Protein AF-A0A1Q8RQT4-F1 (afdb_monomer)

pLDDT: mean 72.98, std 24.88, range [27.67, 98.75]

Foldseek 3Di:
DDDDDDDPQDPVNVVVQVVCQQCLVDPDPDDDAHDHHPQLQPSLPDPVLVVLLPDDDDSSLLSLLRSQLSCLLVLHHDDDDPSNHALANQPPHAHDLVSLLVNCVVPVVCLVNSLLNCLQQLVVVSNVVNPDALALQSLQQNLVNVVRRVVVNCVSQPDPKYFHQAQQLVSHGHPDPTDMPAAAQQRYCHNLQLQAADEPPPDLPDDQDSGDSVVNSRYDNDGDDGQLPDDWDPVCPCCLPDDQDRHHHPTNLLVQLLSCLQCLVQVSNVRSPDLDDRPNNVVSNLNSLLVPVVSVVVCVVCVCVVLVSPVVVVPDDDPDDDDDDDPPSVVVVCVSVVSVVVSVVVVVVPPDDDDDDDDPVVVVVVVVVVVVVDDDDPPPDDDDDDDD

Mean predicted aligned error: 14.73 Å

InterPro domains:
  IPR059552 YKP1, C-terminal domain [PF28449] (90-185)

Radius of gyration: 26.23 Å; Cα contacts (8 Å, |Δi|>4): 427; chains: 1; bounding box: 76×61×88 Å

Structure (mmCIF, N/CA/C/O backbone):
data_AF-A0A1Q8RQT4-F1
#
_entry.id   AF-A0A1Q8RQT4-F1
#
loop_
_atom_site.group_PDB
_atom_site.id
_atom_site.type_symbol
_atom_site.label_atom_id
_atom_site.label_alt_id
_atom_site.label_comp_id
_atom_site.label_asym_id
_atom_site.label_entity_id
_atom_site.label_seq_id
_atom_site.pdbx_PDB_ins_code
_atom_site.Cartn_x
_atom_site.Cartn_y
_atom_site.Cartn_z
_atom_site.occupancy
_atom_site.B_iso_or_equiv
_atom_site.auth_seq_id
_atom_site.auth_comp_id
_atom_site.auth_asym_id
_atom_site.auth_atom_id
_atom_site.pdbx_PDB_model_num
ATOM 1 N N . MET A 1 1 ? 13.345 34.397 51.415 1.00 38.78 1 MET A N 1
ATOM 2 C CA . MET A 1 1 ? 12.713 34.151 50.104 1.00 38.78 1 MET A CA 1
ATOM 3 C C . MET A 1 1 ? 13.776 34.253 49.013 1.00 38.78 1 MET A C 1
ATOM 5 O O . MET A 1 1 ? 13.941 35.333 48.458 1.00 38.78 1 MET A O 1
ATOM 9 N N . PRO A 1 2 ? 14.566 33.202 48.745 1.00 33.44 2 PRO A N 1
ATOM 10 C CA . PRO A 1 2 ? 15.349 33.133 47.522 1.00 33.44 2 PRO A CA 1
ATOM 11 C C . PRO A 1 2 ? 14.506 32.491 46.415 1.00 33.44 2 PRO A C 1
ATOM 13 O O . PRO A 1 2 ? 13.809 31.507 46.644 1.00 33.44 2 PRO A O 1
ATOM 16 N N . SER A 1 3 ? 14.560 33.104 45.238 1.00 34.31 3 SER A N 1
ATOM 17 C CA . SER A 1 3 ? 13.849 32.713 44.030 1.00 34.31 3 SER A CA 1
ATOM 18 C C . SER A 1 3 ? 14.195 31.292 43.589 1.00 34.31 3 SER A C 1
ATOM 20 O O . SER A 1 3 ? 15.364 30.914 43.486 1.00 34.31 3 SER A O 1
ATOM 22 N N . GLU A 1 4 ? 13.147 30.525 43.299 1.00 34.41 4 GLU A N 1
ATOM 23 C CA . GLU A 1 4 ? 13.196 29.224 42.643 1.00 34.41 4 GLU A CA 1
ATOM 24 C C . GLU A 1 4 ? 13.792 29.418 41.243 1.00 34.41 4 GLU A C 1
ATOM 26 O O . GLU A 1 4 ? 13.126 29.826 40.291 1.00 34.41 4 GLU A O 1
ATOM 31 N N . LYS A 1 5 ? 15.107 29.219 41.134 1.00 34.84 5 LYS A N 1
ATOM 32 C CA . LYS A 1 5 ? 15.777 29.099 39.844 1.00 34.84 5 LYS A CA 1
ATOM 33 C C . LYS A 1 5 ? 15.254 27.828 39.191 1.00 34.84 5 LYS A C 1
ATOM 35 O O . LYS A 1 5 ? 15.441 26.738 39.727 1.00 34.84 5 LYS A O 1
ATOM 40 N N . THR A 1 6 ? 14.613 28.002 38.042 1.00 38.16 6 THR A N 1
ATOM 41 C CA . THR A 1 6 ? 14.316 26.972 37.051 1.00 38.16 6 THR A CA 1
ATOM 42 C C . THR A 1 6 ? 15.488 25.999 36.969 1.00 38.16 6 THR A C 1
ATOM 44 O O . THR A 1 6 ? 16.590 26.354 36.546 1.00 38.16 6 THR A O 1
ATOM 47 N N . ARG A 1 7 ? 15.253 24.780 37.460 1.00 37.31 7 ARG A N 1
ATOM 48 C CA . ARG A 1 7 ? 16.164 23.647 37.336 1.00 37.31 7 ARG A CA 1
ATOM 49 C C . ARG A 1 7 ? 16.428 23.467 35.841 1.00 37.31 7 ARG A C 1
ATOM 51 O O . ARG A 1 7 ? 15.494 23.195 35.095 1.00 37.31 7 ARG A O 1
ATOM 58 N N . TYR A 1 8 ? 17.670 23.685 35.416 1.00 32.53 8 TYR A N 1
ATOM 59 C CA . TYR A 1 8 ? 18.138 23.282 34.093 1.00 32.53 8 TYR A CA 1
ATOM 60 C C . TYR A 1 8 ? 17.810 21.790 33.940 1.00 32.53 8 TYR A C 1
ATOM 62 O O . TYR A 1 8 ? 18.372 20.976 34.672 1.00 32.53 8 TYR A O 1
ATOM 70 N N . GLN A 1 9 ? 16.842 21.452 33.085 1.00 43.31 9 GLN A N 1
ATOM 71 C CA . GLN A 1 9 ? 16.594 20.070 32.673 1.00 43.31 9 GLN A CA 1
ATOM 72 C C . GLN A 1 9 ? 17.806 19.640 31.850 1.00 43.31 9 GLN A C 1
ATOM 74 O O . GLN A 1 9 ? 18.212 20.360 30.933 1.00 43.31 9 GLN A O 1
ATOM 79 N N . SER A 1 10 ? 18.453 18.544 32.242 1.00 43.91 10 SER A N 1
ATOM 80 C CA . SER A 1 10 ? 19.559 18.006 31.456 1.00 43.91 10 SER A CA 1
ATOM 81 C C . SER A 1 10 ? 19.016 17.441 30.130 1.00 43.91 10 SER A C 1
ATOM 83 O O . SER A 1 10 ? 17.850 17.045 30.080 1.00 43.91 10 SER A O 1
ATOM 85 N N . PRO A 1 11 ? 19.821 17.382 29.053 1.00 49.06 11 PRO A N 1
ATOM 86 C CA . PRO A 1 11 ? 19.411 16.740 27.798 1.00 49.06 11 PRO A CA 1
ATOM 87 C C . PRO A 1 11 ? 18.988 15.273 27.986 1.00 49.06 11 PRO A C 1
ATOM 89 O O . PRO A 1 11 ? 18.116 14.790 27.272 1.00 49.06 11 PRO A O 1
ATOM 92 N N . GLU A 1 12 ? 19.576 14.595 28.975 1.00 50.62 12 GLU A N 1
ATOM 93 C CA . GLU A 1 12 ? 19.274 13.209 29.351 1.00 50.62 12 GLU A CA 1
ATOM 94 C C . GLU A 1 12 ? 17.870 13.090 29.983 1.00 50.62 12 GLU A C 1
ATOM 96 O O . GLU A 1 12 ? 17.126 12.168 29.659 1.00 50.62 12 GLU A O 1
ATOM 101 N N . ASP A 1 13 ? 17.441 14.076 30.786 1.00 59.56 13 ASP A N 1
ATOM 102 C CA . ASP A 1 13 ? 16.085 14.108 31.363 1.00 59.56 13 ASP A CA 1
ATOM 103 C C . ASP A 1 13 ? 14.996 14.347 30.299 1.00 59.56 13 ASP A C 1
ATOM 105 O O . ASP A 1 13 ? 13.879 13.842 30.418 1.00 59.56 13 ASP A O 1
ATOM 109 N N . GLU A 1 14 ? 15.286 15.154 29.272 1.00 57.41 14 GLU A N 1
ATOM 110 C CA . GLU A 1 14 ? 14.345 15.418 28.176 1.00 57.41 14 GLU A CA 1
ATOM 111 C C . GLU A 1 14 ? 14.186 14.185 27.279 1.00 57.41 14 GLU A C 1
ATOM 113 O O . GLU A 1 14 ? 13.067 13.861 26.882 1.00 57.41 14 GLU A O 1
ATOM 118 N N . GLU A 1 15 ? 15.271 13.451 27.032 1.00 59.44 15 GLU A N 1
ATOM 119 C CA . GLU A 1 15 ? 15.255 12.196 26.281 1.00 59.44 15 GLU A CA 1
ATOM 120 C C . GLU A 1 15 ? 14.412 11.118 26.977 1.00 59.44 15 GLU A C 1
ATOM 122 O O . GLU A 1 15 ? 13.546 10.524 26.340 1.00 59.44 15 GLU A O 1
ATOM 127 N N . ASP A 1 16 ? 14.571 10.934 28.289 1.00 63.06 16 ASP A N 1
ATOM 128 C CA . ASP A 1 16 ? 13.764 9.988 29.071 1.00 63.06 16 ASP A CA 1
ATOM 129 C C . ASP A 1 16 ? 12.278 10.374 29.105 1.00 63.06 16 ASP A C 1
ATOM 131 O O . ASP A 1 16 ? 11.391 9.515 29.070 1.00 63.06 16 ASP A O 1
ATOM 135 N N . ILE A 1 17 ? 11.973 11.676 29.147 1.00 60.78 17 ILE A N 1
ATOM 136 C CA . ILE A 1 17 ? 10.596 12.176 29.058 1.00 60.78 17 ILE A CA 1
ATOM 137 C C . ILE A 1 17 ? 10.020 11.912 27.667 1.00 60.78 17 ILE A C 1
ATOM 139 O O . ILE A 1 17 ? 8.865 11.499 27.573 1.00 60.78 17 ILE A O 1
ATOM 143 N N . LEU A 1 18 ? 10.796 12.135 26.605 1.00 56.84 18 LEU A N 1
ATOM 144 C CA . LEU A 1 18 ? 10.400 11.869 25.222 1.00 56.84 18 LEU A CA 1
ATOM 145 C C . LEU A 1 18 ? 10.261 10.370 24.939 1.00 56.84 18 LEU A C 1
ATOM 147 O O . LEU A 1 18 ? 9.372 9.984 24.189 1.00 56.84 18 LEU A O 1
ATOM 151 N N . LEU A 1 19 ? 11.073 9.527 25.572 1.00 59.72 19 LEU A N 1
ATOM 152 C CA . LEU A 1 19 ? 11.005 8.076 25.464 1.00 59.72 19 LEU A CA 1
ATOM 153 C C . LEU A 1 19 ? 9.801 7.516 26.226 1.00 59.72 19 LEU A C 1
ATOM 155 O O . LEU A 1 19 ? 9.034 6.734 25.674 1.00 59.72 19 LEU A O 1
ATOM 159 N N . ALA A 1 20 ? 9.568 7.965 27.462 1.00 59.34 20 ALA A N 1
ATOM 160 C CA . ALA A 1 20 ? 8.364 7.622 28.225 1.00 59.34 20 ALA A CA 1
ATOM 161 C C . ALA A 1 20 ? 7.094 8.125 27.523 1.00 59.34 20 ALA A C 1
ATOM 163 O O . ALA A 1 20 ? 6.040 7.493 27.576 1.00 59.34 20 ALA A O 1
ATOM 164 N N . ALA A 1 21 ? 7.200 9.262 26.842 1.00 59.38 21 ALA A N 1
ATOM 165 C CA . ALA A 1 21 ? 6.171 9.788 25.974 1.00 59.38 21 ALA A CA 1
ATOM 166 C C . ALA A 1 21 ? 5.943 8.884 24.757 1.00 59.38 21 ALA A C 1
ATOM 168 O O . ALA A 1 21 ? 4.833 8.409 24.530 1.00 59.38 21 ALA A O 1
ATOM 169 N N . PHE A 1 22 ? 6.991 8.577 24.002 1.00 54.84 22 PHE A N 1
ATOM 170 C CA . PHE A 1 22 ? 6.923 7.653 22.879 1.00 54.84 22 PHE A CA 1
ATOM 171 C C . PHE A 1 22 ? 6.295 6.309 23.288 1.00 54.84 22 PHE A C 1
ATOM 173 O O . PHE A 1 22 ? 5.388 5.835 22.612 1.00 54.84 22 PHE A O 1
ATOM 180 N N . ASN A 1 23 ? 6.680 5.779 24.452 1.00 54.41 23 ASN A N 1
ATOM 181 C CA . ASN A 1 23 ? 6.169 4.540 25.047 1.00 54.41 23 ASN A CA 1
ATOM 182 C C . ASN A 1 23 ? 4.788 4.675 25.721 1.00 54.41 23 ASN A C 1
ATOM 184 O O . ASN A 1 23 ? 4.305 3.725 26.343 1.00 54.41 23 ASN A O 1
ATOM 188 N N . GLY A 1 24 ? 4.129 5.834 25.618 1.00 54.03 24 GLY A N 1
ATOM 189 C CA . GLY A 1 24 ? 2.797 6.076 26.176 1.00 54.03 24 GLY A CA 1
ATOM 190 C C . GLY A 1 24 ? 2.704 5.886 27.697 1.00 54.03 24 GLY A C 1
ATOM 191 O O . GLY A 1 24 ? 1.613 5.705 28.234 1.00 54.03 24 GLY A O 1
ATOM 192 N N . GLU A 1 25 ? 3.841 5.935 28.389 1.00 57.38 25 GLU A N 1
ATOM 193 C CA . GLU A 1 25 ? 3.974 5.856 29.844 1.00 57.38 25 GLU A CA 1
ATOM 194 C C . GLU A 1 25 ? 3.766 7.232 30.495 1.00 57.38 25 GLU A C 1
ATOM 196 O O . GLU A 1 25 ? 3.380 7.325 31.662 1.00 57.38 25 GLU A O 1
ATOM 201 N N . LYS A 1 26 ? 4.021 8.317 29.748 1.00 57.25 26 LYS A N 1
ATOM 202 C CA . LYS A 1 26 ? 3.853 9.715 30.178 1.00 57.25 26 LYS A CA 1
ATOM 203 C C . LYS A 1 26 ? 3.396 10.602 29.019 1.00 57.25 26 LYS A C 1
ATOM 205 O O . LYS A 1 26 ? 3.476 10.226 27.861 1.00 57.25 26 LYS A O 1
ATOM 210 N N . LEU A 1 27 ? 2.949 11.819 29.322 1.00 54.59 27 LEU A N 1
ATOM 211 C CA . LEU A 1 27 ? 2.749 12.875 28.324 1.00 54.59 27 LEU A CA 1
ATOM 212 C C . LEU A 1 27 ? 3.822 13.949 28.510 1.00 54.59 27 LEU A C 1
ATOM 214 O O . LEU A 1 27 ? 3.976 14.441 29.630 1.00 54.59 27 LEU A O 1
ATOM 218 N N . PRO A 1 28 ? 4.557 14.348 27.461 1.00 51.56 28 PRO A N 1
ATOM 219 C CA . PRO A 1 28 ? 5.562 15.382 27.565 1.00 51.56 28 PRO A CA 1
ATOM 220 C C . PRO A 1 28 ? 4.890 16.748 27.675 1.00 51.56 28 PRO A C 1
ATOM 222 O O . PRO A 1 28 ? 3.804 16.994 27.143 1.00 51.56 28 PRO A O 1
ATOM 225 N N . GLN A 1 29 ? 5.572 17.664 28.361 1.00 47.59 29 GLN A N 1
ATOM 226 C CA . GLN A 1 29 ? 5.120 19.046 28.539 1.00 47.59 29 GLN A CA 1
ATOM 227 C C . GLN A 1 29 ? 5.072 19.815 27.201 1.00 47.59 29 GLN A C 1
ATOM 229 O O . GLN A 1 29 ? 4.268 20.734 27.045 1.00 47.59 29 GLN A O 1
ATOM 234 N N . SER A 1 30 ? 5.873 19.400 26.212 1.00 43.69 30 SER A N 1
ATOM 235 C CA . SER A 1 30 ? 5.893 19.884 24.829 1.00 43.69 30 SER A CA 1
ATOM 236 C C . SER A 1 30 ? 5.363 18.794 23.886 1.00 43.69 30 SER A C 1
ATOM 238 O O . SER A 1 30 ? 6.068 17.907 23.415 1.00 43.69 30 SER A O 1
ATOM 240 N N . ILE A 1 31 ? 4.063 18.839 23.615 1.00 46.56 31 ILE A N 1
ATOM 241 C CA . ILE A 1 31 ? 3.380 17.823 22.810 1.00 46.56 31 ILE A CA 1
ATOM 242 C C . ILE A 1 31 ? 3.703 18.060 21.338 1.00 46.56 31 ILE A C 1
ATOM 244 O O . ILE A 1 31 ? 3.082 18.906 20.690 1.00 46.56 31 ILE A O 1
ATOM 248 N N . ARG A 1 32 ? 4.683 17.325 20.810 1.00 43.53 32 ARG A N 1
ATOM 249 C CA . ARG A 1 32 ? 4.868 17.232 19.361 1.00 43.53 32 ARG A CA 1
ATOM 250 C C . ARG A 1 32 ? 4.800 15.814 18.800 1.00 43.53 32 ARG A C 1
ATOM 252 O O . ARG A 1 32 ? 4.284 15.705 17.699 1.00 43.53 32 ARG A O 1
ATOM 259 N N . TRP A 1 33 ? 5.195 14.753 19.509 1.00 49.06 33 TRP A N 1
ATOM 260 C CA . TRP A 1 33 ? 5.244 13.408 18.903 1.00 49.06 33 TRP A CA 1
ATOM 261 C C . TRP A 1 33 ? 5.122 12.304 19.963 1.00 49.06 33 TRP A C 1
ATOM 263 O O . TRP A 1 33 ? 5.999 12.203 20.814 1.00 49.06 33 TRP A O 1
ATOM 273 N N . LEU A 1 34 ? 4.047 11.507 19.940 1.00 45.88 34 LEU A N 1
ATOM 274 C CA . LEU A 1 34 ? 3.896 10.314 20.784 1.00 45.88 34 LEU A CA 1
ATOM 275 C C . LEU A 1 34 ? 3.006 9.283 20.111 1.00 45.88 34 LEU A C 1
ATOM 277 O O . LEU A 1 34 ? 1.819 9.549 19.932 1.00 45.88 34 LEU A O 1
ATOM 281 N N . ASP A 1 35 ? 3.539 8.086 19.885 1.00 44.31 35 ASP A N 1
ATOM 282 C CA . ASP A 1 35 ? 2.745 6.920 19.531 1.00 44.31 35 ASP A CA 1
ATOM 283 C C . ASP A 1 35 ? 3.386 5.620 20.058 1.00 44.31 35 ASP A C 1
ATOM 285 O O . ASP A 1 35 ? 4.280 5.095 19.406 1.00 44.31 35 ASP A O 1
ATOM 289 N N . LYS A 1 36 ? 2.875 5.084 21.190 1.00 40.62 36 LYS A N 1
ATOM 290 C CA . LYS A 1 36 ? 2.653 3.649 21.546 1.00 40.62 36 LYS A CA 1
ATOM 291 C C . LYS A 1 36 ? 2.716 3.391 23.062 1.00 40.62 36 LYS A C 1
ATOM 293 O O . LYS A 1 36 ? 3.805 3.309 23.589 1.00 40.62 36 LYS A O 1
ATOM 298 N N . ALA A 1 37 ? 1.596 3.072 23.724 1.00 37.28 37 ALA A N 1
ATOM 299 C CA . ALA A 1 37 ? 1.619 2.302 24.982 1.00 37.28 37 ALA A CA 1
ATOM 300 C C . ALA A 1 37 ? 1.306 0.823 24.726 1.00 37.28 37 ALA A C 1
ATOM 302 O O . ALA A 1 37 ? 0.502 0.507 23.848 1.00 37.28 37 ALA A O 1
ATOM 303 N N . LYS A 1 38 ? 1.898 -0.061 25.538 1.00 40.50 38 LYS A N 1
ATOM 304 C CA . LYS A 1 38 ? 1.779 -1.531 25.459 1.00 40.50 38 LYS A CA 1
ATOM 305 C C . LYS A 1 38 ? 0.389 -2.109 25.775 1.00 40.50 38 LYS A C 1
ATOM 307 O O . LYS A 1 38 ? 0.185 -3.285 25.518 1.00 40.50 38 LYS A O 1
ATOM 312 N N . ASP A 1 39 ? -0.566 -1.291 26.216 1.00 56.09 39 ASP A N 1
ATOM 313 C CA . ASP A 1 39 ? -1.995 -1.625 26.203 1.00 56.09 39 ASP A CA 1
ATOM 314 C C . ASP A 1 39 ? -2.743 -0.575 25.375 1.00 56.09 39 ASP A C 1
ATOM 316 O O . ASP A 1 39 ? -3.111 0.494 25.879 1.00 56.09 39 ASP A O 1
ATOM 320 N N . TYR A 1 40 ? -2.957 -0.872 24.085 1.00 64.88 40 TYR A N 1
ATOM 321 C CA . TYR A 1 40 ? -3.560 0.048 23.108 1.00 64.88 40 TYR A CA 1
ATOM 322 C C . TYR A 1 40 ? -4.845 0.702 23.630 1.00 64.88 40 TYR A C 1
ATOM 324 O O . TYR A 1 40 ? -5.053 1.900 23.431 1.00 64.88 40 TYR A O 1
ATOM 332 N N . CYS A 1 41 ? -5.675 -0.064 24.344 1.00 68.69 41 CYS A N 1
ATOM 333 C CA . CYS A 1 41 ? -6.940 0.405 24.894 1.00 68.69 41 CYS A CA 1
ATOM 334 C C . CYS A 1 41 ? -6.769 1.343 26.098 1.00 68.69 41 CYS A C 1
ATOM 336 O O . CYS A 1 41 ? -7.441 2.371 26.155 1.00 68.69 41 CYS A O 1
ATOM 338 N N . ILE A 1 42 ? -5.889 1.033 27.058 1.00 70.44 42 ILE A N 1
ATOM 339 C CA . ILE A 1 42 ? -5.735 1.834 28.290 1.00 70.44 42 ILE A CA 1
ATOM 340 C C . ILE A 1 42 ? -5.220 3.231 27.944 1.00 70.44 42 ILE A C 1
ATOM 342 O O . ILE A 1 42 ? -5.765 4.237 28.395 1.00 70.44 42 ILE A O 1
ATOM 346 N N . PHE A 1 43 ? -4.218 3.308 2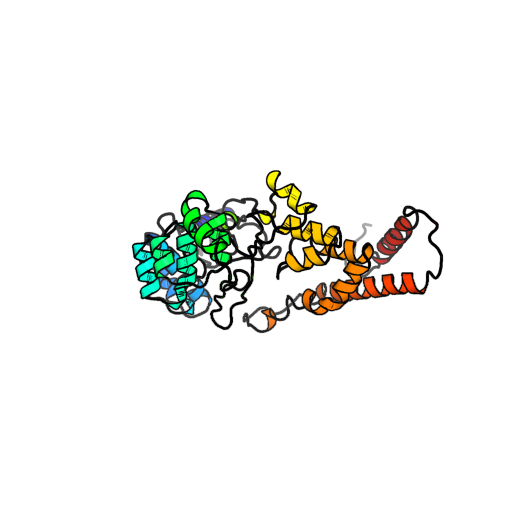7.071 1.00 73.06 43 PHE A N 1
ATOM 347 C CA . PHE A 1 43 ? -3.684 4.592 26.634 1.00 73.06 43 PHE A CA 1
ATOM 348 C C . PHE A 1 43 ? -4.688 5.380 25.793 1.00 73.06 43 PHE A C 1
ATOM 350 O O . PHE A 1 43 ? -4.918 6.561 26.059 1.00 73.06 43 PHE A O 1
ATOM 357 N N . ALA A 1 44 ? -5.346 4.728 24.828 1.00 79.75 44 ALA A N 1
ATOM 358 C CA . ALA A 1 44 ? -6.334 5.387 23.974 1.00 79.75 44 ALA A CA 1
ATOM 359 C C . ALA A 1 44 ? -7.553 5.915 24.752 1.00 79.75 44 ALA A C 1
ATOM 361 O O . ALA A 1 44 ? -8.176 6.886 24.323 1.00 79.75 44 ALA A O 1
ATOM 362 N N . THR A 1 45 ? -7.884 5.299 25.891 1.00 82.19 45 THR A N 1
ATOM 363 C CA . THR A 1 45 ? -9.002 5.702 26.760 1.00 82.19 45 THR A CA 1
ATOM 364 C C . THR A 1 45 ? -8.596 6.654 27.887 1.00 82.19 45 THR A C 1
ATOM 366 O O . THR A 1 45 ? -9.469 7.130 28.616 1.00 82.19 45 THR A O 1
ATOM 369 N N . SER A 1 46 ? -7.307 6.988 28.016 1.00 82.06 46 SER A N 1
ATOM 370 C CA . SER A 1 46 ? -6.817 7.861 29.086 1.00 82.06 46 SER A CA 1
ATOM 371 C C . SER A 1 46 ? -7.466 9.260 29.045 1.00 82.06 46 SER A C 1
ATOM 373 O O . SER A 1 46 ? -7.729 9.806 27.961 1.00 82.06 46 SER A O 1
ATOM 375 N N . PRO A 1 47 ? -7.745 9.878 30.212 1.00 78.69 47 PRO A N 1
ATOM 376 C CA . PRO A 1 47 ? -8.315 11.226 30.289 1.00 78.69 47 PRO A CA 1
ATOM 377 C C . PRO A 1 47 ? -7.517 12.260 29.496 1.00 78.69 47 PRO A C 1
ATOM 379 O O . PRO A 1 47 ? -8.067 13.194 28.908 1.00 78.69 47 PRO A O 1
ATOM 382 N N . GLU A 1 48 ? -6.206 12.093 29.459 1.00 81.25 48 GLU A N 1
ATOM 383 C CA . GLU A 1 48 ? -5.304 13.028 28.835 1.00 81.25 48 GLU A CA 1
ATOM 384 C C . GLU A 1 48 ? -5.286 12.910 27.306 1.00 81.25 48 GLU A C 1
ATOM 386 O O . GLU A 1 48 ? -5.318 13.939 26.624 1.00 81.25 48 GLU A O 1
ATOM 391 N N . VAL A 1 49 ? -5.318 11.690 26.752 1.00 81.12 49 VAL A N 1
ATOM 392 C CA . VAL A 1 49 ? -5.488 11.482 25.302 1.00 81.12 49 VAL A CA 1
ATOM 393 C C . VAL A 1 49 ? -6.849 12.011 24.854 1.00 81.12 49 VAL A C 1
ATOM 395 O O . VAL A 1 49 ? -6.937 12.719 23.848 1.00 81.12 49 VAL A O 1
ATOM 398 N N . ASN A 1 50 ? -7.903 11.777 25.639 1.00 83.56 50 ASN A N 1
ATOM 399 C CA . ASN A 1 50 ? -9.223 12.347 25.369 1.00 83.56 50 ASN A CA 1
ATOM 400 C C . ASN A 1 50 ? -9.205 13.880 25.357 1.00 83.56 50 ASN A C 1
ATOM 402 O O . ASN A 1 50 ? -9.769 14.501 24.452 1.00 83.56 50 ASN A O 1
ATOM 406 N N . LYS A 1 51 ? -8.495 14.503 26.304 1.00 82.75 51 LYS A N 1
ATOM 407 C CA . LYS A 1 51 ? -8.307 15.958 26.335 1.00 82.75 51 LYS A CA 1
ATOM 408 C C . LYS A 1 51 ? -7.555 16.472 25.108 1.00 82.75 51 LYS A C 1
ATOM 410 O O . LYS A 1 51 ? -7.854 17.573 24.654 1.00 82.75 51 LYS A O 1
ATOM 415 N N . LEU A 1 52 ? -6.592 15.721 24.572 1.00 83.75 52 LEU A N 1
ATOM 416 C CA . LEU A 1 52 ? -5.867 16.114 23.361 1.00 83.75 52 LEU A CA 1
ATOM 417 C C . LEU A 1 52 ? -6.734 16.051 22.111 1.00 83.75 52 LEU A C 1
ATOM 419 O O . LEU A 1 52 ? -6.705 17.000 21.334 1.00 83.75 52 LEU A O 1
ATOM 423 N N . CYS A 1 53 ? -7.529 14.992 21.972 1.00 84.56 53 CYS A N 1
ATOM 424 C CA . CYS A 1 53 ? -8.428 14.789 20.834 1.00 84.56 53 CYS A CA 1
ATOM 425 C C . CYS A 1 53 ? -9.642 15.735 20.844 1.00 84.56 53 CYS A C 1
ATOM 427 O O . CYS A 1 53 ? -10.278 15.938 19.817 1.00 84.56 53 CYS A O 1
ATOM 429 N N . SER A 1 54 ? -9.985 16.303 22.005 1.00 82.19 54 SER A N 1
ATOM 430 C CA . SER A 1 54 ? -11.118 17.231 22.155 1.00 82.19 54 SER A CA 1
ATOM 431 C C . SER A 1 54 ? -10.759 18.687 21.834 1.00 82.19 54 SER A C 1
ATOM 433 O O . SER A 1 54 ? -11.614 19.565 21.927 1.00 82.19 54 SER A O 1
ATOM 435 N N . LYS A 1 55 ? -9.494 18.982 21.500 1.00 83.25 55 LYS A N 1
ATOM 436 C CA . LYS A 1 55 ? -9.070 20.337 21.117 1.00 83.25 55 LYS A CA 1
ATOM 437 C C . LYS A 1 55 ? -9.496 20.654 19.686 1.00 83.25 55 LYS A C 1
ATOM 439 O O . LYS A 1 55 ? -9.669 19.760 18.861 1.00 83.25 55 LYS A O 1
ATOM 444 N N . GLU A 1 56 ? -9.595 21.937 19.366 1.00 80.31 56 GLU A N 1
ATOM 445 C CA . GLU A 1 56 ? -9.777 22.379 17.986 1.00 80.31 56 GLU A CA 1
ATOM 446 C C . GLU A 1 56 ? -8.444 22.395 17.223 1.00 80.31 56 GLU A C 1
ATOM 448 O O . GLU A 1 56 ? -7.378 22.654 17.789 1.00 80.31 56 GLU A O 1
ATOM 453 N N . GLY A 1 57 ? -8.514 22.142 15.915 1.00 81.62 57 GLY A N 1
ATOM 454 C CA . GLY A 1 57 ? -7.386 22.262 14.992 1.00 81.62 57 GLY A CA 1
ATOM 455 C C . GLY A 1 57 ? -6.864 20.936 14.437 1.00 81.62 57 GLY A C 1
ATOM 456 O O . GLY A 1 57 ? -7.134 19.852 14.952 1.00 81.62 57 GLY A O 1
ATOM 457 N N . ALA A 1 58 ? -6.077 21.039 13.363 1.00 76.12 58 ALA A N 1
ATOM 458 C CA . ALA A 1 58 ? -5.599 19.892 12.588 1.00 76.12 58 ALA A CA 1
ATOM 459 C C . ALA A 1 58 ? -4.780 18.889 13.420 1.00 76.12 58 ALA A C 1
ATOM 461 O O . ALA A 1 58 ? -4.923 17.683 13.254 1.00 76.12 58 ALA A O 1
ATOM 462 N N . THR A 1 59 ? -3.964 19.366 14.363 1.00 75.00 59 THR A N 1
ATOM 463 C CA . THR A 1 59 ? -3.167 18.492 15.238 1.00 75.00 59 THR A CA 1
ATOM 464 C C . THR A 1 59 ? -4.045 17.613 16.131 1.00 75.00 59 THR A C 1
ATOM 466 O O . THR A 1 59 ? -3.722 16.454 16.360 1.00 75.00 59 THR A O 1
ATOM 469 N N . SER A 1 60 ? -5.184 18.134 16.598 1.00 79.12 60 SER A N 1
ATOM 470 C CA . SER A 1 60 ? -6.144 17.362 17.397 1.00 79.12 60 SER A CA 1
ATOM 471 C C . SER A 1 60 ? -6.737 16.200 16.599 1.00 79.12 60 SER A C 1
ATOM 473 O O . SER A 1 60 ? -6.843 15.083 17.101 1.00 79.12 60 SER A O 1
ATOM 475 N N . LYS A 1 61 ? -7.028 16.436 15.314 1.00 85.06 61 LYS A N 1
ATOM 476 C CA . LYS A 1 61 ? -7.527 15.411 14.391 1.00 85.06 61 LYS A CA 1
ATOM 477 C C . LYS A 1 61 ? -6.515 14.296 14.155 1.00 85.06 61 LYS A C 1
ATOM 479 O O . LYS A 1 61 ? -6.905 13.136 14.140 1.00 85.06 61 LYS A O 1
ATOM 484 N N . LEU A 1 62 ? -5.223 14.618 14.070 1.00 80.88 62 LEU A N 1
ATOM 485 C CA . LEU A 1 62 ? -4.163 13.603 14.011 1.00 80.88 62 LEU A CA 1
ATOM 486 C C . LEU A 1 62 ? -4.152 12.719 15.270 1.00 80.88 62 LEU A C 1
ATOM 488 O O . LEU A 1 62 ? -4.102 11.497 15.159 1.00 80.88 62 LEU A O 1
ATOM 492 N N . PHE A 1 63 ? -4.292 13.309 16.463 1.00 82.25 63 PHE A N 1
ATOM 493 C CA . PHE A 1 63 ? -4.397 12.525 17.700 1.00 82.25 63 PHE A CA 1
ATOM 494 C C . PHE A 1 63 ? -5.668 11.669 17.746 1.00 82.25 63 PHE A C 1
ATOM 496 O O . PHE A 1 63 ? -5.608 10.513 18.162 1.00 82.25 63 PHE A O 1
ATOM 503 N N . ALA A 1 64 ? -6.802 12.199 17.279 1.00 88.31 64 ALA A N 1
ATOM 504 C CA . ALA A 1 64 ? -8.054 11.451 17.201 1.00 88.31 64 ALA A CA 1
ATOM 505 C C . ALA A 1 64 ? -7.931 10.240 16.262 1.00 88.31 64 ALA A C 1
ATOM 507 O O . ALA A 1 64 ? -8.314 9.141 16.653 1.00 88.31 64 ALA A O 1
ATOM 508 N N . ARG A 1 65 ? -7.319 10.408 15.082 1.00 89.31 65 ARG A N 1
ATOM 509 C CA . ARG A 1 65 ? -6.995 9.324 14.135 1.00 89.31 65 ARG A CA 1
ATOM 510 C C . ARG A 1 65 ? -6.164 8.223 14.798 1.00 89.31 65 ARG A C 1
ATOM 512 O O . ARG A 1 65 ? -6.574 7.061 14.827 1.00 89.31 65 ARG A O 1
ATOM 519 N N . ALA A 1 66 ? -5.035 8.594 15.404 1.00 85.94 66 ALA A N 1
ATOM 520 C CA . ALA A 1 66 ? -4.136 7.651 16.071 1.00 85.94 66 ALA A CA 1
ATOM 521 C C . ALA A 1 66 ? -4.814 6.927 17.250 1.00 85.94 66 ALA A C 1
ATOM 523 O O . ALA A 1 66 ? -4.633 5.724 17.448 1.00 85.94 66 ALA A O 1
ATOM 524 N N . ARG A 1 67 ? -5.639 7.633 18.033 1.00 88.19 67 ARG A N 1
ATOM 525 C CA . ARG A 1 67 ? -6.456 7.039 19.102 1.00 88.19 67 ARG A CA 1
ATOM 526 C C . ARG A 1 67 ? -7.479 6.052 18.538 1.00 88.19 67 ARG A C 1
ATOM 528 O O . ARG A 1 67 ? -7.607 4.945 19.053 1.00 88.19 67 ARG A O 1
ATOM 535 N N . ASN A 1 68 ? -8.213 6.445 17.501 1.00 92.56 68 ASN A N 1
ATOM 536 C CA . ASN A 1 68 ? -9.308 5.653 16.950 1.00 92.56 68 ASN A CA 1
ATOM 537 C C . ASN A 1 68 ? -8.816 4.323 16.368 1.00 92.56 68 ASN A C 1
ATOM 539 O O . ASN A 1 68 ? -9.447 3.294 16.589 1.00 92.56 68 ASN A O 1
ATOM 543 N N . VAL A 1 69 ? -7.658 4.323 15.705 1.00 90.88 69 VAL A N 1
ATOM 544 C CA . VAL A 1 69 ? -7.006 3.098 15.215 1.00 90.88 69 VAL A CA 1
ATOM 545 C C . VAL A 1 69 ? -6.697 2.127 16.344 1.00 90.88 69 VAL A C 1
ATOM 547 O O . VAL A 1 69 ? -7.029 0.949 16.246 1.00 90.88 69 VAL A O 1
ATOM 550 N N . ARG A 1 70 ? -6.128 2.617 17.449 1.00 88.00 70 ARG A N 1
ATOM 551 C CA . ARG A 1 70 ? -5.826 1.786 18.625 1.00 88.00 70 ARG A CA 1
ATOM 552 C C . ARG A 1 70 ? -7.074 1.166 19.234 1.00 88.00 70 ARG A C 1
ATOM 554 O O . ARG A 1 70 ? -7.042 0.008 19.644 1.00 88.00 70 ARG A O 1
ATOM 561 N N . LEU A 1 71 ? -8.170 1.925 19.282 1.00 91.56 71 LEU A N 1
ATOM 562 C CA . LEU A 1 71 ? -9.460 1.406 19.729 1.00 91.56 71 LEU A CA 1
ATOM 563 C C . LEU A 1 71 ? -9.949 0.299 18.791 1.00 91.56 71 LEU A C 1
ATOM 565 O O . LEU A 1 71 ? -10.290 -0.774 19.281 1.00 91.56 71 LEU A O 1
ATOM 569 N N . ILE A 1 72 ? -9.892 0.510 17.469 1.00 95.00 72 ILE A N 1
ATOM 570 C CA . ILE A 1 72 ? -10.290 -0.498 16.472 1.00 95.00 72 ILE A CA 1
ATOM 571 C C . ILE A 1 72 ? -9.483 -1.786 16.656 1.00 95.00 72 ILE A C 1
ATOM 573 O O . ILE A 1 72 ? -10.081 -2.852 16.773 1.00 95.00 72 ILE A O 1
ATOM 577 N N . MET A 1 73 ? -8.154 -1.693 16.763 1.00 92.12 73 MET A N 1
ATOM 578 C CA . MET A 1 73 ? -7.268 -2.843 17.013 1.00 92.12 73 MET A CA 1
ATOM 579 C C . MET A 1 73 ? -7.541 -3.521 18.360 1.00 92.12 73 MET A C 1
ATOM 581 O O . MET A 1 73 ? -7.338 -4.719 18.508 1.00 92.12 73 MET A O 1
ATOM 585 N N . SER A 1 74 ? -8.078 -2.774 19.327 1.00 90.56 74 SER A N 1
ATOM 586 C CA . SER A 1 74 ? -8.559 -3.293 20.614 1.00 90.56 74 SER A CA 1
ATOM 587 C C . SER A 1 74 ? -10.007 -3.800 20.564 1.00 90.56 74 SER A C 1
ATOM 589 O O . SER A 1 74 ? -10.629 -3.981 21.607 1.00 90.56 74 SER A O 1
ATOM 591 N N . ASN A 1 75 ? -10.563 -4.027 19.371 1.00 95.19 75 ASN A N 1
ATOM 592 C CA . ASN A 1 75 ? -11.938 -4.477 19.132 1.00 95.19 75 ASN A CA 1
ATOM 593 C C . ASN A 1 75 ? -13.045 -3.483 19.526 1.00 95.19 75 ASN A C 1
ATOM 595 O O . ASN A 1 75 ? -14.207 -3.867 19.663 1.00 95.19 75 ASN A O 1
ATOM 599 N N . ILE A 1 76 ? -12.717 -2.197 19.659 1.00 94.69 76 ILE A N 1
ATOM 600 C CA . ILE A 1 76 ? -13.647 -1.123 20.023 1.00 94.69 76 ILE A CA 1
ATOM 601 C C . ILE A 1 76 ? -13.839 -0.196 18.822 1.00 94.69 76 ILE A C 1
ATOM 603 O O . ILE A 1 76 ? -12.884 0.376 18.310 1.00 94.69 76 ILE A O 1
ATOM 607 N N . ILE A 1 77 ? -15.084 0.010 18.389 1.00 96.12 77 ILE A N 1
ATOM 608 C CA . ILE A 1 77 ? -15.398 0.925 17.282 1.00 96.12 77 ILE A CA 1
ATOM 609 C C . ILE A 1 77 ? -15.826 2.286 17.853 1.00 96.12 77 ILE A C 1
ATOM 611 O O . ILE A 1 77 ? -16.966 2.407 18.321 1.00 96.12 77 ILE A O 1
ATOM 615 N N . PRO A 1 78 ? -14.958 3.316 17.820 1.00 94.50 78 PRO A N 1
ATOM 616 C CA . PRO A 1 78 ? -15.320 4.649 18.284 1.00 94.50 78 PRO A CA 1
ATOM 617 C C . PRO A 1 78 ? -16.308 5.334 17.333 1.00 94.50 78 PRO A C 1
ATOM 619 O O . PRO A 1 78 ? -16.527 4.906 16.193 1.00 94.50 78 PRO A O 1
ATOM 622 N N . ASP A 1 79 ? -16.901 6.427 17.811 1.00 94.25 79 ASP A N 1
ATOM 623 C CA . ASP A 1 79 ? -17.572 7.380 16.933 1.00 94.25 79 ASP A CA 1
ATOM 624 C C . ASP A 1 79 ? -16.524 8.257 16.240 1.00 94.25 79 ASP A C 1
ATOM 626 O O . ASP A 1 79 ? -15.658 8.815 16.913 1.00 94.25 79 ASP A O 1
ATOM 630 N N . MET A 1 80 ? -16.547 8.305 14.907 1.00 94.19 80 MET A N 1
ATOM 631 C CA . MET A 1 80 ? -15.492 8.924 14.101 1.00 94.19 80 MET A CA 1
ATOM 632 C C . MET A 1 80 ? -16.082 9.855 13.050 1.00 94.19 80 MET A C 1
ATOM 634 O O . MET A 1 80 ? -16.851 9.423 12.184 1.00 94.19 80 MET A O 1
ATOM 638 N N . ALA A 1 81 ? -15.636 11.109 13.064 1.00 92.06 81 ALA A N 1
ATOM 639 C CA . ALA A 1 81 ? -15.809 11.999 11.923 1.00 92.06 81 ALA A CA 1
ATOM 640 C C . ALA A 1 81 ? -14.974 11.517 10.720 1.00 92.06 81 ALA A C 1
ATOM 642 O O . ALA A 1 81 ? -14.042 10.725 10.868 1.00 92.06 81 ALA A O 1
ATOM 643 N N . ASP A 1 82 ? -15.288 11.990 9.511 1.00 88.56 82 ASP A N 1
ATOM 644 C CA . ASP A 1 82 ? -14.569 11.584 8.293 1.00 88.56 82 ASP A CA 1
ATOM 645 C C . ASP A 1 82 ? -13.065 11.889 8.355 1.00 88.56 82 ASP A C 1
ATOM 647 O O . ASP A 1 82 ? -12.249 11.071 7.931 1.00 88.56 82 ASP A O 1
ATOM 651 N N . ASP A 1 83 ? -12.686 13.024 8.945 1.00 88.56 83 ASP A N 1
ATOM 652 C CA . ASP A 1 83 ? -11.292 13.440 9.112 1.00 88.56 83 ASP A CA 1
ATOM 653 C C . ASP A 1 83 ? -10.556 12.692 10.240 1.00 88.56 83 ASP A C 1
ATOM 655 O O . ASP A 1 83 ? -9.332 12.778 10.348 1.00 88.56 83 ASP A O 1
ATOM 659 N N . GLU A 1 84 ? -11.272 11.889 11.029 1.00 90.94 84 GLU A N 1
ATOM 660 C CA . GLU A 1 84 ? -10.748 11.102 12.151 1.00 90.94 84 GLU A CA 1
ATOM 661 C C . GLU A 1 84 ? -10.576 9.608 11.827 1.00 90.94 84 GLU A C 1
ATOM 663 O O . GLU A 1 84 ? -10.212 8.817 12.701 1.00 90.94 84 GLU A O 1
ATOM 668 N N . LYS A 1 85 ? -10.829 9.218 10.571 1.00 92.44 85 LYS A N 1
ATOM 669 C CA . LYS A 1 85 ? -10.653 7.852 10.058 1.00 92.44 85 LYS A CA 1
ATOM 670 C C . LYS A 1 85 ? -9.259 7.688 9.468 1.00 92.44 85 LYS A C 1
ATOM 672 O O . LYS A 1 85 ? -8.965 8.253 8.412 1.00 92.44 85 LYS A O 1
ATOM 677 N N . SER A 1 86 ? -8.413 6.920 10.138 1.00 91.19 86 SER A N 1
ATOM 678 C CA . SER A 1 86 ? -7.061 6.638 9.652 1.00 91.19 86 SER A CA 1
ATOM 679 C C . SER A 1 86 ? -7.057 5.709 8.452 1.00 91.19 86 SER A C 1
ATOM 681 O O . SER A 1 86 ? -7.966 4.895 8.274 1.00 91.19 86 SER A O 1
ATOM 683 N N . TYR A 1 87 ? -5.998 5.822 7.657 1.00 93.00 87 TYR A N 1
ATOM 684 C CA . TYR A 1 87 ? -5.819 4.999 6.471 1.00 93.00 87 TYR A CA 1
ATOM 685 C C . TYR A 1 87 ? -5.374 3.568 6.824 1.00 93.00 87 TYR A C 1
ATOM 687 O O . TYR A 1 87 ? -5.961 2.600 6.348 1.00 93.00 87 TYR A O 1
ATOM 695 N N . CYS A 1 88 ? -4.393 3.402 7.715 1.00 94.44 88 CYS A N 1
ATOM 696 C CA . CYS A 1 88 ? -3.981 2.084 8.204 1.00 94.44 88 CYS A CA 1
ATOM 697 C C . CYS A 1 88 ? -4.709 1.719 9.509 1.00 94.44 88 CYS A C 1
ATOM 699 O O . CYS A 1 88 ? -4.596 2.431 10.506 1.00 94.44 88 CYS A O 1
ATOM 701 N N . ILE A 1 89 ? -5.453 0.604 9.512 1.00 95.31 89 ILE A N 1
ATOM 702 C CA . ILE A 1 89 ? -6.264 0.145 10.665 1.00 95.31 89 ILE A CA 1
ATOM 703 C C . ILE A 1 89 ? -5.915 -1.277 11.146 1.00 95.31 89 ILE A C 1
ATOM 705 O O . ILE A 1 89 ? -6.668 -1.870 11.920 1.00 95.31 89 ILE A O 1
ATOM 709 N N . TRP A 1 90 ? -4.810 -1.845 10.657 1.00 94.06 90 TRP A N 1
ATOM 710 C CA . TRP A 1 90 ? -4.430 -3.257 10.857 1.00 94.06 90 TRP A CA 1
ATOM 711 C C . TRP A 1 90 ? -2.953 -3.471 11.227 1.00 94.06 90 TRP A C 1
ATOM 713 O O . TRP A 1 90 ? -2.496 -4.611 11.342 1.00 94.06 90 TRP A O 1
ATOM 723 N N . TYR A 1 91 ? -2.184 -2.391 11.375 1.00 90.50 91 TYR A N 1
ATOM 724 C CA . TYR A 1 91 ? -0.802 -2.431 11.838 1.00 90.50 91 TYR A CA 1
ATOM 725 C C . TYR A 1 91 ? -0.610 -1.572 13.098 1.00 90.50 91 TYR A C 1
ATOM 727 O O . TYR A 1 91 ? -1.042 -0.421 13.103 1.00 90.50 91 TYR A O 1
ATOM 735 N N . PRO A 1 92 ? 0.081 -2.059 14.141 1.00 86.31 92 PRO A N 1
ATOM 736 C CA . PRO A 1 92 ? 0.842 -3.314 14.198 1.00 86.31 92 PRO A CA 1
ATOM 737 C C . PRO A 1 92 ? -0.013 -4.572 14.363 1.00 86.31 92 PRO A C 1
ATOM 739 O O . PRO A 1 92 ? 0.420 -5.639 13.945 1.00 86.31 92 PRO A O 1
ATOM 742 N N . ASP A 1 93 ? -1.232 -4.454 14.879 1.00 88.31 93 ASP A N 1
ATOM 743 C CA . ASP A 1 93 ? -2.094 -5.597 15.179 1.00 88.31 93 ASP A CA 1
ATOM 744 C C . ASP A 1 93 ? -3.438 -5.479 14.455 1.00 88.31 93 ASP A C 1
ATOM 746 O O . ASP A 1 93 ? -3.906 -4.382 14.140 1.00 88.31 93 ASP A O 1
ATOM 750 N N . THR A 1 94 ? -4.052 -6.621 14.158 1.00 94.62 94 THR A N 1
ATOM 751 C CA . THR A 1 94 ? -5.367 -6.703 13.520 1.00 94.62 94 THR A CA 1
ATOM 752 C C . THR A 1 94 ? -6.471 -6.760 14.573 1.00 94.62 94 THR A C 1
ATOM 754 O O . THR A 1 94 ? -6.314 -7.354 15.639 1.00 94.62 94 THR A O 1
ATOM 757 N N . ALA A 1 95 ? -7.615 -6.145 14.272 1.00 96.56 95 ALA A N 1
ATOM 758 C CA . ALA A 1 95 ? -8.840 -6.379 15.029 1.00 96.56 95 ALA A CA 1
ATOM 759 C C . ALA A 1 95 ? -9.437 -7.748 14.666 1.00 96.56 95 ALA A C 1
ATOM 761 O O . ALA A 1 95 ? -9.089 -8.343 13.648 1.00 96.56 95 ALA A O 1
ATOM 762 N N . THR A 1 96 ? -10.387 -8.228 15.462 1.00 98.00 96 THR A N 1
ATOM 763 C CA . THR A 1 96 ? -11.153 -9.438 15.149 1.00 98.00 96 THR A CA 1
ATOM 764 C C . THR A 1 96 ? -12.031 -9.239 13.918 1.00 98.00 96 THR A C 1
ATOM 766 O O . THR A 1 96 ? -12.503 -8.138 13.619 1.00 98.00 96 THR A O 1
ATOM 769 N N . GLU A 1 97 ? -12.338 -10.342 13.242 1.00 98.50 97 GLU A N 1
ATOM 770 C CA . GLU A 1 97 ? -13.238 -10.355 12.091 1.00 98.50 97 GLU A CA 1
ATOM 771 C C . GLU A 1 97 ? -14.621 -9.757 12.416 1.00 98.50 97 GLU A C 1
ATOM 773 O O . GLU A 1 97 ? -15.187 -9.005 11.625 1.00 98.50 97 GLU A O 1
ATOM 778 N N . VAL A 1 98 ? -15.158 -10.025 13.613 1.00 98.56 98 VAL A N 1
ATOM 779 C CA . VAL A 1 98 ? -16.441 -9.461 14.069 1.00 98.56 98 VAL A CA 1
ATOM 780 C C . VAL A 1 98 ? -16.367 -7.937 14.170 1.00 98.56 98 VAL A C 1
ATOM 782 O O . VAL A 1 98 ? -17.276 -7.248 13.702 1.00 98.56 98 VAL A O 1
ATOM 785 N N . THR A 1 99 ? -15.277 -7.397 14.724 1.00 98.56 99 THR A N 1
ATOM 786 C CA . THR A 1 99 ? -15.060 -5.948 14.785 1.00 98.56 99 THR A CA 1
ATOM 787 C C . THR A 1 99 ? -14.957 -5.350 13.391 1.00 98.56 99 THR A C 1
ATOM 789 O O . THR A 1 99 ? -15.597 -4.339 13.117 1.00 98.56 99 THR A O 1
ATOM 792 N N . TYR A 1 100 ? -14.207 -5.967 12.483 1.00 98.69 100 TYR A N 1
ATOM 793 C CA . TYR A 1 100 ? -14.078 -5.464 11.119 1.00 98.69 100 TYR A CA 1
ATOM 794 C C . TYR A 1 100 ? -15.394 -5.509 10.332 1.00 98.69 100 TYR A C 1
ATOM 796 O O . TYR A 1 100 ? -15.716 -4.550 9.626 1.00 98.69 100 TYR A O 1
ATOM 804 N N . ARG A 1 101 ? -16.209 -6.552 10.525 1.00 98.69 101 ARG A N 1
ATOM 805 C CA . ARG A 1 101 ? -17.568 -6.641 9.974 1.00 98.69 101 ARG A CA 1
ATOM 806 C C . ARG A 1 101 ? -18.452 -5.502 10.480 1.00 98.69 101 ARG A C 1
ATOM 808 O O . ARG A 1 101 ? -19.060 -4.789 9.683 1.00 98.69 101 ARG A O 1
ATOM 815 N N . ALA A 1 102 ? -18.468 -5.269 11.792 1.00 98.56 102 ALA A N 1
ATOM 816 C CA . ALA A 1 102 ? -19.213 -4.162 12.389 1.00 98.56 102 ALA A CA 1
ATOM 817 C C . ALA A 1 102 ? -18.675 -2.785 11.946 1.00 98.56 102 ALA A C 1
ATOM 819 O O . ALA A 1 102 ? -19.453 -1.850 11.742 1.00 98.56 102 ALA A O 1
ATOM 820 N N . LEU A 1 103 ? -17.361 -2.654 11.738 1.00 98.50 103 LEU A N 1
ATOM 821 C CA . LEU A 1 103 ? -16.729 -1.424 11.260 1.00 98.50 103 LEU A CA 1
ATOM 822 C C . LEU A 1 103 ? -17.161 -1.100 9.828 1.00 98.50 103 LEU A C 1
ATOM 824 O O . LEU A 1 103 ? -17.542 0.037 9.558 1.00 98.50 103 LEU A O 1
ATOM 828 N N . ALA A 1 104 ? -17.151 -2.088 8.929 1.00 98.25 104 ALA A N 1
ATOM 829 C CA . ALA A 1 104 ? -17.605 -1.922 7.550 1.00 98.25 104 ALA A CA 1
ATOM 830 C C . ALA A 1 104 ? -19.104 -1.582 7.468 1.00 98.25 104 ALA A C 1
ATOM 832 O O . ALA A 1 104 ? -19.503 -0.779 6.627 1.00 98.25 104 ALA A O 1
ATOM 833 N N . GLN A 1 105 ? -19.923 -2.142 8.365 1.00 97.94 105 GLN A N 1
ATOM 834 C CA . GLN A 1 105 ? -21.348 -1.814 8.467 1.00 97.94 105 GLN A CA 1
ATOM 835 C C . GLN A 1 105 ? -21.578 -0.378 8.958 1.00 97.94 105 GLN A C 1
ATOM 837 O O . GLN A 1 105 ? -22.381 0.349 8.376 1.00 97.94 105 GLN A O 1
ATOM 842 N N . ARG A 1 106 ? -20.866 0.051 10.012 1.00 98.00 106 ARG A N 1
ATOM 843 C CA . ARG A 1 106 ? -21.009 1.401 10.583 1.00 98.00 106 ARG A CA 1
ATOM 844 C C . ARG A 1 106 ? -20.409 2.484 9.687 1.00 98.00 106 ARG A C 1
ATOM 846 O O . ARG A 1 106 ? -20.966 3.574 9.591 1.00 98.00 106 ARG A O 1
ATOM 853 N N . TYR A 1 107 ? -19.293 2.189 9.022 1.00 97.19 107 TYR A N 1
ATOM 854 C CA . TYR A 1 107 ? -18.588 3.112 8.135 1.00 97.19 107 TYR A CA 1
ATOM 855 C C . TYR A 1 107 ? -18.338 2.470 6.760 1.00 97.19 107 TYR A C 1
ATOM 857 O O . TYR A 1 107 ? -17.212 2.059 6.468 1.00 97.19 107 TYR A O 1
ATOM 865 N N . PRO A 1 108 ? -19.340 2.452 5.857 1.00 95.56 108 PRO A N 1
ATOM 866 C CA . PRO A 1 108 ? -19.215 1.819 4.538 1.00 95.56 108 PRO A CA 1
ATOM 867 C C . PRO A 1 108 ? -18.050 2.346 3.687 1.00 95.56 108 PRO A C 1
ATOM 869 O O . PRO A 1 108 ? -17.462 1.603 2.902 1.00 95.56 108 PRO A O 1
ATOM 872 N N . GLY A 1 109 ? -17.661 3.614 3.871 1.00 94.19 109 GLY A N 1
ATOM 873 C CA . GLY A 1 109 ? -16.492 4.207 3.211 1.00 94.19 109 GLY A CA 1
ATOM 874 C C . GLY A 1 109 ? -15.151 3.572 3.607 1.00 94.19 109 GLY A C 1
ATOM 875 O O . GLY A 1 109 ? -14.173 3.708 2.879 1.00 94.19 109 GLY A O 1
ATOM 876 N N . MET A 1 110 ? -15.091 2.835 4.721 1.00 96.38 110 MET A N 1
ATOM 877 C CA . MET A 1 110 ? -13.875 2.164 5.185 1.00 96.38 110 MET A CA 1
ATOM 878 C C . MET A 1 110 ? -13.725 0.728 4.664 1.00 96.38 110 MET A C 1
ATOM 880 O O . MET A 1 110 ? -12.714 0.096 4.953 1.00 96.38 110 MET A O 1
ATOM 884 N N . ARG A 1 111 ? -14.667 0.208 3.865 1.00 97.62 111 ARG A N 1
ATOM 885 C CA . ARG A 1 111 ? -14.668 -1.202 3.428 1.00 97.62 111 ARG A CA 1
ATOM 886 C C . ARG A 1 111 ? -13.387 -1.667 2.722 1.00 97.62 111 ARG A C 1
ATOM 888 O O . ARG A 1 111 ? -13.008 -2.815 2.884 1.00 97.62 111 ARG A O 1
ATOM 895 N N . TYR A 1 112 ? -12.687 -0.792 1.996 1.00 98.19 112 TYR A N 1
ATOM 896 C CA . TYR A 1 112 ? -11.404 -1.137 1.359 1.00 98.19 112 TYR A CA 1
ATOM 897 C C . TYR A 1 112 ? -10.252 -1.245 2.369 1.00 98.19 112 TYR A C 1
ATOM 899 O O . TYR A 1 112 ? -9.419 -2.138 2.251 1.00 98.19 112 TYR A O 1
ATOM 907 N N . HIS A 1 113 ? -10.251 -0.407 3.408 1.00 97.81 113 HIS A N 1
ATOM 908 C CA . HIS A 1 113 ? -9.322 -0.523 4.537 1.00 97.81 113 HIS A CA 1
ATOM 909 C C . HIS A 1 113 ? -9.577 -1.821 5.314 1.00 97.81 113 HIS A C 1
ATOM 911 O O . HIS A 1 113 ? -8.642 -2.525 5.683 1.00 97.81 113 HIS A O 1
ATOM 917 N N . VAL A 1 114 ? -10.852 -2.185 5.496 1.00 98.62 114 VAL A N 1
ATOM 918 C CA . VAL A 1 114 ? -11.227 -3.486 6.064 1.00 98.62 114 VAL A CA 1
ATOM 919 C C . VAL A 1 114 ? -10.783 -4.634 5.154 1.00 98.62 114 VAL A C 1
ATOM 921 O O . VAL A 1 114 ? -10.247 -5.618 5.648 1.00 98.62 114 VAL A O 1
ATOM 924 N N . GLY A 1 115 ? -10.924 -4.498 3.834 1.00 98.50 115 GLY A N 1
ATOM 925 C CA . GLY A 1 115 ? -10.436 -5.479 2.863 1.00 98.50 115 GLY A CA 1
ATOM 926 C C . GLY A 1 115 ? -8.928 -5.723 2.961 1.00 98.50 115 GLY A C 1
ATOM 927 O O . GLY A 1 115 ? -8.506 -6.876 2.997 1.00 98.50 115 GLY A O 1
ATOM 928 N N . ARG A 1 116 ? -8.118 -4.662 3.098 1.00 98.06 116 ARG A N 1
ATOM 929 C CA . ARG A 1 116 ? -6.675 -4.792 3.380 1.00 98.06 116 ARG A CA 1
ATOM 930 C C . ARG A 1 116 ? -6.405 -5.470 4.721 1.00 98.06 116 ARG A C 1
ATOM 932 O O . ARG A 1 116 ? -5.559 -6.352 4.791 1.00 98.06 116 ARG A O 1
ATOM 939 N N . ALA A 1 117 ? -7.160 -5.136 5.767 1.00 98.38 117 ALA A N 1
ATOM 940 C CA . ALA A 1 117 ? -7.043 -5.829 7.048 1.00 98.38 117 ALA A CA 1
ATOM 941 C C . ALA A 1 117 ? -7.372 -7.330 6.940 1.00 98.38 117 ALA A C 1
ATOM 943 O O . ALA A 1 117 ? -6.709 -8.149 7.573 1.00 98.38 117 ALA A O 1
ATOM 944 N N . CYS A 1 118 ? -8.351 -7.704 6.109 1.00 98.75 118 CYS A N 1
ATOM 945 C CA . CYS A 1 118 ? -8.682 -9.104 5.836 1.00 98.75 118 CYS A CA 1
ATOM 946 C C . CYS A 1 118 ? -7.537 -9.828 5.122 1.00 98.75 118 CYS A C 1
ATOM 948 O O . CYS A 1 118 ? -7.249 -10.965 5.479 1.00 98.75 118 CYS A O 1
ATOM 950 N N . ALA A 1 119 ? -6.866 -9.173 4.167 1.00 98.50 119 ALA A N 1
ATOM 951 C CA . ALA A 1 119 ? -5.686 -9.722 3.493 1.00 98.50 119 ALA A CA 1
ATOM 952 C C . ALA A 1 119 ? -4.540 -10.030 4.468 1.00 98.50 119 ALA A C 1
ATOM 954 O O . ALA A 1 119 ? -3.875 -11.049 4.322 1.00 98.50 119 ALA A O 1
ATOM 955 N N . VAL A 1 120 ? -4.362 -9.196 5.497 1.00 97.94 120 VAL A N 1
ATOM 956 C CA . VAL A 1 120 ? -3.388 -9.438 6.569 1.00 97.94 120 VAL A CA 1
ATOM 957 C C . VAL A 1 120 ? -3.834 -10.559 7.512 1.00 97.94 120 VAL A C 1
ATOM 959 O O . VAL A 1 120 ? -3.048 -11.434 7.865 1.00 97.94 120 VAL A O 1
ATOM 962 N N . ALA A 1 121 ? -5.089 -10.531 7.960 1.00 97.69 121 ALA A N 1
ATOM 963 C CA . ALA A 1 121 ? -5.586 -11.428 9.004 1.00 97.69 121 ALA A CA 1
ATOM 964 C C . ALA A 1 121 ? -6.076 -12.796 8.493 1.00 97.69 121 ALA A C 1
ATOM 966 O O . ALA A 1 121 ? -6.350 -13.682 9.298 1.00 97.69 121 ALA A O 1
ATOM 967 N N . GLY A 1 122 ? -6.220 -12.967 7.177 1.00 97.94 122 GLY A N 1
ATOM 968 C CA . GLY A 1 122 ? -6.772 -14.176 6.558 1.00 97.94 122 GLY A CA 1
ATOM 969 C C . GLY A 1 122 ? -8.292 -14.314 6.663 1.00 97.94 122 GLY A C 1
ATOM 970 O O . GLY A 1 122 ? -8.830 -15.413 6.538 1.00 97.94 122 GLY A O 1
ATOM 971 N N . TYR A 1 123 ? -9.014 -13.209 6.873 1.00 98.56 123 TYR A N 1
ATOM 972 C CA . TYR A 1 123 ? -10.478 -13.198 6.992 1.00 98.56 123 TYR A CA 1
ATOM 973 C C . TYR A 1 123 ? -11.164 -13.263 5.620 1.00 98.56 123 TYR A C 1
ATOM 975 O O . TYR A 1 123 ? -11.784 -12.301 5.167 1.00 98.56 123 TYR A O 1
ATOM 983 N N . SER A 1 124 ? -11.013 -14.396 4.933 1.00 98.12 124 SER A N 1
ATOM 984 C CA . SER A 1 124 ? -11.531 -14.607 3.573 1.00 98.12 124 SER A CA 1
ATOM 985 C C . SER A 1 124 ? -13.062 -14.546 3.483 1.00 98.12 124 SER A C 1
ATOM 987 O O . SER A 1 124 ? -13.583 -13.962 2.533 1.00 98.12 124 SER A O 1
ATOM 989 N N . ASP A 1 125 ? -13.782 -15.055 4.486 1.00 98.38 125 ASP A N 1
ATOM 990 C CA . ASP A 1 125 ? -15.248 -14.980 4.547 1.00 98.38 125 ASP A CA 1
ATOM 991 C C . ASP A 1 125 ? -15.726 -13.523 4.591 1.00 98.38 125 ASP A C 1
ATOM 993 O O . ASP A 1 125 ? -16.467 -13.083 3.709 1.00 98.38 125 ASP A O 1
ATOM 997 N N . LEU A 1 126 ? -15.212 -12.733 5.542 1.00 98.62 126 LEU A N 1
ATOM 998 C CA . LEU A 1 126 ? -15.489 -11.299 5.597 1.00 98.62 126 LEU A CA 1
ATOM 999 C C . LEU A 1 126 ? -15.063 -10.579 4.312 1.00 98.62 126 LEU A C 1
ATOM 1001 O O . LEU A 1 126 ? -15.806 -9.737 3.817 1.00 98.62 126 LEU A O 1
ATOM 1005 N N . TYR A 1 127 ? -13.898 -10.900 3.746 1.00 98.69 127 TYR A N 1
ATOM 1006 C CA . TYR A 1 127 ? -13.454 -10.291 2.492 1.00 98.69 127 TYR A CA 1
ATOM 1007 C C . TYR A 1 127 ? -14.490 -10.465 1.369 1.00 98.69 127 TYR A C 1
ATOM 1009 O O . TYR A 1 127 ? -14.830 -9.497 0.682 1.00 98.69 127 TYR A O 1
ATOM 1017 N N . ASN A 1 128 ? -15.050 -11.670 1.234 1.00 98.19 128 ASN A N 1
ATOM 1018 C CA . ASN A 1 128 ? -16.097 -11.969 0.259 1.00 98.19 128 ASN A CA 1
ATOM 1019 C C . ASN A 1 128 ? -17.401 -11.201 0.550 1.00 98.19 128 ASN A C 1
ATOM 1021 O O . ASN A 1 128 ? -18.044 -10.707 -0.379 1.00 98.19 128 ASN A O 1
ATOM 1025 N N . GLU A 1 129 ? -17.775 -11.037 1.825 1.00 98.38 129 GLU A N 1
ATOM 1026 C CA . GLU A 1 129 ? -18.946 -10.244 2.237 1.00 98.38 129 GLU A CA 1
ATOM 1027 C C . GLU A 1 129 ? -18.840 -8.761 1.832 1.00 98.38 129 GLU A C 1
ATOM 1029 O O . GLU A 1 129 ? -19.856 -8.129 1.535 1.00 98.38 129 GLU A O 1
ATOM 1034 N N . LEU A 1 130 ? -17.628 -8.190 1.794 1.00 98.19 130 LEU A N 1
ATOM 1035 C CA . LEU A 1 130 ? -17.412 -6.767 1.486 1.00 98.19 130 LEU A CA 1
ATOM 1036 C C . LEU A 1 130 ? -17.710 -6.398 0.023 1.00 98.19 130 LEU A C 1
ATOM 1038 O O . LEU A 1 130 ? -17.903 -5.210 -0.267 1.00 98.19 130 LEU A O 1
ATOM 1042 N N . GLN A 1 131 ? -17.731 -7.388 -0.883 1.00 96.56 131 GLN A N 1
ATOM 1043 C CA . GLN A 1 131 ? -18.011 -7.222 -2.317 1.00 96.56 131 GLN A CA 1
ATOM 1044 C C . GLN A 1 131 ? -17.203 -6.071 -2.941 1.00 96.56 131 GLN A C 1
ATOM 1046 O O . GLN A 1 131 ? -17.741 -5.135 -3.547 1.00 96.56 131 GLN A O 1
ATOM 1051 N N . LEU A 1 132 ? -15.889 -6.097 -2.715 1.00 98.06 132 LEU A N 1
ATOM 1052 C CA . LEU A 1 132 ? -14.962 -5.104 -3.249 1.00 98.06 132 LEU A CA 1
ATOM 1053 C C . LEU A 1 132 ? -14.681 -5.371 -4.730 1.00 98.06 132 LEU A C 1
ATOM 1055 O O . LEU A 1 132 ? -14.814 -6.495 -5.213 1.00 98.06 132 LEU A O 1
ATOM 1059 N N . LEU A 1 133 ? -14.250 -4.336 -5.454 1.00 97.62 133 LEU A N 1
ATOM 1060 C CA . LEU A 1 133 ? -13.594 -4.571 -6.737 1.00 97.62 133 LEU A CA 1
ATOM 1061 C C . LEU A 1 133 ? -12.270 -5.313 -6.482 1.00 97.62 133 LEU A C 1
ATOM 1063 O O . LEU A 1 133 ? -11.652 -5.054 -5.445 1.00 97.62 133 LEU A O 1
ATOM 1067 N N . PRO A 1 134 ? -11.812 -6.175 -7.411 1.00 97.62 134 PRO A N 1
ATOM 1068 C CA . PRO A 1 134 ? -10.533 -6.872 -7.295 1.00 97.62 134 PRO A CA 1
ATOM 1069 C C . PRO A 1 134 ? -9.335 -5.909 -7.276 1.00 97.62 134 PRO A C 1
ATOM 1071 O O . PRO A 1 134 ? -8.745 -5.605 -8.314 1.00 97.62 134 PRO A O 1
ATOM 1074 N N . ASP A 1 135 ? -9.018 -5.369 -6.104 1.00 98.38 135 ASP A N 1
ATOM 1075 C CA . ASP A 1 135 ? -8.015 -4.325 -5.920 1.00 98.38 135 ASP A CA 1
ATOM 1076 C C . ASP A 1 135 ? -6.600 -4.905 -5.793 1.00 98.38 135 ASP A C 1
ATOM 1078 O O . ASP A 1 135 ? -6.360 -5.837 -5.020 1.00 98.38 135 ASP A O 1
ATOM 1082 N N . ILE A 1 136 ? -5.656 -4.342 -6.551 1.00 97.56 136 ILE A N 1
ATOM 1083 C CA . ILE A 1 136 ? -4.272 -4.829 -6.581 1.00 97.56 136 ILE A CA 1
ATOM 1084 C C . ILE A 1 136 ? -3.528 -4.593 -5.269 1.00 97.56 136 ILE A C 1
ATOM 1086 O O . ILE A 1 136 ? -2.677 -5.407 -4.935 1.00 97.56 136 ILE A O 1
ATOM 1090 N N . SER A 1 137 ? -3.847 -3.553 -4.496 1.00 97.56 137 SER A N 1
ATOM 1091 C CA . SER A 1 137 ? -3.160 -3.303 -3.227 1.00 97.56 137 SER A CA 1
ATOM 1092 C C . SER A 1 137 ? -3.573 -4.299 -2.152 1.00 97.56 137 SER A C 1
ATOM 1094 O O . SER A 1 137 ? -2.744 -4.716 -1.349 1.00 97.56 137 SER A O 1
ATOM 1096 N N . ILE A 1 138 ? -4.827 -4.756 -2.168 1.00 98.50 138 ILE A N 1
ATOM 1097 C CA . ILE A 1 138 ? -5.256 -5.884 -1.329 1.00 98.50 138 ILE A CA 1
ATOM 1098 C C . ILE A 1 138 ? -4.542 -7.175 -1.752 1.00 98.50 138 ILE A C 1
ATOM 1100 O O . ILE A 1 138 ? -4.132 -7.950 -0.891 1.00 98.50 138 ILE A O 1
ATOM 1104 N N . ALA A 1 139 ? -4.358 -7.402 -3.055 1.00 98.38 139 ALA A N 1
ATOM 1105 C CA . ALA A 1 139 ? -3.625 -8.567 -3.545 1.00 98.38 139 ALA A CA 1
ATOM 1106 C C . ALA A 1 139 ? -2.136 -8.525 -3.154 1.00 98.38 139 ALA A C 1
ATOM 1108 O O . ALA A 1 139 ? -1.615 -9.528 -2.684 1.00 98.38 139 ALA A O 1
ATOM 1109 N N . GLU A 1 140 ? -1.462 -7.378 -3.286 1.00 98.19 140 GLU A N 1
ATOM 1110 C CA . GLU A 1 140 ? -0.067 -7.208 -2.843 1.00 98.19 140 GLU A CA 1
ATOM 1111 C C . GLU A 1 140 ? 0.073 -7.426 -1.327 1.00 98.19 140 GLU A C 1
ATOM 1113 O O . GLU A 1 140 ? 0.994 -8.106 -0.882 1.00 98.19 140 GLU A O 1
ATOM 1118 N N . GLU A 1 141 ? -0.875 -6.927 -0.527 1.00 98.06 141 GLU A N 1
ATOM 1119 C CA . GLU A 1 141 ? -0.914 -7.184 0.918 1.00 98.06 141 GLU A CA 1
ATOM 1120 C C . GLU A 1 141 ? -1.112 -8.677 1.230 1.00 98.06 141 GLU A C 1
ATOM 1122 O O . GLU A 1 141 ? -0.424 -9.235 2.082 1.00 98.06 141 GLU A O 1
ATOM 1127 N N . ALA A 1 142 ? -2.022 -9.355 0.527 1.00 98.25 142 ALA A N 1
ATOM 1128 C CA . ALA A 1 142 ? -2.270 -10.784 0.715 1.00 98.25 142 ALA A CA 1
ATOM 1129 C C . ALA A 1 142 ? -1.057 -11.640 0.306 1.00 98.25 142 ALA A C 1
ATOM 1131 O O . ALA A 1 142 ? -0.784 -12.657 0.941 1.00 98.25 142 ALA A O 1
ATOM 1132 N N . GLN A 1 143 ? -0.314 -11.211 -0.721 1.00 97.00 143 GLN A N 1
ATOM 1133 C CA . GLN A 1 143 ? 0.931 -11.846 -1.154 1.00 97.00 143 GLN A CA 1
ATOM 1134 C C . GLN A 1 143 ? 2.021 -11.756 -0.082 1.00 97.00 143 GLN A C 1
ATOM 1136 O O . GLN A 1 143 ? 2.719 -12.735 0.167 1.00 97.00 143 GLN A O 1
ATOM 1141 N N . ASP A 1 144 ? 2.155 -10.592 0.559 1.00 95.56 144 ASP A N 1
ATOM 1142 C CA . ASP A 1 144 ? 3.090 -10.374 1.670 1.00 95.56 144 ASP A CA 1
ATOM 1143 C C . ASP A 1 144 ? 2.751 -11.237 2.896 1.00 95.56 144 ASP A C 1
ATOM 1145 O O . ASP A 1 144 ? 3.636 -11.713 3.602 1.00 95.56 144 ASP A O 1
ATOM 1149 N N . ASN A 1 145 ? 1.461 -11.495 3.117 1.00 95.75 145 ASN A N 1
ATOM 1150 C CA . ASN A 1 145 ? 0.950 -12.272 4.244 1.00 95.75 145 ASN A CA 1
ATOM 1151 C C . ASN A 1 145 ? 0.545 -13.695 3.822 1.00 95.75 145 ASN A C 1
ATOM 1153 O O . ASN A 1 145 ? -0.487 -14.188 4.259 1.00 95.75 145 ASN A O 1
ATOM 1157 N N . ALA A 1 146 ? 1.329 -14.366 2.971 1.00 93.62 146 ALA A N 1
ATOM 1158 C CA . ALA A 1 146 ? 0.929 -15.614 2.304 1.00 93.62 146 ALA A CA 1
ATOM 1159 C C . ALA A 1 146 ? 0.366 -16.718 3.230 1.00 93.62 146 ALA A C 1
ATOM 1161 O O . ALA A 1 146 ? -0.527 -17.449 2.813 1.00 93.62 146 ALA A O 1
ATOM 1162 N N . GLU A 1 147 ? 0.834 -16.833 4.479 1.00 94.88 147 GLU A N 1
ATOM 1163 C CA . GLU A 1 147 ? 0.321 -17.826 5.440 1.00 94.88 147 GLU A CA 1
ATOM 1164 C C . GLU A 1 147 ? -1.173 -17.632 5.759 1.00 94.88 147 GLU A C 1
ATOM 1166 O O . GLU A 1 147 ? -1.920 -18.606 5.838 1.00 94.88 147 GLU A O 1
ATOM 1171 N N . SER A 1 148 ? -1.626 -16.385 5.905 1.00 95.06 148 SER A N 1
ATOM 1172 C CA . SER A 1 148 ? -3.022 -16.042 6.203 1.00 95.06 148 SER A CA 1
ATOM 1173 C C . SER A 1 148 ? -3.797 -15.594 4.957 1.00 95.06 148 SER A C 1
ATOM 1175 O O . SER A 1 148 ? -4.980 -15.895 4.808 1.00 95.06 148 SER A O 1
ATOM 1177 N N . GLY A 1 149 ? -3.139 -14.886 4.042 1.00 96.62 149 GLY A N 1
ATOM 1178 C CA . GLY A 1 149 ? -3.730 -14.193 2.901 1.00 96.62 149 GLY A CA 1
ATOM 1179 C C . GLY A 1 149 ? -3.870 -15.014 1.618 1.00 96.62 149 GLY A C 1
ATOM 1180 O O . GLY A 1 149 ? -4.516 -14.529 0.688 1.00 96.62 149 GLY A O 1
ATOM 1181 N N . ALA A 1 150 ? -3.328 -16.238 1.535 1.00 97.62 150 ALA A N 1
ATOM 1182 C CA . ALA A 1 150 ? -3.282 -17.021 0.289 1.00 97.62 150 ALA A CA 1
ATOM 1183 C C . ALA A 1 150 ? -4.638 -17.137 -0.431 1.00 97.62 150 ALA A C 1
ATOM 1185 O O . ALA A 1 150 ? -4.720 -16.895 -1.632 1.00 97.62 150 ALA A O 1
ATOM 1186 N N . VAL A 1 151 ? -5.720 -17.421 0.302 1.00 98.19 151 VAL A N 1
ATOM 1187 C CA . VAL A 1 151 ? -7.070 -17.568 -0.280 1.00 98.19 151 VAL A CA 1
ATOM 1188 C C . VAL A 1 151 ? -7.544 -16.270 -0.946 1.00 98.19 151 VAL A C 1
ATOM 1190 O O . VAL A 1 151 ? -8.121 -16.292 -2.035 1.00 98.19 151 VAL A O 1
ATOM 1193 N N . ILE A 1 152 ? -7.286 -15.123 -0.311 1.00 98.56 152 ILE A N 1
ATOM 1194 C CA . ILE A 1 152 ? -7.644 -13.803 -0.850 1.00 98.56 152 ILE A CA 1
ATOM 1195 C C . ILE A 1 152 ? -6.762 -13.480 -2.060 1.00 98.56 152 ILE A C 1
ATOM 1197 O O . ILE A 1 152 ? -7.268 -13.011 -3.079 1.00 98.56 152 ILE A O 1
ATOM 1201 N N . PHE A 1 153 ? -5.462 -13.771 -1.973 1.00 98.38 153 PHE A N 1
ATOM 1202 C CA . PHE A 1 153 ? -4.514 -13.567 -3.065 1.00 98.38 153 PHE A CA 1
ATOM 1203 C C . PHE A 1 153 ? -4.911 -14.346 -4.326 1.00 98.38 153 PHE A C 1
ATOM 1205 O O . PHE A 1 153 ? -5.043 -13.752 -5.397 1.00 98.38 153 PHE A O 1
ATOM 1212 N N . GLU A 1 154 ? -5.156 -15.652 -4.201 1.00 97.88 154 GLU A N 1
ATOM 1213 C CA . GLU A 1 154 ? -5.546 -16.521 -5.317 1.00 97.88 154 GLU A CA 1
ATOM 1214 C C . GLU A 1 154 ? -6.870 -16.072 -5.946 1.00 97.88 154 GLU A C 1
ATOM 1216 O O . GLU A 1 154 ? -6.973 -15.969 -7.172 1.00 97.88 154 GLU A O 1
ATOM 1221 N N . SER A 1 155 ? -7.857 -15.728 -5.110 1.00 97.50 155 SER A N 1
ATOM 1222 C CA . SER A 1 155 ? -9.153 -15.210 -5.560 1.00 97.50 155 SER A CA 1
ATOM 1223 C C . SER A 1 155 ? -9.013 -13.924 -6.380 1.00 97.50 155 SER A C 1
ATOM 1225 O O . SER A 1 155 ? -9.687 -13.767 -7.400 1.00 97.50 155 SER A O 1
ATOM 1227 N N . LEU A 1 156 ? -8.112 -13.021 -5.973 1.00 97.94 156 LEU A N 1
ATOM 1228 C CA . LEU A 1 156 ? -7.863 -11.739 -6.631 1.00 97.94 156 LEU A CA 1
ATOM 1229 C C . LEU A 1 156 ? -7.054 -11.874 -7.923 1.00 97.94 156 LEU A C 1
ATOM 1231 O O . LEU A 1 156 ? -7.432 -11.303 -8.947 1.00 97.94 156 LEU A O 1
ATOM 1235 N N . VAL A 1 157 ? -5.939 -12.606 -7.893 1.00 96.25 157 VAL A N 1
ATOM 1236 C CA . VAL A 1 157 ? -5.048 -12.768 -9.055 1.00 96.25 157 VAL A CA 1
ATOM 1237 C C . VAL A 1 157 ? -5.705 -13.607 -10.152 1.00 96.25 157 VAL A C 1
ATOM 1239 O O . VAL A 1 157 ? -5.426 -13.383 -11.330 1.00 96.25 157 VAL A O 1
ATOM 1242 N N . GLY A 1 158 ? -6.632 -14.500 -9.788 1.00 95.69 158 GLY A N 1
ATOM 1243 C CA . GLY A 1 158 ? -7.454 -15.260 -10.728 1.00 95.69 158 GLY A CA 1
ATOM 1244 C C . GLY A 1 158 ? -8.512 -14.443 -11.483 1.00 95.69 158 GLY A C 1
ATOM 1245 O O . GLY A 1 158 ? -9.126 -14.976 -12.403 1.00 95.69 158 GLY A O 1
ATOM 1246 N N . GLN A 1 159 ? -8.744 -13.171 -11.132 1.00 96.88 159 GLN A N 1
ATOM 1247 C CA . GLN A 1 159 ? -9.724 -12.326 -11.823 1.00 96.88 159 GLN A CA 1
ATOM 1248 C C . GLN A 1 159 ? -9.195 -11.809 -13.166 1.00 96.88 159 GLN A C 1
ATOM 1250 O O . GLN A 1 159 ? -8.081 -11.285 -13.256 1.00 96.88 159 GLN A O 1
ATOM 1255 N N . ASP A 1 160 ? -10.054 -11.834 -14.189 1.00 94.50 160 ASP A N 1
ATOM 1256 C CA . ASP A 1 160 ? -9.737 -11.316 -15.528 1.00 94.50 160 ASP A CA 1
ATOM 1257 C C . ASP A 1 160 ? -9.433 -9.811 -15.524 1.00 94.50 160 ASP A C 1
ATOM 1259 O O . ASP A 1 160 ? -8.596 -9.323 -16.285 1.00 94.50 160 ASP A O 1
ATOM 1263 N N . THR A 1 161 ? -10.134 -9.052 -14.674 1.00 96.56 161 THR A N 1
ATOM 1264 C CA . THR A 1 161 ? -9.967 -7.601 -14.542 1.00 96.56 161 THR A CA 1
ATOM 1265 C C . THR A 1 161 ? -9.724 -7.219 -13.091 1.00 96.56 161 THR A C 1
ATOM 1267 O O . THR A 1 161 ? -10.574 -7.425 -12.227 1.00 96.56 161 THR A O 1
ATOM 1270 N N . ARG A 1 162 ? -8.570 -6.595 -12.852 1.00 97.38 162 ARG A N 1
ATOM 1271 C CA . ARG A 1 162 ? -8.166 -6.027 -11.564 1.00 97.38 162 ARG A CA 1
ATOM 1272 C C . ARG A 1 162 ? -8.082 -4.509 -11.627 1.00 97.38 162 ARG A C 1
ATOM 1274 O O . ARG A 1 162 ? -7.939 -3.929 -12.711 1.00 97.38 162 ARG A O 1
ATOM 1281 N N . TYR A 1 163 ? -8.189 -3.878 -10.465 1.00 98.00 163 TYR A N 1
ATOM 1282 C CA . TYR A 1 163 ? -8.361 -2.440 -10.308 1.00 98.00 163 TYR A CA 1
ATOM 1283 C C . TYR A 1 163 ? -7.309 -1.842 -9.375 1.00 98.00 163 TYR A C 1
ATOM 1285 O O . TYR A 1 163 ? -6.858 -2.498 -8.445 1.00 98.00 163 TYR A O 1
ATOM 1293 N N . ALA A 1 164 ? -6.945 -0.583 -9.612 1.00 96.31 164 ALA A N 1
ATOM 1294 C CA . ALA A 1 164 ? -6.236 0.253 -8.646 1.00 96.31 164 ALA A CA 1
ATOM 1295 C C . ALA A 1 164 ? -7.247 1.226 -8.027 1.00 96.31 164 ALA A C 1
ATOM 1297 O O . ALA A 1 164 ? -7.555 2.271 -8.610 1.00 96.31 164 ALA A O 1
ATOM 1298 N N . VAL A 1 165 ? -7.831 0.818 -6.903 1.00 97.31 165 VAL A N 1
ATOM 1299 C CA . VAL A 1 165 ? -8.806 1.582 -6.115 1.00 97.31 165 VAL A CA 1
ATOM 1300 C C . VAL A 1 165 ? -8.109 2.293 -4.960 1.00 97.31 165 VAL A C 1
ATOM 1302 O O . VAL A 1 165 ? -8.435 3.444 -4.666 1.00 97.31 165 VAL A O 1
ATOM 1305 N N . ILE A 1 166 ? -7.174 1.605 -4.312 1.00 95.88 166 ILE A N 1
ATOM 1306 C CA . ILE A 1 166 ? -6.379 2.100 -3.190 1.00 95.88 166 ILE A CA 1
ATOM 1307 C C . ILE A 1 166 ? -5.076 2.716 -3.728 1.00 95.88 166 ILE A C 1
ATOM 1309 O O . ILE A 1 166 ? -4.424 2.136 -4.594 1.00 95.88 166 ILE A O 1
ATOM 1313 N N . ASP A 1 167 ? -4.703 3.900 -3.235 1.00 94.06 167 ASP A N 1
ATOM 1314 C CA . ASP A 1 167 ? -3.436 4.562 -3.567 1.00 94.06 167 ASP A CA 1
ATOM 1315 C C . ASP A 1 167 ? -2.689 4.979 -2.294 1.00 94.06 167 ASP A C 1
ATOM 1317 O O . ASP A 1 167 ? -2.994 6.000 -1.673 1.00 94.06 167 ASP A O 1
ATOM 1321 N N . ASP A 1 168 ? -1.669 4.201 -1.933 1.00 94.50 168 ASP A N 1
ATOM 1322 C CA . ASP A 1 168 ? -0.859 4.401 -0.728 1.00 94.50 168 ASP A CA 1
ATOM 1323 C C . ASP A 1 168 ? 0.065 5.623 -0.809 1.00 94.50 168 ASP A C 1
ATOM 1325 O O . ASP A 1 168 ? 0.489 6.136 0.230 1.00 94.50 168 ASP A O 1
ATOM 1329 N N . TYR A 1 169 ? 0.347 6.141 -2.010 1.00 89.94 169 TYR A N 1
ATOM 1330 C CA . TYR A 1 169 ? 1.116 7.380 -2.160 1.00 89.94 169 TYR A CA 1
ATOM 1331 C C . TYR A 1 169 ? 0.321 8.599 -1.712 1.00 89.94 169 TYR A C 1
ATOM 1333 O O . TYR A 1 169 ? 0.887 9.566 -1.200 1.00 89.94 169 TYR A O 1
ATOM 1341 N N . THR A 1 170 ? -0.991 8.575 -1.941 1.00 89.81 170 THR A N 1
ATOM 1342 C CA . THR A 1 170 ? -1.887 9.697 -1.642 1.00 89.81 170 THR A CA 1
ATOM 1343 C C . THR A 1 170 ? -2.800 9.432 -0.450 1.00 89.81 170 THR A C 1
ATOM 1345 O O . THR A 1 170 ? -3.370 10.381 0.089 1.00 89.81 170 THR A O 1
ATOM 1348 N N . ARG A 1 171 ? -2.880 8.177 0.011 1.00 92.06 171 ARG A N 1
ATOM 1349 C CA . ARG A 1 171 ? -3.786 7.681 1.056 1.00 92.06 171 ARG A CA 1
ATOM 1350 C C . ARG A 1 171 ? -5.256 7.904 0.699 1.00 92.06 171 ARG A C 1
ATOM 1352 O O . ARG A 1 171 ? -6.053 8.359 1.520 1.00 92.06 171 ARG A O 1
ATOM 1359 N N . ILE A 1 172 ? -5.607 7.614 -0.554 1.00 91.25 172 ILE A N 1
ATOM 1360 C CA . ILE A 1 172 ? -6.955 7.819 -1.098 1.00 91.25 172 ILE A CA 1
ATOM 1361 C C . ILE A 1 172 ? -7.532 6.490 -1.589 1.00 91.25 172 ILE A C 1
ATOM 1363 O O . ILE A 1 172 ? -6.853 5.694 -2.228 1.00 91.25 172 ILE A O 1
ATOM 1367 N N . VAL A 1 173 ? -8.827 6.292 -1.330 1.00 94.19 173 VAL A N 1
ATOM 1368 C CA . VAL A 1 173 ? -9.642 5.227 -1.928 1.00 94.19 173 VAL A CA 1
ATOM 1369 C C . VAL A 1 173 ? -10.542 5.855 -2.993 1.00 94.19 173 VAL A C 1
ATOM 1371 O O . VAL A 1 173 ? -11.466 6.603 -2.668 1.00 94.19 173 VAL A O 1
ATOM 1374 N N . SER A 1 174 ? -10.283 5.570 -4.270 1.00 90.62 174 SER A N 1
ATOM 1375 C CA . SER A 1 174 ? -11.011 6.157 -5.401 1.00 90.62 174 SER A CA 1
ATOM 1376 C C . SER A 1 174 ? -11.981 5.163 -6.035 1.00 90.62 174 SER A C 1
ATOM 1378 O O . SER A 1 174 ? -11.598 4.317 -6.839 1.00 90.62 174 SER A O 1
ATOM 1380 N N . LEU A 1 175 ? -13.272 5.304 -5.725 1.00 89.88 175 LEU A N 1
ATOM 1381 C CA . LEU A 1 175 ? -14.341 4.501 -6.341 1.00 89.88 175 LEU A CA 1
ATOM 1382 C C . LEU A 1 175 ? -14.855 5.093 -7.658 1.00 89.88 175 LEU A C 1
ATOM 1384 O O . LEU A 1 175 ? -15.559 4.426 -8.414 1.00 89.88 175 LEU A O 1
ATOM 1388 N N . THR A 1 176 ? -14.523 6.350 -7.941 1.00 91.12 176 THR A N 1
ATOM 1389 C CA . THR A 1 176 ? -14.920 7.030 -9.172 1.00 91.12 176 THR A CA 1
ATOM 1390 C C . THR A 1 176 ? -13.931 6.699 -10.280 1.00 91.12 176 THR A C 1
ATOM 1392 O O . THR A 1 176 ? -12.813 7.210 -10.278 1.00 91.12 176 THR A O 1
ATOM 1395 N N . ASN A 1 177 ? -14.357 5.864 -11.232 1.00 90.81 177 ASN A N 1
ATOM 1396 C CA . ASN A 1 177 ? -13.561 5.441 -12.390 1.00 90.81 177 ASN A CA 1
ATOM 1397 C C . ASN A 1 177 ? -12.172 4.873 -12.007 1.00 90.81 177 ASN A C 1
ATOM 1399 O O . ASN A 1 177 ? -11.148 5.422 -12.429 1.00 90.81 177 ASN A O 1
ATOM 1403 N N . PRO A 1 178 ? -12.116 3.806 -11.181 1.00 94.44 178 PRO A N 1
ATOM 1404 C CA . PRO A 1 178 ? -10.851 3.188 -10.806 1.00 94.44 178 PRO A CA 1
ATOM 1405 C C . PRO A 1 178 ? -10.143 2.639 -12.045 1.00 94.44 178 PRO A C 1
ATOM 1407 O O . PRO A 1 178 ? -10.775 2.112 -12.965 1.00 94.44 178 PRO A O 1
ATOM 1410 N N . LYS A 1 179 ? -8.813 2.745 -12.068 1.00 94.75 179 LYS A N 1
ATOM 1411 C CA . LYS A 1 179 ? -8.011 2.256 -13.192 1.00 94.75 179 LYS A CA 1
ATOM 1412 C C . LYS A 1 179 ? -8.132 0.733 -13.268 1.00 94.75 179 LYS A C 1
ATOM 1414 O O . LYS A 1 179 ? -7.728 0.051 -12.333 1.00 94.75 179 LYS A O 1
ATOM 1419 N N . SER A 1 180 ? -8.661 0.217 -14.374 1.00 96.19 180 SER A N 1
ATOM 1420 C CA . SER A 1 180 ? -8.839 -1.218 -14.626 1.00 96.19 180 SER A CA 1
ATOM 1421 C C . SER A 1 180 ? -7.705 -1.812 -15.466 1.00 96.19 180 SER A C 1
ATOM 1423 O O . SER A 1 180 ? -6.969 -1.084 -16.137 1.00 96.19 180 SER A O 1
ATOM 1425 N N . GLY A 1 181 ? -7.597 -3.144 -15.480 1.00 95.50 181 GLY A N 1
ATOM 1426 C CA . GLY A 1 181 ? -6.603 -3.867 -16.286 1.00 95.50 181 GLY A CA 1
ATOM 1427 C C . GLY A 1 181 ? -5.176 -3.689 -15.766 1.00 95.50 181 GLY A C 1
ATOM 1428 O O . GLY A 1 181 ? -4.223 -3.659 -16.546 1.00 95.50 181 GLY A O 1
ATOM 1429 N N . VAL A 1 182 ? -5.043 -3.494 -14.455 1.00 95.81 182 VAL A N 1
ATOM 1430 C CA . VAL A 1 182 ? -3.761 -3.351 -13.760 1.00 95.81 182 VAL A CA 1
ATOM 1431 C C . VAL A 1 182 ? -3.287 -4.690 -13.195 1.00 95.81 182 VAL A C 1
ATOM 1433 O O . VAL A 1 182 ? -4.070 -5.625 -13.046 1.00 95.81 182 VAL A O 1
ATOM 1436 N N . TYR A 1 183 ? -1.997 -4.764 -12.887 1.00 96.69 183 TYR A N 1
ATOM 1437 C CA . TYR A 1 183 ? -1.308 -5.949 -12.377 1.00 96.69 183 TYR A CA 1
ATOM 1438 C C . TYR A 1 183 ? -0.499 -5.577 -11.134 1.00 96.69 183 TYR A C 1
ATOM 1440 O O . TYR A 1 183 ? -0.280 -4.385 -10.895 1.00 96.69 183 TYR A O 1
ATOM 1448 N N . LEU A 1 184 ? -0.036 -6.578 -10.380 1.00 97.06 184 LEU A N 1
ATOM 1449 C CA . LEU A 1 184 ? 0.846 -6.342 -9.234 1.00 97.06 184 LEU A CA 1
ATOM 1450 C C . LEU A 1 184 ? 2.125 -5.654 -9.717 1.00 97.06 184 LEU A C 1
ATOM 1452 O O . LEU A 1 184 ? 2.757 -6.077 -10.692 1.00 97.06 184 LEU A O 1
ATOM 1456 N N . ASN A 1 185 ? 2.490 -4.565 -9.059 1.00 95.56 185 ASN A N 1
ATOM 1457 C CA . ASN A 1 185 ? 3.605 -3.724 -9.468 1.00 95.56 185 ASN A CA 1
ATOM 1458 C C . ASN A 1 185 ? 4.464 -3.269 -8.289 1.00 95.56 185 ASN A C 1
ATOM 1460 O O . ASN A 1 185 ? 5.415 -2.538 -8.534 1.00 95.56 185 ASN A O 1
ATOM 1464 N N . GLY A 1 186 ? 4.166 -3.666 -7.051 1.00 93.44 186 GLY A N 1
ATOM 1465 C CA . GLY A 1 186 ? 4.880 -3.259 -5.840 1.00 93.44 186 GLY A CA 1
ATOM 1466 C C . GLY A 1 186 ? 4.646 -1.791 -5.477 1.00 93.44 186 GLY A C 1
ATOM 1467 O O . GLY A 1 186 ? 5.584 -1.102 -5.068 1.00 93.44 186 GLY A O 1
ATOM 1468 N N . ASP A 1 187 ? 3.433 -1.284 -5.708 1.00 93.25 187 ASP A N 1
ATOM 1469 C CA . ASP A 1 187 ? 3.022 0.106 -5.435 1.00 93.25 187 ASP A CA 1
ATOM 1470 C C . ASP A 1 187 ? 2.214 0.253 -4.133 1.00 93.25 187 ASP A C 1
ATOM 1472 O O . ASP A 1 187 ? 1.649 1.313 -3.872 1.00 93.25 187 ASP A O 1
ATOM 1476 N N . THR A 1 188 ? 2.222 -0.781 -3.292 1.00 94.38 188 THR A N 1
ATOM 1477 C CA . THR A 1 188 ? 1.535 -0.822 -1.996 1.00 94.38 188 THR A CA 1
ATOM 1478 C C . THR A 1 188 ? 2.529 -0.836 -0.838 1.00 94.38 188 THR A C 1
ATOM 1480 O O . THR A 1 188 ? 3.562 -1.506 -0.891 1.00 94.38 188 THR A O 1
ATOM 1483 N N . ALA A 1 189 ? 2.203 -0.122 0.239 1.00 92.69 189 ALA A N 1
ATOM 1484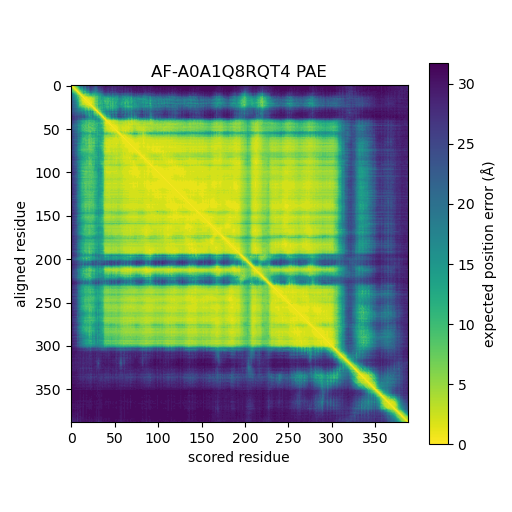 C CA . ALA A 1 189 ? 2.899 -0.222 1.514 1.00 92.69 189 ALA A CA 1
ATOM 1485 C C . ALA A 1 189 ? 2.377 -1.447 2.278 1.00 92.69 189 ALA A C 1
ATOM 1487 O O . ALA A 1 189 ? 1.431 -1.344 3.057 1.00 92.69 189 ALA A O 1
ATOM 1488 N N . ILE A 1 190 ? 2.964 -2.608 2.002 1.00 93.31 190 ILE A N 1
ATOM 1489 C CA . ILE A 1 190 ? 2.624 -3.907 2.607 1.00 93.31 190 ILE A CA 1
ATOM 1490 C C . ILE A 1 190 ? 3.123 -4.020 4.052 1.00 93.31 190 ILE A C 1
ATOM 1492 O O . ILE A 1 190 ? 4.075 -3.330 4.428 1.00 93.31 190 ILE A O 1
ATOM 1496 N N . ARG A 1 191 ? 2.527 -4.903 4.858 1.00 91.75 191 ARG A N 1
ATOM 1497 C CA . ARG A 1 191 ? 2.821 -5.081 6.290 1.00 91.75 191 ARG A CA 1
ATOM 1498 C C . ARG A 1 191 ? 4.309 -5.244 6.599 1.00 91.75 191 ARG A C 1
ATOM 1500 O O . ARG A 1 191 ? 4.796 -4.570 7.508 1.00 91.75 191 ARG A O 1
ATOM 1507 N N . SER A 1 192 ? 5.042 -6.073 5.856 1.00 88.12 192 SER A N 1
ATOM 1508 C CA . SER A 1 192 ? 6.488 -6.267 6.051 1.00 88.12 192 SER A CA 1
ATOM 1509 C C . SER A 1 192 ? 7.294 -4.973 5.857 1.00 88.12 192 SER A C 1
ATOM 1511 O O . SER A 1 192 ? 8.326 -4.771 6.495 1.00 88.12 192 SER A O 1
ATOM 1513 N N . SER A 1 193 ? 6.788 -4.037 5.045 1.00 84.56 193 SER A N 1
ATOM 1514 C CA . SER A 1 193 ? 7.387 -2.714 4.823 1.00 84.56 193 SER A CA 1
ATOM 1515 C C . SER A 1 193 ? 7.037 -1.675 5.899 1.00 84.56 193 SER A C 1
ATOM 1517 O O . SER A 1 193 ? 7.586 -0.577 5.877 1.00 84.56 193 SER A O 1
ATOM 1519 N N . LEU A 1 194 ? 6.162 -1.999 6.859 1.00 84.38 194 LEU A N 1
ATOM 1520 C CA . LEU A 1 194 ? 5.752 -1.095 7.949 1.00 84.38 194 LEU A CA 1
ATOM 1521 C C . LEU A 1 194 ? 6.593 -1.261 9.223 1.00 84.38 194 LEU A C 1
ATOM 1523 O O . LEU A 1 194 ? 6.540 -0.435 10.133 1.00 84.38 194 LEU A O 1
ATOM 1527 N N . SER A 1 195 ? 7.407 -2.317 9.313 1.00 74.19 195 SER A N 1
ATOM 1528 C CA . SER A 1 195 ? 8.342 -2.505 10.433 1.00 74.19 195 SER A CA 1
ATOM 1529 C C . SER A 1 195 ? 9.586 -1.619 10.343 1.00 74.19 195 SER A C 1
ATOM 1531 O O . SER A 1 195 ? 10.463 -1.706 11.205 1.00 74.19 195 SER A O 1
ATOM 1533 N N . VAL A 1 196 ? 9.678 -0.790 9.299 1.00 67.38 196 VAL A N 1
ATOM 1534 C CA . VAL A 1 196 ? 10.752 0.185 9.119 1.00 67.38 196 VAL A CA 1
ATOM 1535 C C . VAL A 1 196 ? 10.639 1.243 10.196 1.00 67.38 196 VAL A C 1
ATOM 1537 O O . VAL A 1 196 ? 9.595 1.857 10.390 1.00 67.38 196 VAL A O 1
ATOM 1540 N N . ALA A 1 197 ? 11.737 1.447 10.898 1.00 62.41 197 ALA A N 1
ATOM 1541 C CA . ALA A 1 197 ? 11.765 2.239 12.103 1.00 62.41 197 ALA A CA 1
ATOM 1542 C C . ALA A 1 197 ? 13.005 3.129 12.055 1.00 62.41 197 ALA A C 1
ATOM 1544 O O . ALA A 1 197 ? 14.110 2.657 11.786 1.00 62.41 197 ALA A O 1
ATOM 1545 N N . ARG A 1 198 ? 12.807 4.432 12.238 1.00 63.16 198 ARG A N 1
ATOM 1546 C CA . ARG A 1 198 ? 13.881 5.423 12.320 1.00 63.16 198 ARG A CA 1
ATOM 1547 C C . ARG A 1 198 ? 14.101 5.791 13.760 1.00 63.16 198 ARG A C 1
ATOM 1549 O O . ARG A 1 198 ? 13.124 5.954 14.482 1.00 63.16 198 ARG A O 1
ATOM 1556 N N . ASP A 1 199 ? 15.352 6.005 14.131 1.00 60.19 199 ASP A N 1
ATOM 1557 C CA . ASP A 1 199 ? 15.644 6.626 15.411 1.00 60.19 199 ASP A CA 1
ATOM 1558 C C . ASP A 1 199 ? 15.002 8.025 15.442 1.00 60.19 199 ASP A C 1
ATOM 1560 O O . ASP A 1 199 ? 15.178 8.833 14.525 1.00 60.19 199 ASP A O 1
ATOM 1564 N N . PHE A 1 200 ? 14.234 8.317 16.490 1.00 60.00 200 PHE A N 1
ATOM 1565 C CA . PHE A 1 200 ? 13.653 9.638 16.724 1.00 60.00 200 PHE A CA 1
ATOM 1566 C C . PHE A 1 200 ? 14.714 10.756 16.806 1.00 60.00 200 PHE A C 1
ATOM 1568 O O . PHE A 1 200 ? 14.368 11.932 16.671 1.00 60.00 200 PHE A O 1
ATOM 1575 N N . LYS A 1 201 ? 15.992 10.401 17.012 1.00 56.97 201 LYS A N 1
ATOM 1576 C CA . LYS A 1 201 ? 17.152 11.307 17.021 1.00 56.97 201 LYS A CA 1
ATOM 1577 C C . LYS A 1 201 ? 17.610 11.743 15.629 1.00 56.97 201 LYS A C 1
ATOM 1579 O O . LYS A 1 201 ? 18.310 12.754 15.516 1.00 56.97 201 LYS A O 1
ATOM 1584 N N . ASP A 1 202 ? 17.239 11.021 14.572 1.00 56.53 202 ASP A N 1
ATOM 1585 C CA . ASP A 1 202 ? 17.647 11.375 13.216 1.00 56.53 202 ASP A CA 1
ATOM 1586 C C . ASP A 1 202 ? 16.967 12.669 12.751 1.00 56.53 202 ASP A C 1
ATOM 1588 O O . ASP A 1 202 ? 15.759 12.874 12.894 1.00 56.53 202 ASP A O 1
ATOM 1592 N N . ASN A 1 203 ? 17.758 13.565 12.152 1.00 49.25 203 ASN A N 1
ATOM 1593 C CA . ASN A 1 203 ? 17.273 14.848 11.647 1.00 49.25 203 ASN A CA 1
ATOM 1594 C C . ASN A 1 203 ? 16.104 14.638 10.662 1.00 49.25 203 ASN A C 1
ATOM 1596 O O . ASN A 1 203 ? 16.287 14.174 9.534 1.00 49.25 203 ASN A O 1
ATOM 1600 N N . ILE A 1 204 ? 14.912 15.068 11.095 1.00 49.91 204 ILE A N 1
ATOM 1601 C CA . ILE A 1 204 ? 13.591 14.969 10.438 1.00 49.91 204 ILE A CA 1
ATOM 1602 C C . ILE A 1 204 ? 13.599 15.451 8.972 1.00 49.91 204 ILE A C 1
ATOM 1604 O O . ILE A 1 204 ? 12.718 15.110 8.186 1.00 49.91 204 ILE A O 1
ATOM 1608 N N . SER A 1 205 ? 14.584 16.260 8.579 1.00 47.25 205 SER A N 1
ATOM 1609 C CA . SER A 1 205 ? 14.588 17.015 7.329 1.00 47.25 205 SER A CA 1
ATOM 1610 C C . SER A 1 205 ? 14.943 16.231 6.066 1.00 47.25 205 SER A C 1
ATOM 1612 O O . SER A 1 205 ? 14.632 16.730 4.985 1.00 47.25 205 SER A O 1
ATOM 1614 N N . ASN A 1 206 ? 15.592 15.062 6.146 1.00 43.59 206 ASN A N 1
ATOM 1615 C CA . ASN A 1 206 ? 16.370 14.605 4.987 1.00 43.59 206 ASN A CA 1
ATOM 1616 C C . ASN A 1 206 ? 15.847 13.429 4.167 1.00 43.59 206 ASN A C 1
ATOM 1618 O O . ASN A 1 206 ? 16.401 13.225 3.090 1.00 43.59 206 ASN A O 1
ATOM 1622 N N . ARG A 1 207 ? 14.823 12.670 4.579 1.00 51.88 207 ARG A N 1
ATOM 1623 C CA . ARG A 1 207 ? 14.322 11.545 3.756 1.00 51.88 207 ARG A CA 1
ATOM 1624 C C . ARG A 1 207 ? 12.850 11.263 4.020 1.00 51.88 207 ARG A C 1
ATOM 1626 O O . ARG A 1 207 ? 12.550 10.433 4.858 1.00 51.88 207 ARG A O 1
ATOM 1633 N N . GLU A 1 208 ? 11.896 11.909 3.365 1.00 57.56 208 GLU A N 1
ATOM 1634 C CA . GLU A 1 208 ? 10.514 11.405 3.425 1.00 57.56 208 GLU A CA 1
ATOM 1635 C C . GLU A 1 208 ? 10.448 10.064 2.682 1.00 57.56 208 GLU A C 1
ATOM 1637 O O . GLU A 1 208 ? 10.836 9.986 1.518 1.00 57.56 208 GLU A O 1
ATOM 1642 N N . HIS A 1 209 ? 10.008 8.998 3.356 1.00 69.56 209 HIS A N 1
ATOM 1643 C CA . HIS A 1 209 ? 9.681 7.758 2.657 1.00 69.56 209 HIS A CA 1
ATOM 1644 C C . HIS A 1 209 ? 8.452 8.013 1.771 1.00 69.56 209 HIS A C 1
ATOM 1646 O O . HIS A 1 209 ? 7.614 8.863 2.082 1.00 69.56 209 HIS A O 1
ATOM 1652 N N . TYR A 1 210 ? 8.363 7.341 0.626 1.00 78.25 210 TYR A N 1
ATOM 1653 C CA . TYR A 1 210 ? 7.304 7.622 -0.348 1.00 78.25 210 TYR A CA 1
ATOM 1654 C C . TYR A 1 210 ? 5.924 7.107 0.080 1.00 78.25 210 TYR A C 1
ATOM 1656 O O . TYR A 1 210 ? 4.921 7.606 -0.422 1.00 78.25 210 TYR A O 1
ATOM 1664 N N . PHE A 1 211 ? 5.882 6.173 1.029 1.00 83.00 211 PHE A N 1
ATOM 1665 C CA . PHE A 1 211 ? 4.681 5.783 1.767 1.00 83.00 211 PHE A CA 1
ATOM 1666 C C . PHE A 1 211 ? 4.754 6.311 3.197 1.00 83.00 211 PHE A C 1
ATOM 1668 O O . PHE A 1 211 ? 5.837 6.258 3.759 1.00 83.00 211 PHE A O 1
ATOM 1675 N N . ASP A 1 212 ? 3.634 6.752 3.775 1.00 84.69 212 ASP A N 1
ATOM 1676 C CA . ASP A 1 212 ? 3.442 7.031 5.215 1.00 84.69 212 ASP A CA 1
ATOM 1677 C C . ASP A 1 212 ? 1.988 6.692 5.594 1.00 84.69 212 ASP A C 1
ATOM 1679 O O . ASP A 1 212 ? 1.182 7.546 5.975 1.00 84.69 212 ASP A O 1
ATOM 1683 N N . ILE A 1 213 ? 1.610 5.429 5.368 1.00 89.25 213 ILE A N 1
ATOM 1684 C CA . ILE A 1 213 ? 0.232 4.964 5.582 1.00 89.25 213 ILE A CA 1
ATOM 1685 C C . ILE A 1 213 ? -0.130 4.837 7.068 1.00 89.25 213 ILE A C 1
ATOM 1687 O O . ILE A 1 213 ? -1.312 4.857 7.405 1.00 89.25 213 ILE A O 1
ATOM 1691 N N . GLN A 1 214 ? 0.880 4.719 7.936 1.00 85.81 214 GLN A N 1
ATOM 1692 C CA . GLN A 1 214 ? 0.740 4.739 9.395 1.00 85.81 214 GLN A CA 1
ATOM 1693 C C . GLN A 1 214 ? 0.507 6.154 9.933 1.00 85.81 214 GLN A C 1
ATOM 1695 O O . GLN A 1 214 ? -0.046 6.303 11.017 1.00 85.81 214 GLN A O 1
ATOM 1700 N N . GLU A 1 215 ? 0.875 7.180 9.156 1.00 82.75 215 GLU A N 1
ATOM 1701 C CA . GLU A 1 215 ? 0.753 8.594 9.526 1.00 82.75 215 GLU A CA 1
ATOM 1702 C C . GLU A 1 215 ? 1.630 8.981 10.735 1.00 82.75 215 GLU A C 1
ATOM 1704 O O . GLU A 1 215 ? 1.388 9.999 11.385 1.00 82.75 215 GLU A O 1
ATOM 1709 N N . ASP A 1 216 ? 2.663 8.177 11.011 1.00 74.94 216 ASP A N 1
ATOM 1710 C CA . ASP A 1 216 ? 3.586 8.289 12.147 1.00 74.94 216 ASP A CA 1
ATOM 1711 C C . ASP A 1 216 ? 5.004 8.717 11.727 1.00 74.94 216 ASP A C 1
ATOM 1713 O O . ASP A 1 216 ? 5.882 8.911 12.573 1.00 74.94 216 ASP A O 1
ATOM 1717 N N . ARG A 1 217 ? 5.239 8.895 10.417 1.00 72.00 217 ARG A N 1
ATOM 1718 C CA . ARG A 1 217 ? 6.538 9.266 9.832 1.00 72.00 217 ARG A CA 1
ATOM 1719 C C . ARG A 1 217 ? 7.673 8.281 10.145 1.00 72.00 217 ARG A C 1
ATOM 1721 O O . ARG A 1 217 ? 8.842 8.675 10.074 1.00 72.00 217 ARG A O 1
ATOM 1728 N N . PHE A 1 218 ? 7.356 7.017 10.433 1.00 67.62 218 PHE A N 1
ATOM 1729 C CA . PHE A 1 218 ? 8.313 5.949 10.759 1.00 67.62 218 PHE A CA 1
ATOM 1730 C C . PHE A 1 218 ? 9.163 6.225 12.004 1.00 67.62 218 PHE A C 1
ATOM 1732 O O . PHE A 1 218 ? 10.295 5.745 12.098 1.00 67.62 218 PHE A O 1
ATOM 1739 N N . ILE A 1 219 ? 8.662 7.023 12.947 1.00 68.19 219 ILE A N 1
ATOM 1740 C CA . ILE A 1 219 ? 9.399 7.336 14.175 1.00 68.19 219 ILE A CA 1
ATOM 1741 C C . ILE A 1 219 ? 9.420 6.101 15.086 1.00 68.19 219 ILE A C 1
ATOM 1743 O O . ILE A 1 219 ? 8.390 5.481 15.346 1.00 68.19 219 ILE A O 1
ATOM 1747 N N . SER A 1 220 ? 10.602 5.747 15.586 1.00 64.62 220 SER A N 1
ATOM 1748 C CA . SER A 1 220 ? 10.821 4.624 16.489 1.00 64.62 220 SER A CA 1
ATOM 1749 C C . SER A 1 220 ? 11.965 4.874 17.471 1.00 64.62 220 SER A C 1
ATOM 1751 O O . SER A 1 220 ? 12.765 5.795 17.321 1.00 64.62 220 SER A O 1
ATOM 1753 N N . THR A 1 221 ? 12.047 4.029 18.494 1.00 59.12 221 THR A N 1
ATOM 1754 C CA . THR A 1 221 ? 13.140 4.003 19.476 1.00 59.12 221 THR A CA 1
ATOM 1755 C C . THR A 1 221 ? 14.313 3.142 19.032 1.00 59.12 221 THR A C 1
ATOM 1757 O O . THR A 1 221 ? 15.394 3.243 19.598 1.00 59.12 221 THR A O 1
ATOM 1760 N N . GLU A 1 222 ? 14.099 2.272 18.047 1.00 58.59 222 GLU A N 1
ATOM 1761 C CA . GLU A 1 222 ? 15.116 1.380 17.499 1.00 58.59 222 GLU A CA 1
ATOM 1762 C C . GLU A 1 222 ? 15.241 1.643 16.000 1.00 58.59 222 GLU A C 1
ATOM 1764 O O . GLU A 1 222 ? 14.244 1.596 15.281 1.00 58.59 222 GLU A O 1
ATOM 1769 N N . GLU A 1 223 ? 16.454 1.881 15.500 1.00 60.50 223 GLU A N 1
ATOM 1770 C CA . GLU A 1 223 ? 16.671 1.918 14.055 1.00 60.50 223 GLU A CA 1
ATOM 1771 C C . GLU A 1 223 ? 16.525 0.498 13.492 1.00 60.50 223 GLU A C 1
ATOM 1773 O O . GLU A 1 223 ? 17.243 -0.426 13.884 1.00 60.50 223 GLU A O 1
ATOM 1778 N N . ARG A 1 224 ? 15.595 0.314 12.552 1.00 60.62 224 ARG A N 1
ATOM 1779 C CA . ARG A 1 224 ? 15.485 -0.918 11.767 1.00 60.62 224 ARG A CA 1
ATOM 1780 C C . ARG A 1 224 ? 15.662 -0.564 10.298 1.00 60.62 224 ARG A C 1
ATOM 1782 O O . ARG A 1 224 ? 14.819 0.161 9.755 1.00 60.62 224 ARG A O 1
ATOM 1789 N N . PRO A 1 225 ? 16.733 -1.048 9.640 1.00 54.41 225 PRO A N 1
ATOM 1790 C CA . PRO A 1 225 ? 16.950 -0.773 8.230 1.00 54.41 225 PRO A CA 1
ATOM 1791 C C . PRO A 1 225 ? 15.767 -1.335 7.447 1.00 54.41 225 PRO A C 1
ATOM 1793 O O . PRO A 1 225 ? 15.486 -2.531 7.487 1.00 54.41 225 PRO A O 1
ATOM 1796 N N . GLY A 1 226 ? 15.026 -0.449 6.788 1.00 53.53 226 GLY A N 1
ATOM 1797 C CA . GLY A 1 226 ? 13.834 -0.862 6.070 1.00 53.53 226 GLY A CA 1
ATOM 1798 C C . GLY A 1 226 ? 14.115 -1.619 4.783 1.00 53.53 226 GLY A C 1
ATOM 1799 O O . GLY A 1 226 ? 15.211 -1.516 4.231 1.00 53.53 226 GLY A O 1
ATOM 1800 N N . ILE A 1 227 ? 13.088 -2.304 4.265 1.00 51.06 227 ILE A N 1
ATOM 1801 C CA . ILE A 1 227 ? 13.120 -3.044 2.986 1.00 51.06 227 ILE A CA 1
ATOM 1802 C C . ILE A 1 227 ? 13.679 -2.178 1.844 1.00 51.06 227 ILE A C 1
ATOM 1804 O O . ILE A 1 227 ? 14.413 -2.663 0.991 1.00 51.06 227 ILE A O 1
ATOM 1808 N N . VAL A 1 228 ? 13.438 -0.866 1.878 1.00 51.47 228 VAL A N 1
ATOM 1809 C CA . VAL A 1 228 ? 13.947 0.113 0.899 1.00 51.47 228 VAL A CA 1
ATOM 1810 C C . VAL A 1 228 ? 15.476 0.165 0.790 1.00 51.47 228 VAL A C 1
ATOM 1812 O O . VAL A 1 228 ? 16.007 0.522 -0.259 1.00 51.47 228 VAL A O 1
ATOM 1815 N N . ARG A 1 229 ? 16.211 -0.220 1.839 1.00 56.66 229 ARG A N 1
ATOM 1816 C CA . ARG A 1 229 ? 17.681 -0.337 1.817 1.00 56.66 229 ARG A CA 1
ATOM 1817 C C . ARG A 1 229 ? 18.173 -1.783 1.748 1.00 56.66 229 ARG A C 1
ATOM 1819 O O . ARG A 1 229 ? 19.385 -1.991 1.704 1.00 56.66 229 ARG A O 1
ATOM 1826 N N . ALA A 1 230 ? 17.272 -2.762 1.770 1.00 64.06 230 ALA A N 1
ATOM 1827 C CA . ALA A 1 230 ? 17.648 -4.164 1.690 1.00 64.06 230 ALA A CA 1
ATOM 1828 C C . ALA A 1 230 ? 18.205 -4.482 0.297 1.00 64.06 230 ALA A C 1
ATOM 1830 O O . ALA A 1 230 ? 17.785 -3.900 -0.704 1.00 64.06 230 ALA A O 1
ATOM 1831 N N . ALA A 1 231 ? 19.164 -5.401 0.218 1.00 75.50 231 ALA A N 1
ATOM 1832 C CA . ALA A 1 231 ? 19.554 -5.957 -1.070 1.00 75.50 231 ALA A CA 1
ATOM 1833 C C . ALA A 1 231 ? 18.351 -6.667 -1.713 1.00 75.50 231 ALA A C 1
ATOM 1835 O O . ALA A 1 231 ? 17.416 -7.073 -1.026 1.00 75.50 231 ALA A O 1
ATOM 1836 N N . LEU A 1 232 ? 18.367 -6.793 -3.038 1.00 85.69 232 LEU A N 1
ATOM 1837 C CA . LEU A 1 232 ? 17.407 -7.642 -3.730 1.00 85.69 232 LEU A CA 1
ATOM 1838 C C . LEU A 1 232 ? 17.699 -9.101 -3.358 1.00 85.69 232 LEU A C 1
ATOM 1840 O O . LEU A 1 232 ? 18.856 -9.512 -3.451 1.00 85.69 232 LEU A O 1
ATOM 1844 N N . ASP A 1 233 ? 16.681 -9.860 -2.956 1.00 88.19 233 ASP A N 1
ATOM 1845 C CA . ASP A 1 233 ? 16.863 -11.276 -2.623 1.00 88.19 233 ASP A CA 1
ATOM 1846 C C . ASP A 1 233 ? 17.373 -12.065 -3.834 1.00 88.19 233 ASP A C 1
ATOM 1848 O O . ASP A 1 233 ? 16.992 -11.777 -4.973 1.00 88.19 233 ASP A O 1
ATOM 1852 N N . ASP A 1 234 ? 18.181 -13.100 -3.588 1.00 91.38 234 ASP A N 1
ATOM 1853 C CA . ASP A 1 234 ? 18.793 -13.927 -4.638 1.00 91.38 234 ASP A CA 1
ATOM 1854 C C . ASP A 1 234 ? 17.753 -14.511 -5.610 1.00 91.38 234 ASP A C 1
ATOM 1856 O O . ASP A 1 234 ? 17.974 -14.543 -6.823 1.00 91.38 234 ASP A O 1
ATOM 1860 N N . GLU A 1 235 ? 16.579 -14.899 -5.100 1.00 93.62 235 GLU A N 1
ATOM 1861 C CA . GLU A 1 235 ? 15.459 -15.396 -5.908 1.00 93.62 235 GLU A CA 1
ATOM 1862 C C . GLU A 1 235 ? 14.943 -14.342 -6.902 1.00 93.62 235 GLU A C 1
ATOM 1864 O O . GLU A 1 235 ? 14.551 -14.663 -8.025 1.00 93.62 235 GLU A O 1
ATOM 1869 N N . HIS A 1 236 ? 15.013 -13.064 -6.537 1.00 94.44 236 HIS A N 1
ATOM 1870 C CA . HIS A 1 236 ? 14.505 -11.942 -7.318 1.00 94.44 236 HIS A CA 1
ATOM 1871 C C . HIS A 1 236 ? 15.546 -11.324 -8.263 1.00 94.44 236 HIS A C 1
ATOM 1873 O O . HIS A 1 236 ? 15.182 -10.520 -9.123 1.00 94.44 236 HIS A O 1
ATOM 1879 N N . VAL A 1 237 ? 16.820 -11.728 -8.195 1.00 94.56 237 VAL A N 1
ATOM 1880 C CA . VAL A 1 237 ? 17.903 -11.204 -9.056 1.00 94.56 237 VAL A CA 1
ATOM 1881 C C . VAL A 1 237 ? 17.586 -11.345 -10.547 1.00 94.56 237 VAL A C 1
ATOM 1883 O O . VAL A 1 237 ? 17.947 -10.481 -11.349 1.00 94.56 237 VAL A O 1
ATOM 1886 N N . HIS A 1 238 ? 16.855 -12.393 -10.935 1.00 95.25 238 HIS A N 1
ATOM 1887 C CA . HIS A 1 238 ? 16.452 -12.608 -12.324 1.00 95.25 238 HIS A CA 1
ATOM 1888 C C . HIS A 1 238 ? 15.594 -11.469 -12.905 1.00 95.25 238 HIS A C 1
ATOM 1890 O O . HIS A 1 238 ? 15.623 -11.254 -14.121 1.00 95.25 238 HIS A O 1
ATOM 1896 N N . LEU A 1 239 ? 14.887 -10.706 -12.059 1.00 96.19 239 LEU A N 1
ATOM 1897 C CA . LEU A 1 239 ? 14.070 -9.551 -12.452 1.00 96.19 239 LEU A CA 1
ATOM 1898 C C . LEU A 1 239 ? 14.910 -8.394 -13.014 1.00 96.19 239 LEU A C 1
ATOM 1900 O O . LEU A 1 239 ? 14.378 -7.548 -13.734 1.00 96.19 239 LEU A O 1
ATOM 1904 N N . LEU A 1 240 ? 16.217 -8.358 -12.728 1.00 93.75 240 LEU A N 1
ATOM 1905 C CA . LEU A 1 240 ? 17.125 -7.335 -13.252 1.00 93.75 240 LEU A CA 1
ATOM 1906 C C . LEU A 1 240 ? 17.382 -7.497 -14.752 1.00 93.75 240 LEU A C 1
ATOM 1908 O O . LEU A 1 240 ? 17.485 -6.509 -15.474 1.00 93.75 240 LEU A O 1
ATOM 1912 N N . TYR A 1 241 ? 17.454 -8.732 -15.250 1.00 91.19 241 TYR A N 1
ATOM 1913 C CA . TYR 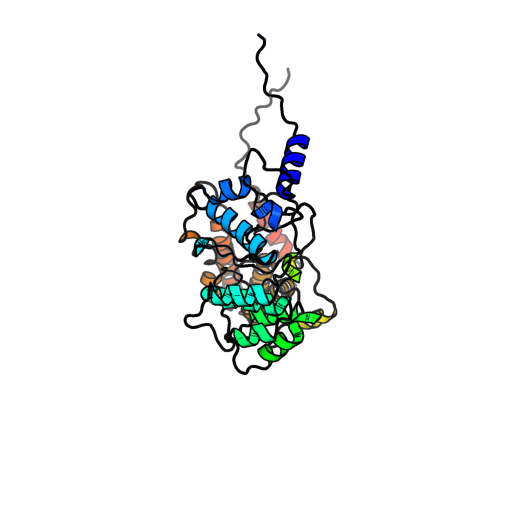A 1 241 ? 17.835 -9.003 -16.639 1.00 91.19 241 TYR A CA 1
ATOM 1914 C C . TYR A 1 241 ? 16.731 -9.666 -17.472 1.00 91.19 241 TYR A C 1
ATOM 1916 O O . TYR A 1 241 ? 16.706 -9.470 -18.685 1.00 91.19 241 TYR A O 1
ATOM 1924 N N . SER A 1 242 ? 15.761 -10.349 -16.863 1.00 93.88 242 SER A N 1
ATOM 1925 C CA . SER A 1 242 ? 14.653 -11.009 -17.576 1.00 93.88 242 SER A CA 1
ATOM 1926 C C . SER A 1 242 ? 13.472 -10.060 -17.839 1.00 93.88 242 SER A C 1
ATOM 1928 O O . SER A 1 242 ? 13.339 -9.038 -17.157 1.00 93.88 242 SER A O 1
ATOM 1930 N N . PRO A 1 243 ? 12.596 -10.327 -18.828 1.00 94.94 243 PRO A N 1
ATOM 1931 C CA . PRO A 1 243 ? 11.350 -9.577 -18.977 1.00 94.94 243 PRO A CA 1
ATOM 1932 C C . PRO A 1 243 ? 10.565 -9.559 -17.660 1.00 94.94 243 PRO A C 1
ATOM 1934 O O . PRO A 1 243 ? 10.407 -10.599 -17.025 1.00 94.94 243 PRO A O 1
ATOM 1937 N N . LEU A 1 244 ? 10.087 -8.383 -17.246 1.00 96.38 244 LEU A N 1
ATOM 1938 C CA . LEU A 1 244 ? 9.346 -8.264 -15.990 1.00 96.38 244 LEU A CA 1
ATOM 1939 C C . LEU A 1 244 ? 8.019 -9.032 -16.107 1.00 96.38 244 LEU A C 1
ATOM 1941 O O . LEU A 1 244 ? 7.274 -8.775 -17.063 1.00 96.38 244 LEU A O 1
ATOM 1945 N N . PRO A 1 245 ? 7.680 -9.913 -15.147 1.00 96.12 245 PRO A N 1
ATOM 1946 C CA . PRO A 1 245 ? 6.396 -10.607 -15.147 1.00 96.12 245 PRO A CA 1
ATOM 1947 C C . PRO A 1 245 ? 5.251 -9.593 -15.089 1.00 96.12 245 PRO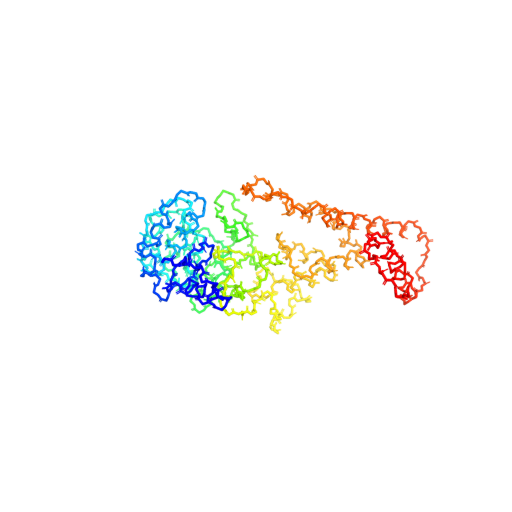 A C 1
ATOM 1949 O O . PRO A 1 245 ? 5.453 -8.457 -14.659 1.00 96.12 245 PRO A O 1
ATOM 1952 N N . LYS A 1 246 ? 4.047 -9.959 -15.543 1.00 94.69 246 LYS A N 1
ATOM 1953 C CA . LYS A 1 246 ? 2.882 -9.059 -15.442 1.00 94.69 246 LYS A CA 1
ATOM 1954 C C . LYS A 1 246 ? 2.607 -8.706 -13.985 1.00 94.69 246 LYS A C 1
ATOM 1956 O O . LYS A 1 246 ? 2.557 -7.528 -13.661 1.00 94.69 246 LYS A O 1
ATOM 1961 N N . ASP A 1 247 ? 2.533 -9.728 -13.145 1.00 96.56 247 ASP A N 1
ATOM 1962 C CA . ASP A 1 247 ? 2.414 -9.613 -11.700 1.00 96.56 247 ASP A CA 1
ATOM 1963 C C . ASP A 1 247 ? 3.804 -9.693 -11.075 1.00 96.56 247 ASP A C 1
ATOM 1965 O O . ASP A 1 247 ? 4.467 -10.728 -11.136 1.00 96.56 247 ASP A O 1
ATOM 1969 N N . LEU A 1 248 ? 4.280 -8.563 -10.556 1.00 96.00 248 LEU A N 1
ATOM 1970 C CA . LEU A 1 248 ? 5.561 -8.489 -9.865 1.00 96.00 248 LEU A CA 1
ATOM 1971 C C . LEU A 1 248 ? 5.444 -9.186 -8.497 1.00 96.00 248 LEU A C 1
ATOM 1973 O O . LEU A 1 248 ? 4.451 -8.951 -7.810 1.00 96.00 248 LEU A O 1
ATOM 1977 N N . PRO A 1 249 ? 6.418 -10.019 -8.087 1.00 94.75 249 PRO A N 1
ATOM 1978 C CA . PRO A 1 249 ? 6.431 -10.564 -6.735 1.00 94.75 249 PRO A CA 1
ATOM 1979 C C . PRO A 1 249 ? 6.731 -9.474 -5.700 1.00 94.75 249 PRO A C 1
ATOM 1981 O O . PRO A 1 249 ? 7.314 -8.433 -6.026 1.00 94.75 249 PRO A O 1
ATOM 1984 N N . THR A 1 250 ? 6.390 -9.744 -4.441 1.00 92.31 250 THR A N 1
ATOM 1985 C CA . THR A 1 250 ? 6.822 -8.939 -3.296 1.00 92.31 250 THR A CA 1
ATOM 1986 C C . THR A 1 250 ? 8.350 -8.921 -3.225 1.00 92.31 250 THR A C 1
ATOM 1988 O O . THR A 1 250 ? 8.982 -9.932 -2.936 1.00 92.31 250 THR A O 1
ATOM 1991 N N . THR A 1 251 ? 8.960 -7.776 -3.537 1.00 91.12 251 THR A N 1
ATOM 1992 C CA . THR A 1 251 ? 10.419 -7.637 -3.645 1.00 91.12 251 THR A CA 1
ATOM 1993 C C . THR A 1 251 ? 10.867 -6.188 -3.438 1.00 91.12 251 THR A C 1
ATOM 1995 O O . THR A 1 251 ? 10.042 -5.268 -3.428 1.00 91.12 251 THR A O 1
ATOM 1998 N N . ASN A 1 252 ? 12.180 -5.945 -3.336 1.00 88.56 252 ASN A N 1
ATOM 1999 C CA . ASN A 1 252 ? 12.718 -4.584 -3.334 1.00 88.56 252 ASN A CA 1
ATOM 2000 C C . ASN A 1 252 ? 12.622 -3.950 -4.735 1.00 88.56 252 ASN A C 1
ATOM 2002 O O . ASN A 1 252 ? 13.557 -3.969 -5.542 1.00 88.56 252 ASN A O 1
ATOM 2006 N N . LYS A 1 253 ? 11.475 -3.326 -5.004 1.00 91.94 253 LYS A N 1
ATOM 2007 C CA . LYS A 1 253 ? 11.211 -2.598 -6.246 1.00 91.94 253 LYS A CA 1
ATOM 2008 C C . LYS A 1 253 ? 12.166 -1.425 -6.481 1.00 91.94 253 LYS A C 1
ATOM 2010 O O . LYS A 1 253 ? 12.443 -1.113 -7.638 1.00 91.94 253 LYS A O 1
ATOM 2015 N N . ASP A 1 254 ? 12.694 -0.789 -5.438 1.00 90.06 254 ASP A N 1
ATOM 2016 C CA . ASP A 1 254 ? 13.558 0.387 -5.598 1.00 90.06 254 ASP A CA 1
ATOM 2017 C C . ASP A 1 254 ? 14.871 0.008 -6.290 1.00 90.06 254 ASP A C 1
ATOM 2019 O O . ASP A 1 254 ? 15.346 0.739 -7.161 1.00 90.06 254 ASP A O 1
ATOM 2023 N N . ALA A 1 255 ? 15.393 -1.192 -6.013 1.00 91.44 255 ALA A N 1
ATOM 2024 C CA . ALA A 1 255 ? 16.519 -1.755 -6.752 1.00 91.44 255 ALA A CA 1
ATOM 2025 C C . ALA A 1 255 ? 16.196 -1.914 -8.250 1.00 91.44 255 ALA A C 1
ATOM 2027 O O . ALA A 1 255 ? 17.011 -1.552 -9.101 1.00 91.44 255 ALA A O 1
ATOM 2028 N N . LEU A 1 256 ? 14.989 -2.385 -8.587 1.00 94.88 256 LEU A N 1
ATOM 2029 C CA . LEU A 1 256 ? 14.545 -2.524 -9.979 1.00 94.88 256 LEU A CA 1
ATOM 2030 C C . LEU A 1 256 ? 14.400 -1.158 -10.672 1.00 94.88 256 LEU A C 1
ATOM 2032 O O . LEU A 1 256 ? 14.778 -1.021 -11.836 1.00 94.88 256 LEU A O 1
ATOM 2036 N N . VAL A 1 257 ? 13.890 -0.138 -9.966 1.00 93.88 257 VAL A N 1
ATOM 2037 C CA . VAL A 1 257 ? 13.789 1.246 -10.469 1.00 93.88 257 VAL A CA 1
ATOM 2038 C C . VAL A 1 257 ? 15.172 1.795 -10.804 1.00 93.88 257 VAL A C 1
ATOM 2040 O O . VAL A 1 257 ? 15.392 2.270 -11.921 1.00 93.88 257 VAL A O 1
ATOM 2043 N N . ILE A 1 258 ? 16.111 1.701 -9.858 1.00 92.50 258 ILE A N 1
ATOM 2044 C CA . ILE A 1 258 ? 17.477 2.212 -10.015 1.00 92.50 258 ILE A CA 1
ATOM 2045 C C . ILE A 1 258 ? 18.184 1.494 -11.162 1.00 92.50 258 ILE A C 1
ATOM 2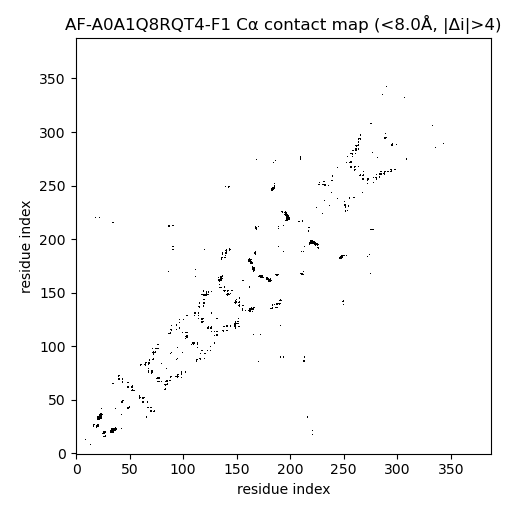047 O O . ILE A 1 258 ? 18.809 2.15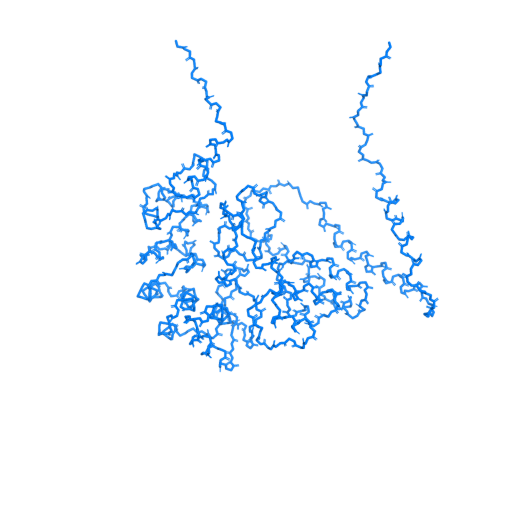1 -11.991 1.00 92.50 258 ILE A O 1
ATOM 2051 N N . MET A 1 259 ? 18.060 0.169 -11.252 1.00 94.94 259 MET A N 1
ATOM 2052 C CA . MET A 1 259 ? 18.700 -0.609 -12.312 1.00 94.94 259 MET A CA 1
ATOM 2053 C C . MET A 1 259 ? 18.108 -0.310 -13.690 1.00 94.94 259 MET A C 1
ATOM 2055 O O . MET A 1 259 ? 18.860 -0.068 -14.634 1.00 94.94 259 MET A O 1
ATOM 2059 N N . ALA A 1 260 ? 16.781 -0.207 -13.808 1.00 95.75 260 ALA A N 1
ATOM 2060 C CA . ALA A 1 260 ? 16.140 0.188 -15.060 1.00 95.75 260 ALA A CA 1
ATOM 2061 C C . ALA A 1 260 ? 16.568 1.594 -15.512 1.00 95.75 260 ALA A C 1
ATOM 2063 O O . ALA A 1 260 ? 16.820 1.816 -16.701 1.00 95.75 260 ALA A O 1
ATOM 2064 N N . ALA A 1 261 ? 16.687 2.532 -14.565 1.00 94.62 261 ALA A N 1
ATOM 2065 C CA . ALA A 1 261 ? 17.219 3.861 -14.828 1.00 94.62 261 ALA A CA 1
ATOM 2066 C C . ALA A 1 261 ? 18.693 3.804 -15.233 1.00 94.62 261 ALA A C 1
ATOM 2068 O O . ALA A 1 261 ? 19.069 4.457 -16.192 1.00 94.62 261 ALA A O 1
ATOM 2069 N N . TRP A 1 262 ? 19.525 3.020 -14.548 1.00 94.62 262 TRP A N 1
ATOM 2070 C CA . TRP A 1 262 ? 20.968 2.933 -14.787 1.00 94.62 262 TRP A CA 1
ATOM 2071 C C . TRP A 1 262 ? 21.311 2.360 -16.167 1.00 94.62 262 TRP A C 1
ATOM 2073 O O . TRP A 1 262 ? 22.248 2.833 -16.815 1.00 94.62 262 TRP A O 1
ATOM 2083 N N . GLU A 1 263 ? 20.542 1.369 -16.619 1.00 95.31 263 GLU A N 1
ATOM 2084 C CA . GLU A 1 263 ? 20.654 0.738 -17.941 1.00 95.31 263 GLU A CA 1
ATOM 2085 C C . GLU A 1 263 ? 20.027 1.570 -19.071 1.00 95.31 263 GLU A C 1
ATOM 2087 O O . GLU A 1 263 ? 20.131 1.208 -20.243 1.00 95.31 263 GLU A O 1
ATOM 2092 N N . GLY A 1 264 ? 19.322 2.658 -18.743 1.00 94.44 264 GLY A N 1
ATOM 2093 C CA . GLY A 1 264 ? 18.565 3.439 -19.720 1.00 94.44 264 GLY A CA 1
ATOM 2094 C C . GLY A 1 264 ? 17.434 2.657 -20.388 1.00 94.44 264 GLY A C 1
ATOM 2095 O O . GLY A 1 264 ? 17.058 2.954 -21.525 1.00 94.44 264 GLY A O 1
ATOM 2096 N N . ASN A 1 265 ? 16.867 1.668 -19.695 1.00 95.31 265 ASN A N 1
ATOM 2097 C CA . ASN A 1 265 ? 15.713 0.920 -20.172 1.00 95.31 265 ASN A CA 1
ATOM 2098 C C . ASN A 1 265 ? 14.431 1.710 -19.872 1.00 95.31 265 ASN A C 1
ATOM 2100 O O . ASN 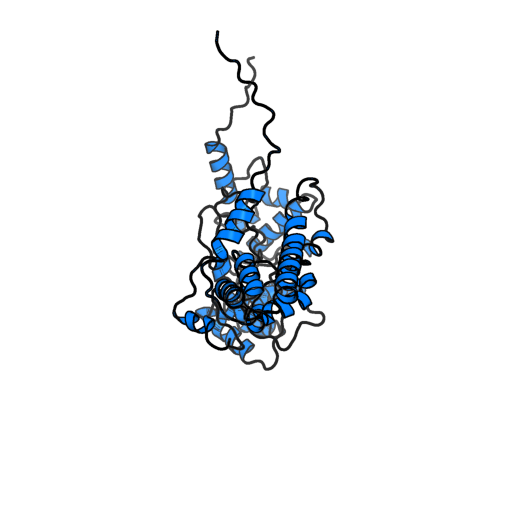A 1 265 ? 13.844 1.594 -18.794 1.00 95.31 265 ASN A O 1
ATOM 2104 N N . PHE A 1 266 ? 14.005 2.545 -20.826 1.00 92.88 266 PHE A N 1
ATOM 2105 C CA . PHE A 1 266 ? 12.884 3.463 -20.608 1.00 92.88 266 PHE A CA 1
ATOM 2106 C C . PHE A 1 266 ? 11.551 2.738 -20.389 1.00 92.88 266 PHE A C 1
ATOM 2108 O O . PHE A 1 266 ? 10.722 3.242 -19.641 1.00 92.88 266 PHE A O 1
ATOM 2115 N N . GLU A 1 267 ? 11.337 1.560 -20.983 1.00 93.12 267 GLU A N 1
ATOM 2116 C CA . GLU A 1 267 ? 10.096 0.794 -20.807 1.00 93.12 267 GLU A CA 1
ATOM 2117 C C . GLU A 1 267 ? 9.988 0.227 -19.390 1.00 93.12 267 GLU A C 1
ATOM 2119 O O . GLU A 1 267 ? 8.970 0.423 -18.718 1.00 93.12 267 GLU A O 1
ATOM 2124 N N . ARG A 1 268 ? 11.062 -0.408 -18.895 1.00 95.38 268 ARG A N 1
ATOM 2125 C CA . ARG A 1 268 ? 11.129 -0.888 -17.506 1.00 95.38 268 ARG A CA 1
ATOM 2126 C C . ARG A 1 268 ? 11.021 0.267 -16.524 1.00 95.38 268 ARG A C 1
ATOM 2128 O O . ARG A 1 268 ? 10.223 0.206 -15.593 1.00 95.38 268 ARG A O 1
ATOM 2135 N N . TYR A 1 269 ? 11.780 1.334 -16.754 1.00 94.56 269 TYR A N 1
ATOM 2136 C CA . TYR A 1 269 ? 11.771 2.495 -15.874 1.00 94.56 269 TYR A CA 1
ATOM 2137 C C . TYR A 1 269 ? 10.396 3.177 -15.862 1.00 94.56 269 TYR A C 1
ATOM 2139 O O . TYR A 1 269 ? 9.899 3.525 -14.799 1.00 94.56 269 TYR A O 1
ATOM 2147 N N . MET A 1 270 ? 9.717 3.293 -17.008 1.00 92.00 270 MET A N 1
ATOM 2148 C CA . MET A 1 270 ? 8.360 3.843 -17.090 1.00 92.00 270 MET A CA 1
ATOM 2149 C C . MET A 1 270 ? 7.338 3.023 -16.295 1.00 92.00 270 MET A C 1
ATOM 2151 O O . MET A 1 270 ? 6.441 3.610 -15.694 1.00 92.00 270 MET A O 1
ATOM 2155 N N . ARG A 1 271 ? 7.464 1.692 -16.290 1.00 93.94 271 ARG A N 1
ATOM 2156 C CA . ARG A 1 271 ? 6.590 0.801 -15.516 1.00 93.94 271 ARG A CA 1
ATOM 2157 C C . ARG A 1 271 ? 6.873 0.859 -14.010 1.00 93.94 271 ARG A C 1
ATOM 2159 O O . ARG A 1 271 ? 5.937 0.817 -13.214 1.00 93.94 271 ARG A O 1
ATOM 2166 N N . LEU A 1 272 ? 8.149 0.892 -13.631 1.00 94.94 272 LEU A N 1
ATOM 2167 C CA . LEU A 1 272 ? 8.581 0.727 -12.242 1.00 94.94 272 LEU A CA 1
ATOM 2168 C C . LEU A 1 272 ? 8.665 2.045 -11.467 1.00 94.94 272 LEU A C 1
ATOM 2170 O O . LEU A 1 272 ? 8.530 2.024 -10.249 1.00 94.94 272 LEU A O 1
ATOM 2174 N N . ARG A 1 273 ? 8.904 3.182 -12.130 1.00 91.44 273 ARG A N 1
ATOM 2175 C CA . ARG A 1 273 ? 9.086 4.474 -11.451 1.00 91.44 273 ARG A CA 1
ATOM 2176 C C . ARG A 1 273 ? 7.920 4.800 -10.516 1.00 91.44 273 ARG A C 1
ATOM 2178 O O . ARG A 1 273 ? 6.753 4.629 -10.872 1.00 91.44 273 ARG A O 1
ATOM 2185 N N . ARG A 1 274 ? 8.252 5.340 -9.347 1.00 88.94 274 ARG A N 1
ATOM 2186 C CA . ARG A 1 274 ? 7.282 5.781 -8.340 1.00 88.94 274 ARG A CA 1
ATOM 2187 C C . ARG A 1 274 ? 6.943 7.269 -8.523 1.00 88.94 274 ARG A C 1
ATOM 2189 O O . ARG A 1 274 ? 7.670 7.988 -9.213 1.00 88.94 274 ARG A O 1
ATOM 2196 N N . PRO A 1 275 ? 5.856 7.774 -7.909 1.00 86.38 275 PRO A N 1
ATOM 2197 C CA . PRO A 1 275 ? 5.572 9.206 -7.884 1.00 86.38 275 PRO A CA 1
ATOM 2198 C C . PRO A 1 275 ? 6.598 10.020 -7.085 1.00 86.38 275 PRO A C 1
ATOM 2200 O O . PRO A 1 275 ? 6.841 11.185 -7.367 1.00 86.38 275 PRO A O 1
ATOM 2203 N N . ARG A 1 276 ? 7.216 9.426 -6.067 1.00 81.56 276 ARG A N 1
ATOM 2204 C CA . ARG A 1 276 ? 8.293 10.056 -5.300 1.00 81.56 276 ARG A CA 1
ATOM 2205 C C . ARG A 1 276 ? 9.608 9.365 -5.634 1.00 81.56 276 ARG A C 1
ATOM 2207 O O . ARG A 1 276 ? 9.637 8.155 -5.833 1.00 81.56 276 ARG A O 1
ATOM 2214 N N . ARG A 1 277 ? 10.674 10.161 -5.716 1.00 78.00 277 ARG A N 1
ATOM 2215 C CA . ARG A 1 277 ? 12.007 9.685 -6.098 1.00 78.00 277 ARG A CA 1
ATOM 2216 C C . ARG A 1 277 ? 12.564 8.731 -5.045 1.00 78.00 277 ARG A C 1
ATOM 2218 O O . ARG A 1 277 ? 12.412 8.994 -3.853 1.00 78.00 277 ARG A O 1
ATOM 2225 N N . VAL A 1 278 ? 13.246 7.684 -5.494 1.00 83.44 278 VAL A N 1
ATOM 2226 C CA . VAL A 1 278 ? 14.006 6.776 -4.627 1.00 83.44 278 VAL A CA 1
ATOM 2227 C C . VAL A 1 278 ? 15.464 7.230 -4.518 1.00 83.44 278 VAL A C 1
ATOM 2229 O O . VAL A 1 278 ? 15.989 7.950 -5.378 1.00 83.44 278 VAL A O 1
ATOM 2232 N N . ASP A 1 279 ? 16.137 6.834 -3.439 1.00 79.62 279 ASP A N 1
ATOM 2233 C CA . ASP A 1 279 ? 17.535 7.199 -3.201 1.00 79.62 279 ASP A CA 1
ATOM 2234 C C . ASP A 1 279 ? 18.427 6.694 -4.356 1.00 79.62 279 ASP A C 1
ATOM 2236 O O . ASP A 1 279 ? 18.382 5.533 -4.744 1.00 79.62 279 ASP A O 1
ATOM 2240 N N . GLY A 1 280 ? 19.248 7.578 -4.935 1.00 82.56 280 GLY A N 1
ATOM 2241 C CA . GLY A 1 280 ? 20.152 7.239 -6.046 1.00 82.56 280 GLY A CA 1
ATOM 2242 C C . GLY A 1 280 ? 19.527 7.250 -7.450 1.00 82.56 280 GLY A C 1
ATOM 2243 O O . GLY A 1 280 ? 20.270 7.241 -8.435 1.00 82.56 280 GLY A O 1
ATOM 2244 N N . GLU A 1 281 ? 18.200 7.375 -7.571 1.00 88.19 281 GLU A N 1
ATOM 2245 C CA . GLU A 1 281 ? 17.487 7.365 -8.859 1.00 88.19 281 GLU A CA 1
ATOM 2246 C C . GLU A 1 281 ? 17.978 8.460 -9.813 1.00 88.19 281 GLU A C 1
ATOM 2248 O O . GLU A 1 281 ? 18.258 8.196 -10.979 1.00 88.19 281 GLU A O 1
ATOM 2253 N N . ILE A 1 282 ? 18.161 9.689 -9.317 1.00 85.69 282 ILE A N 1
ATOM 2254 C CA . ILE A 1 282 ? 18.587 10.834 -10.142 1.00 85.69 282 ILE A CA 1
ATOM 2255 C C . ILE A 1 282 ? 19.938 10.564 -10.805 1.00 85.69 282 ILE A C 1
ATOM 2257 O O . ILE A 1 282 ? 20.112 10.835 -11.992 1.00 85.69 282 ILE A O 1
ATOM 2261 N N . SER A 1 283 ? 20.896 10.024 -10.052 1.00 86.50 283 SER A N 1
ATOM 2262 C CA . SER A 1 283 ? 22.229 9.717 -10.570 1.00 86.50 283 SER A CA 1
ATOM 2263 C C . SER A 1 283 ? 22.159 8.671 -11.685 1.00 86.50 283 SER A C 1
ATOM 2265 O O . SER A 1 283 ? 22.824 8.822 -12.711 1.00 86.50 283 SER A O 1
ATOM 2267 N N . ALA A 1 284 ? 21.312 7.651 -11.517 1.00 92.12 284 ALA A N 1
ATOM 2268 C CA . ALA A 1 284 ? 21.071 6.624 -12.526 1.00 92.12 284 ALA A CA 1
ATOM 2269 C C . ALA A 1 284 ? 20.391 7.199 -13.783 1.00 92.12 284 ALA A C 1
ATOM 2271 O O . ALA A 1 284 ? 20.855 6.961 -14.897 1.00 92.12 284 ALA A O 1
ATOM 2272 N N . VAL A 1 285 ? 19.367 8.042 -13.613 1.00 91.69 285 VAL A N 1
ATOM 2273 C CA . VAL A 1 285 ? 18.666 8.726 -14.713 1.00 91.69 285 VAL A CA 1
ATOM 2274 C C . VAL A 1 285 ? 19.608 9.633 -15.505 1.00 91.69 285 VAL A C 1
ATOM 2276 O O . VAL A 1 285 ? 19.611 9.588 -16.734 1.00 91.69 285 VAL A O 1
ATOM 2279 N N . ILE A 1 286 ? 20.431 10.441 -14.825 1.00 88.06 286 ILE A N 1
ATOM 2280 C CA . ILE A 1 286 ? 21.419 11.315 -15.475 1.00 88.06 286 ILE A CA 1
ATOM 2281 C C . ILE A 1 286 ? 22.405 10.470 -16.275 1.00 88.06 286 ILE A C 1
ATOM 2283 O O . ILE A 1 286 ? 22.650 10.753 -17.449 1.00 88.06 286 ILE A O 1
ATOM 2287 N N . ARG A 1 287 ? 22.941 9.404 -15.669 1.00 93.06 287 ARG A N 1
ATOM 2288 C CA . ARG A 1 287 ? 23.826 8.474 -16.368 1.00 93.06 287 ARG A CA 1
ATOM 2289 C C . ARG A 1 287 ? 23.161 7.948 -17.636 1.00 93.06 287 ARG A C 1
ATOM 2291 O O . ARG A 1 287 ? 23.783 8.009 -18.696 1.00 93.06 287 ARG A O 1
ATOM 2298 N N . ALA A 1 288 ? 21.931 7.457 -17.559 1.00 93.56 288 ALA A N 1
ATOM 2299 C CA . ALA A 1 288 ? 21.271 6.925 -18.739 1.00 93.56 288 ALA A CA 1
ATOM 2300 C C . ALA A 1 288 ? 20.976 7.981 -19.798 1.00 93.56 288 ALA A C 1
ATOM 2302 O O . ALA A 1 288 ? 21.166 7.705 -20.978 1.00 93.56 288 ALA A O 1
ATOM 2303 N N . ALA A 1 289 ? 20.610 9.201 -19.407 1.00 91.56 289 ALA A N 1
ATOM 2304 C CA . ALA A 1 289 ? 20.436 10.304 -20.347 1.00 91.56 289 ALA A CA 1
ATOM 2305 C C . ALA A 1 289 ? 21.724 10.604 -21.139 1.00 91.56 289 ALA A C 1
ATOM 2307 O O . ALA A 1 289 ? 21.663 10.940 -22.319 1.00 91.56 289 ALA A O 1
ATOM 2308 N N . TYR A 1 290 ? 22.893 10.449 -20.513 1.00 89.50 290 TYR A N 1
ATOM 2309 C CA . TYR A 1 290 ? 24.182 10.635 -21.181 1.00 89.50 290 TYR A CA 1
ATOM 2310 C C . TYR A 1 290 ? 24.613 9.461 -22.064 1.00 89.50 290 TYR A C 1
ATOM 2312 O O . TYR A 1 290 ? 25.355 9.675 -23.020 1.00 89.50 290 TYR A O 1
ATOM 2320 N N . ASN A 1 291 ? 24.197 8.235 -21.740 1.00 93.38 291 ASN A N 1
ATOM 2321 C CA . ASN A 1 291 ? 24.721 7.022 -22.378 1.00 93.38 291 ASN A CA 1
ATOM 2322 C C . ASN A 1 291 ? 23.725 6.341 -23.335 1.00 93.38 291 ASN A C 1
ATOM 2324 O O . ASN A 1 291 ? 24.147 5.576 -24.198 1.00 93.38 291 ASN A O 1
ATOM 2328 N N . HIS A 1 292 ? 22.424 6.628 -23.230 1.00 94.31 292 HIS A N 1
ATOM 2329 C CA . HIS A 1 292 ? 21.367 5.968 -24.000 1.00 94.31 292 HIS A CA 1
ATOM 2330 C C . HIS A 1 292 ? 20.459 6.992 -24.696 1.00 94.31 292 HIS A C 1
ATOM 2332 O O . HIS A 1 292 ? 19.589 7.612 -24.084 1.00 94.31 292 HIS A O 1
ATOM 2338 N N . THR A 1 293 ? 20.621 7.136 -26.015 1.00 92.12 293 THR A N 1
ATOM 2339 C CA . THR A 1 293 ? 19.919 8.151 -26.824 1.00 92.12 293 THR A CA 1
ATOM 2340 C C . THR A 1 293 ? 18.394 8.026 -26.763 1.00 92.12 293 THR A C 1
ATOM 2342 O O . THR A 1 293 ? 17.706 9.036 -26.624 1.00 92.12 293 THR A O 1
ATOM 2345 N N . ASN A 1 294 ? 17.855 6.802 -26.816 1.00 92.81 294 ASN A N 1
ATOM 2346 C CA . ASN A 1 294 ? 16.405 6.571 -26.755 1.00 92.81 294 ASN A CA 1
ATOM 2347 C C . ASN A 1 294 ? 15.827 6.965 -25.394 1.00 92.81 294 ASN A C 1
ATOM 2349 O O . ASN A 1 294 ? 14.775 7.595 -25.333 1.00 92.81 294 ASN A O 1
ATOM 2353 N N . PHE A 1 295 ? 16.542 6.655 -24.311 1.00 93.38 295 PHE A N 1
ATOM 2354 C CA . PHE A 1 295 ? 16.156 7.056 -22.963 1.00 93.38 295 PHE A CA 1
ATOM 2355 C C . PHE A 1 295 ? 16.166 8.577 -22.814 1.00 93.38 295 PHE A C 1
ATOM 2357 O O . PHE A 1 295 ? 15.204 9.148 -22.314 1.00 93.38 295 PHE A O 1
ATOM 2364 N N . ALA A 1 296 ? 17.209 9.246 -23.314 1.00 91.00 296 ALA A N 1
ATOM 2365 C CA . ALA A 1 296 ? 17.299 10.705 -23.310 1.00 91.00 296 ALA A CA 1
ATOM 2366 C C . ALA A 1 296 ? 16.151 11.361 -24.096 1.00 91.00 296 ALA A C 1
ATOM 2368 O O . ALA A 1 296 ? 15.568 12.346 -23.642 1.00 91.00 296 ALA A O 1
ATOM 2369 N N . LYS A 1 297 ? 15.798 10.796 -25.257 1.00 91.06 297 LYS A N 1
ATOM 2370 C CA . LYS A 1 297 ? 14.668 11.264 -26.068 1.00 91.06 297 LYS A CA 1
ATOM 2371 C C . LYS A 1 297 ? 13.326 11.023 -25.393 1.00 91.06 297 LYS A C 1
ATOM 2373 O O . LYS A 1 297 ? 12.489 11.917 -25.388 1.00 91.06 297 LYS A O 1
ATOM 2378 N N . TRP A 1 298 ? 13.124 9.858 -24.788 1.00 91.94 298 TRP A N 1
ATOM 2379 C CA . TRP A 1 298 ? 11.926 9.585 -24.000 1.00 91.94 298 TRP A CA 1
ATOM 2380 C C . TRP A 1 298 ? 11.816 10.534 -22.800 1.00 91.94 298 TRP A C 1
ATOM 2382 O O . TRP A 1 298 ? 10.758 11.131 -22.603 1.00 91.94 298 TRP A O 1
ATOM 2392 N N . LEU A 1 299 ? 12.909 10.748 -22.058 1.00 88.62 299 LEU A N 1
ATOM 2393 C CA . LEU A 1 299 ? 12.953 11.682 -20.933 1.00 88.62 299 LEU A CA 1
ATOM 2394 C C . LEU A 1 299 ? 12.458 13.065 -21.347 1.00 88.62 299 LEU A C 1
ATOM 2396 O O . LEU A 1 299 ? 11.612 13.612 -20.649 1.00 88.62 299 LEU A O 1
ATOM 2400 N N . GLU A 1 300 ? 12.916 13.582 -22.494 1.00 85.50 300 GLU A N 1
ATOM 2401 C CA . GLU A 1 300 ? 12.485 14.867 -23.065 1.00 85.50 300 GLU A CA 1
ATOM 2402 C C . GLU A 1 300 ? 10.955 14.968 -23.176 1.00 85.50 300 GLU A C 1
ATOM 2404 O O . GLU A 1 300 ? 10.377 15.982 -22.791 1.00 85.50 300 GLU A O 1
ATOM 2409 N N . THR A 1 301 ? 10.281 13.895 -23.606 1.00 86.06 301 THR A N 1
ATOM 2410 C CA . THR A 1 301 ? 8.810 13.863 -23.732 1.00 86.06 301 THR A CA 1
ATOM 2411 C C . THR A 1 301 ? 8.070 13.868 -22.395 1.00 86.06 301 THR A C 1
ATOM 2413 O O . THR A 1 301 ? 6.875 14.162 -22.347 1.00 86.06 301 THR A O 1
ATOM 2416 N N . CYS A 1 302 ? 8.754 13.531 -21.300 1.00 74.75 302 CYS A N 1
ATOM 2417 C CA . CYS A 1 302 ? 8.156 13.430 -19.977 1.00 74.75 302 CYS A CA 1
ATOM 2418 C C . CYS A 1 302 ? 8.841 14.297 -18.912 1.00 74.75 302 CYS A C 1
ATOM 2420 O O . CYS A 1 302 ? 8.533 14.114 -17.736 1.00 74.75 302 CYS A O 1
ATOM 2422 N N . LEU A 1 303 ? 9.706 15.249 -19.294 1.00 65.81 303 LEU A N 1
ATOM 2423 C CA . LEU A 1 303 ? 10.411 16.151 -18.370 1.00 65.81 303 LEU A CA 1
ATOM 2424 C C . LEU A 1 303 ? 9.431 16.892 -17.455 1.00 65.81 303 LEU A C 1
ATOM 2426 O O . LEU A 1 303 ? 9.616 16.872 -16.245 1.00 65.81 303 LEU A O 1
ATOM 2430 N N . ASP A 1 304 ? 8.320 17.406 -17.987 1.00 56.34 304 ASP A N 1
ATOM 2431 C CA . ASP A 1 304 ? 7.281 18.050 -17.173 1.00 56.34 304 ASP A CA 1
ATOM 2432 C C . ASP A 1 304 ? 6.638 17.069 -16.175 1.00 56.34 304 ASP A C 1
ATOM 2434 O O . ASP A 1 304 ? 6.233 17.452 -15.088 1.00 56.34 304 ASP A O 1
ATOM 2438 N N . ARG A 1 305 ? 6.570 15.769 -16.491 1.00 55.22 305 ARG A N 1
ATOM 2439 C CA . ARG A 1 305 ? 6.062 14.725 -15.577 1.00 55.22 305 ARG A CA 1
ATOM 2440 C C . ARG A 1 305 ? 7.108 14.235 -14.574 1.00 55.22 305 ARG A C 1
ATOM 2442 O O . ARG A 1 305 ? 6.744 13.492 -13.672 1.00 55.22 305 ARG A O 1
ATOM 2449 N N . VAL A 1 306 ? 8.381 14.574 -14.769 1.00 51.09 306 VAL A N 1
ATOM 2450 C CA . VAL A 1 306 ? 9.488 14.311 -13.836 1.00 51.09 306 VAL A CA 1
ATOM 2451 C C . VAL A 1 306 ? 9.745 15.546 -12.956 1.00 51.09 306 VAL A C 1
ATOM 2453 O O . VAL A 1 306 ? 10.158 15.401 -11.810 1.00 51.09 306 VAL A O 1
ATOM 2456 N N . GLU A 1 307 ? 9.442 16.751 -13.451 1.00 46.00 307 GLU A N 1
ATOM 2457 C CA . GLU A 1 307 ? 9.529 18.024 -12.721 1.00 46.00 307 GLU A CA 1
ATOM 2458 C C . GLU A 1 307 ? 8.263 18.324 -11.876 1.00 46.00 307 GLU A C 1
ATOM 2460 O O . GLU A 1 307 ? 8.389 18.822 -10.759 1.00 46.00 307 GLU A O 1
ATOM 2465 N N . ASN A 1 308 ? 7.048 17.967 -12.329 1.00 39.50 308 ASN A N 1
ATOM 2466 C CA . ASN A 1 308 ? 5.772 18.320 -11.663 1.00 39.50 308 ASN A CA 1
ATOM 2467 C C . ASN A 1 308 ? 5.422 17.518 -10.390 1.00 39.50 308 ASN A C 1
ATOM 2469 O O . ASN A 1 308 ? 4.275 17.550 -9.936 1.00 39.50 308 ASN A O 1
ATOM 2473 N N . PHE A 1 309 ? 6.376 16.810 -9.787 1.00 41.62 309 PHE A N 1
ATOM 2474 C CA . PHE A 1 309 ? 6.124 16.050 -8.560 1.00 41.62 309 PHE A CA 1
ATOM 2475 C C . PHE A 1 309 ? 5.939 16.926 -7.311 1.00 41.62 309 PHE A C 1
ATOM 2477 O O . PHE A 1 309 ? 5.281 16.492 -6.373 1.00 41.62 309 PHE A O 1
ATOM 2484 N N . GLU A 1 310 ? 6.420 18.174 -7.310 1.00 38.81 310 GLU A N 1
ATOM 2485 C CA . GLU A 1 310 ? 6.290 19.074 -6.149 1.00 38.81 310 GLU A CA 1
ATOM 2486 C C . GLU A 1 310 ? 5.149 20.103 -6.273 1.00 38.81 310 GLU A C 1
ATOM 2488 O O . GLU A 1 310 ? 4.629 20.593 -5.271 1.00 38.81 310 GLU A O 1
ATOM 2493 N N . GLU A 1 311 ? 4.700 20.449 -7.485 1.00 36.00 311 GLU A N 1
ATOM 2494 C CA . GLU A 1 311 ? 3.755 21.567 -7.652 1.00 36.00 311 GLU A CA 1
ATOM 2495 C C . GLU A 1 311 ? 2.301 21.197 -7.299 1.00 36.00 311 GLU A C 1
ATOM 2497 O O . GLU A 1 311 ? 1.503 22.070 -6.946 1.00 36.00 311 GLU A O 1
ATOM 2502 N N . LYS A 1 312 ? 1.957 19.900 -7.304 1.00 32.28 312 LYS A N 1
ATOM 2503 C CA . LYS A 1 312 ? 0.644 19.415 -6.844 1.00 32.28 312 LYS A CA 1
ATOM 2504 C C . LYS A 1 312 ? 0.477 19.459 -5.321 1.00 32.28 312 LYS A C 1
ATOM 2506 O O . LYS A 1 312 ? -0.640 19.700 -4.874 1.00 32.28 312 LYS A O 1
ATOM 2511 N N . GLU A 1 313 ? 1.549 19.330 -4.537 1.00 35.31 313 GLU A N 1
ATOM 2512 C CA . GLU A 1 313 ? 1.497 19.543 -3.078 1.00 35.31 313 GLU A CA 1
ATOM 2513 C C . GLU A 1 313 ? 1.345 21.026 -2.719 1.00 35.31 313 GLU A C 1
ATOM 2515 O O . GLU A 1 313 ? 0.741 21.367 -1.707 1.00 35.31 313 GLU A O 1
ATOM 2520 N N . ARG A 1 314 ? 1.795 21.936 -3.591 1.00 36.25 314 ARG A N 1
ATOM 2521 C CA . ARG A 1 314 ? 1.708 23.385 -3.363 1.00 36.25 314 ARG A CA 1
ATOM 2522 C C . ARG A 1 314 ? 0.273 23.937 -3.384 1.00 36.25 314 ARG A C 1
ATOM 2524 O O . ARG A 1 314 ? 0.056 25.063 -2.939 1.00 36.25 314 ARG A O 1
ATOM 2531 N N . LYS A 1 315 ? -0.699 23.180 -3.910 1.00 30.52 315 LYS A N 1
ATOM 2532 C CA . LYS A 1 315 ? -2.120 23.580 -3.990 1.00 30.52 315 LYS A CA 1
ATOM 2533 C C . LYS A 1 315 ? -2.986 23.091 -2.821 1.00 30.52 315 LYS A C 1
ATOM 2535 O O . LYS A 1 315 ? -4.149 23.479 -2.761 1.00 30.52 315 LYS A O 1
ATOM 2540 N N . SER A 1 316 ? -2.424 22.341 -1.875 1.00 29.67 316 SER A N 1
ATOM 2541 C CA . SER A 1 316 ? -3.057 22.039 -0.585 1.00 29.67 316 SER A CA 1
ATOM 2542 C C . SER A 1 316 ? -2.268 22.756 0.513 1.00 29.67 316 SER A C 1
ATOM 2544 O O . SER A 1 316 ? -1.055 22.585 0.574 1.00 29.67 316 SER A O 1
ATOM 2546 N N . PRO A 1 317 ? -2.878 23.607 1.356 1.00 28.16 317 PRO A N 1
ATOM 2547 C CA . PRO A 1 317 ? -2.102 24.466 2.241 1.00 28.16 317 PRO A CA 1
ATOM 2548 C C . PRO A 1 317 ? -1.631 23.704 3.488 1.00 28.16 317 PRO A C 1
ATOM 2550 O O . PRO A 1 317 ? -2.466 23.168 4.214 1.00 28.16 317 PRO A O 1
ATOM 2553 N N . PRO A 1 318 ? -0.347 23.791 3.871 1.00 31.48 318 PRO A N 1
ATOM 2554 C CA . PRO A 1 318 ? 0.019 23.917 5.264 1.00 31.48 318 PRO A CA 1
ATOM 2555 C C . PRO A 1 318 ? 0.184 25.405 5.565 1.00 31.48 318 PRO A C 1
ATOM 2557 O O . PRO A 1 318 ? 1.043 26.099 5.014 1.00 31.48 318 PRO A O 1
ATOM 2560 N N . ALA A 1 319 ? -0.673 25.906 6.449 1.00 37.56 319 ALA A N 1
ATOM 2561 C CA . ALA A 1 319 ? -0.457 27.188 7.089 1.00 37.56 319 ALA A CA 1
ATOM 2562 C C . ALA A 1 319 ? 0.909 27.175 7.796 1.00 37.56 319 ALA A C 1
ATOM 2564 O O . ALA A 1 319 ? 1.167 26.337 8.655 1.00 37.56 319 ALA A O 1
ATOM 2565 N N . GLY A 1 320 ? 1.756 28.142 7.443 1.00 37.19 320 GLY A N 1
ATOM 2566 C CA . GLY A 1 320 ? 2.856 28.591 8.289 1.00 37.19 320 GLY A CA 1
ATOM 2567 C C . GLY A 1 320 ? 4.163 27.807 8.185 1.00 37.19 320 GLY A C 1
ATOM 2568 O O . GLY A 1 320 ? 4.531 27.106 9.116 1.00 37.19 320 GLY A O 1
ATOM 2569 N N . CYS A 1 321 ? 4.947 28.057 7.134 1.00 28.12 321 CYS A N 1
ATOM 2570 C CA . CYS A 1 321 ? 6.355 28.427 7.323 1.00 28.12 321 CYS A CA 1
ATOM 2571 C C . CYS A 1 321 ? 6.926 29.037 6.035 1.00 28.12 321 CYS A C 1
ATOM 2573 O O . CYS A 1 321 ? 7.052 28.370 5.010 1.00 28.12 321 CYS A O 1
ATOM 2575 N N . LEU A 1 322 ? 7.242 30.330 6.084 1.00 35.38 322 LEU A N 1
ATOM 2576 C CA . LEU A 1 322 ? 7.967 31.046 5.040 1.00 35.38 322 LEU A CA 1
ATOM 2577 C C . LEU A 1 322 ? 9.479 30.889 5.253 1.00 35.38 322 LEU A C 1
ATOM 2579 O O . LEU A 1 322 ? 9.954 30.898 6.383 1.00 35.38 322 LEU A O 1
ATOM 2583 N N . CYS A 1 323 ? 10.191 30.882 4.122 1.00 30.28 323 CYS A N 1
ATOM 2584 C CA . CYS A 1 323 ? 11.630 31.110 3.945 1.00 30.28 323 CYS A CA 1
ATOM 2585 C C . CYS A 1 323 ? 12.577 29.912 4.139 1.00 30.28 323 CYS A C 1
ATOM 2587 O O . CYS A 1 323 ? 13.010 29.607 5.241 1.00 30.28 323 CYS A O 1
ATOM 2589 N N . THR A 1 324 ? 12.990 29.312 3.010 1.00 32.03 324 THR A N 1
ATOM 2590 C CA . THR A 1 324 ? 14.384 29.227 2.484 1.00 32.03 324 THR A CA 1
ATOM 2591 C C . THR A 1 324 ? 14.565 27.975 1.603 1.00 32.03 324 THR A C 1
ATOM 2593 O O . THR A 1 324 ? 15.232 27.022 1.973 1.00 32.03 324 THR A O 1
ATOM 2596 N N . ARG A 1 325 ? 13.975 27.944 0.397 1.00 35.69 325 ARG A N 1
ATOM 2597 C CA . ARG A 1 325 ? 14.217 26.853 -0.587 1.00 35.69 325 ARG A CA 1
ATOM 2598 C C . ARG A 1 325 ? 14.331 27.330 -2.039 1.00 35.69 325 ARG A C 1
ATOM 2600 O O . ARG A 1 325 ? 13.986 26.620 -2.973 1.00 35.69 325 ARG A O 1
ATOM 2607 N N . HIS A 1 326 ? 14.811 28.551 -2.273 1.00 31.33 326 HIS A N 1
ATOM 2608 C CA . HIS A 1 326 ? 14.851 29.107 -3.634 1.00 31.33 326 HIS A CA 1
ATOM 2609 C C . HIS A 1 326 ? 16.117 28.813 -4.454 1.00 31.33 326 HIS A C 1
ATOM 2611 O O . HIS A 1 326 ? 16.107 29.096 -5.650 1.00 31.33 326 HIS A O 1
ATOM 2617 N N . HIS A 1 327 ? 17.172 28.215 -3.885 1.00 27.67 327 HIS A N 1
ATOM 2618 C CA . HIS A 1 327 ? 18.468 28.139 -4.578 1.00 27.67 327 HIS A CA 1
ATOM 2619 C C . HIS A 1 327 ? 18.847 26.772 -5.178 1.00 27.67 327 HIS A C 1
ATOM 2621 O O . HIS A 1 327 ? 19.483 26.749 -6.229 1.00 27.67 327 HIS A O 1
ATOM 2627 N N . GLU A 1 328 ? 18.423 25.641 -4.605 1.00 31.50 328 GLU A N 1
ATOM 2628 C CA . GLU A 1 328 ? 18.814 24.312 -5.123 1.00 31.50 328 GLU A CA 1
ATOM 2629 C C . GLU A 1 328 ? 17.901 23.796 -6.251 1.00 31.50 328 GLU A C 1
ATOM 2631 O O . GLU A 1 328 ? 18.357 23.115 -7.166 1.00 31.50 328 GLU A O 1
ATOM 2636 N N . GLN A 1 329 ? 16.622 24.182 -6.266 1.00 34.50 329 GLN A N 1
ATOM 2637 C CA . GLN A 1 329 ? 15.625 23.638 -7.203 1.00 34.50 329 GLN A CA 1
ATOM 2638 C C . GLN A 1 329 ? 15.684 24.254 -8.607 1.00 34.50 329 GLN A C 1
ATOM 2640 O O . GLN A 1 329 ? 15.530 23.547 -9.602 1.00 34.50 329 GLN A O 1
ATOM 2645 N N . ARG A 1 330 ? 16.004 25.554 -8.719 1.00 32.31 330 ARG A N 1
ATOM 2646 C CA . ARG A 1 330 ? 16.308 26.183 -10.019 1.00 32.31 330 ARG A CA 1
ATOM 2647 C C . ARG A 1 330 ? 17.534 25.560 -10.687 1.00 32.31 330 ARG A C 1
ATOM 2649 O O . ARG A 1 330 ? 17.666 25.678 -11.898 1.00 32.31 330 ARG A O 1
ATOM 2656 N N . SER A 1 331 ? 18.404 24.906 -9.914 1.00 43.75 331 SER A N 1
ATOM 2657 C CA . SER A 1 331 ? 19.647 24.312 -10.398 1.00 43.75 331 SER A CA 1
ATOM 2658 C C . SER A 1 331 ? 19.414 23.015 -11.172 1.00 43.75 331 SER A C 1
ATOM 2660 O O . SER A 1 331 ? 20.045 22.838 -12.200 1.00 43.75 331 SER A O 1
ATOM 2662 N N . LEU A 1 332 ? 18.487 22.138 -10.764 1.00 42.31 332 LEU A N 1
ATOM 2663 C CA . LEU A 1 332 ? 18.283 20.812 -11.381 1.00 42.31 332 LEU A CA 1
ATOM 2664 C C . LEU A 1 332 ? 17.539 20.856 -12.723 1.00 42.31 332 LEU A C 1
ATOM 2666 O O . LEU A 1 332 ? 17.935 20.158 -13.655 1.00 42.31 332 LEU A O 1
ATOM 2670 N N . SER A 1 333 ? 16.522 21.713 -12.857 1.00 39.88 333 SER A N 1
ATOM 2671 C CA . SER A 1 333 ? 15.855 21.958 -14.145 1.00 39.88 333 SER A CA 1
ATOM 2672 C C . SER A 1 333 ? 16.793 22.676 -15.115 1.00 39.88 333 SER A C 1
ATOM 2674 O O . SER A 1 333 ? 16.886 22.299 -16.282 1.00 39.88 333 SER A O 1
ATOM 2676 N N . HIS A 1 334 ? 17.586 23.642 -14.628 1.00 47.31 334 HIS A N 1
ATOM 2677 C CA . HIS A 1 334 ? 18.696 24.188 -15.404 1.00 47.31 334 HIS A CA 1
ATOM 2678 C C . HIS A 1 334 ? 19.742 23.126 -15.718 1.00 47.31 334 HIS A C 1
ATOM 2680 O O . HIS A 1 334 ? 20.258 23.152 -16.822 1.00 47.31 334 HIS A O 1
ATOM 2686 N N . HIS A 1 335 ? 20.049 22.199 -14.810 1.00 49.09 335 HIS A N 1
ATOM 2687 C CA . HIS A 1 335 ? 21.062 21.170 -15.007 1.00 49.09 335 HIS A CA 1
ATOM 2688 C C . HIS A 1 335 ? 20.609 20.187 -16.077 1.00 49.09 335 HIS A C 1
ATOM 2690 O O . HIS A 1 335 ? 21.304 20.069 -17.067 1.00 49.09 335 HIS A O 1
ATOM 2696 N N . LEU A 1 336 ? 19.423 19.582 -15.991 1.00 48.47 336 LEU A N 1
ATOM 2697 C CA . LEU A 1 336 ? 18.911 18.675 -17.028 1.00 48.47 336 LEU A CA 1
ATOM 2698 C C . LEU A 1 336 ? 18.755 19.378 -18.387 1.00 48.47 336 LEU A C 1
ATOM 2700 O O . LEU A 1 336 ? 19.169 18.834 -19.411 1.00 48.47 336 LEU A O 1
ATOM 2704 N N . ARG A 1 337 ? 18.267 20.629 -18.410 1.00 50.97 337 ARG A N 1
ATOM 2705 C CA . ARG A 1 337 ? 18.184 21.431 -19.646 1.00 50.97 337 ARG A CA 1
ATOM 2706 C C . ARG A 1 337 ? 19.566 21.832 -20.181 1.00 50.97 337 ARG A C 1
ATOM 2708 O O . ARG A 1 337 ? 19.752 21.884 -21.393 1.00 50.97 337 ARG A O 1
ATOM 2715 N N . HIS A 1 338 ? 20.541 22.111 -19.317 1.00 49.91 338 HIS A N 1
ATOM 2716 C CA . HIS A 1 338 ? 21.918 22.462 -19.687 1.00 49.91 338 HIS A CA 1
ATOM 2717 C C . HIS A 1 338 ? 22.704 21.230 -20.136 1.00 49.91 338 HIS A C 1
ATOM 2719 O O . HIS A 1 338 ? 23.390 21.296 -21.145 1.00 49.91 338 HIS A O 1
ATOM 2725 N N . VAL A 1 339 ? 22.566 20.099 -19.446 1.00 52.16 339 VAL A N 1
ATOM 2726 C CA . VAL A 1 339 ? 23.068 18.778 -19.832 1.00 52.16 339 VAL A CA 1
ATOM 2727 C C . VAL A 1 339 ? 22.552 18.417 -21.220 1.00 52.16 339 VAL A C 1
ATOM 2729 O O . VAL A 1 339 ? 23.348 18.056 -22.082 1.00 52.16 339 VAL A O 1
ATOM 2732 N N . TRP A 1 340 ? 21.258 18.615 -21.479 1.00 48.91 340 TRP A N 1
ATOM 2733 C CA . TRP A 1 340 ? 20.673 18.378 -22.795 1.00 48.91 340 TRP A CA 1
ATOM 2734 C C . TRP A 1 340 ? 21.185 19.360 -23.854 1.00 48.91 340 TRP A C 1
ATOM 2736 O O . TRP A 1 340 ? 21.596 18.930 -24.925 1.00 48.91 340 TRP A O 1
ATOM 2746 N N . ARG A 1 341 ? 21.266 20.666 -23.559 1.00 46.53 341 ARG A N 1
ATOM 2747 C CA . ARG A 1 341 ? 21.869 21.652 -24.478 1.00 46.53 341 ARG A CA 1
ATOM 2748 C C . ARG A 1 341 ? 23.344 21.354 -24.763 1.00 46.53 341 ARG A C 1
ATOM 2750 O O . ARG A 1 341 ? 23.787 21.537 -25.888 1.00 46.53 341 ARG A O 1
ATOM 2757 N N . SER A 1 342 ? 24.100 20.871 -23.780 1.00 46.75 342 SER A N 1
ATOM 2758 C CA . SER A 1 342 ? 25.500 20.470 -23.941 1.00 46.75 342 SER A CA 1
ATOM 2759 C C . SER A 1 342 ? 25.646 19.165 -24.728 1.00 46.75 342 SER A C 1
ATOM 2761 O O . SER A 1 342 ? 26.522 19.092 -25.584 1.00 46.75 342 SER A O 1
ATOM 2763 N N . ALA A 1 343 ? 24.783 18.171 -24.506 1.00 44.94 343 ALA A N 1
ATOM 2764 C CA . ALA A 1 343 ? 24.760 16.936 -25.287 1.00 44.94 343 ALA A CA 1
ATOM 2765 C C . ALA A 1 343 ? 24.331 17.209 -26.740 1.00 44.94 343 ALA A C 1
ATOM 2767 O O . ALA A 1 343 ? 25.027 16.815 -27.669 1.00 44.94 343 ALA A O 1
ATOM 2768 N N . ALA A 1 344 ? 23.259 17.975 -26.955 1.00 38.31 344 ALA A N 1
ATOM 2769 C CA . ALA A 1 344 ? 22.796 18.386 -28.280 1.00 38.31 344 ALA A CA 1
ATOM 2770 C C . ALA A 1 344 ? 23.841 19.234 -29.034 1.00 38.31 344 ALA A C 1
ATOM 2772 O O . ALA A 1 344 ? 24.055 19.010 -30.223 1.00 38.31 344 ALA A O 1
ATOM 2773 N N . CYS A 1 345 ? 24.550 20.148 -28.355 1.00 33.91 345 CYS A N 1
ATOM 2774 C CA . CYS A 1 345 ? 25.681 20.876 -28.945 1.00 33.91 345 CYS A CA 1
ATOM 2775 C C . CYS A 1 345 ? 26.868 19.961 -29.269 1.00 33.91 345 CYS A C 1
ATOM 2777 O O . CYS A 1 345 ? 27.491 20.144 -30.310 1.00 33.91 345 CYS A O 1
ATOM 2779 N N . ALA A 1 346 ? 27.179 18.967 -28.431 1.00 40.84 346 ALA A N 1
ATOM 2780 C CA . ALA A 1 346 ? 28.227 17.994 -28.738 1.00 40.84 346 ALA A CA 1
ATOM 2781 C C . ALA A 1 346 ? 27.888 17.177 -30.000 1.00 40.84 346 ALA A C 1
ATOM 2783 O O . ALA A 1 346 ? 28.775 16.925 -30.808 1.00 40.84 346 ALA A O 1
ATOM 2784 N N . PHE A 1 347 ? 26.610 16.853 -30.224 1.00 38.81 347 PHE A N 1
ATOM 2785 C CA . PHE A 1 347 ? 26.148 16.139 -31.421 1.00 38.81 347 PHE A CA 1
ATOM 2786 C C . PHE A 1 347 ? 26.036 17.016 -32.681 1.00 38.81 347 PHE A C 1
ATOM 2788 O O . PHE A 1 347 ? 26.264 16.518 -33.778 1.00 38.81 347 PHE A O 1
ATOM 2795 N N . LEU A 1 348 ? 25.731 18.313 -32.551 1.00 34.88 348 LEU A N 1
ATOM 2796 C CA . LEU A 1 348 ? 25.697 19.255 -33.683 1.00 34.88 348 LEU A CA 1
ATOM 2797 C C . LEU A 1 348 ? 27.092 19.742 -34.110 1.00 34.88 348 LEU A C 1
ATOM 2799 O O . LEU A 1 348 ? 27.284 20.084 -35.273 1.00 34.88 348 LEU A O 1
ATOM 2803 N N . VAL A 1 349 ? 28.066 19.769 -33.193 1.00 38.25 349 VAL A N 1
ATOM 2804 C CA . VAL A 1 349 ? 29.453 20.180 -33.484 1.00 38.25 349 VAL A CA 1
ATOM 2805 C C . VAL A 1 349 ? 30.322 18.993 -33.925 1.00 38.25 349 VAL A C 1
ATOM 2807 O O . VAL A 1 349 ? 31.238 19.173 -34.726 1.00 38.25 349 VAL A O 1
ATOM 2810 N N . ALA A 1 350 ? 30.028 17.767 -33.480 1.00 36.25 350 ALA A N 1
ATOM 2811 C CA . ALA A 1 350 ? 30.757 16.566 -33.887 1.00 36.25 350 ALA A CA 1
ATOM 2812 C C . ALA A 1 350 ? 30.181 15.942 -35.171 1.00 36.25 350 ALA A C 1
ATOM 2814 O O . ALA A 1 350 ? 29.698 14.813 -35.179 1.00 36.25 350 ALA A O 1
ATOM 2815 N N . GLY A 1 351 ? 30.302 16.649 -36.294 1.00 37.84 351 GLY A N 1
ATOM 2816 C CA . GLY A 1 351 ? 30.236 16.043 -37.628 1.00 37.84 351 GLY A CA 1
ATOM 2817 C C . GLY A 1 351 ? 31.469 15.183 -37.939 1.00 37.84 351 GLY A C 1
ATOM 2818 O O . GLY A 1 351 ? 32.088 15.373 -38.982 1.00 37.84 351 GLY A O 1
ATOM 2819 N N . LEU A 1 352 ? 31.889 14.292 -37.030 1.00 32.88 352 LEU A N 1
ATOM 2820 C CA . LEU A 1 352 ? 33.093 13.474 -37.189 1.00 32.88 352 LEU A CA 1
ATOM 2821 C C . LEU A 1 352 ? 32.885 12.033 -36.701 1.00 32.88 352 LEU A C 1
ATOM 2823 O O . LEU A 1 352 ? 32.365 11.776 -35.619 1.00 32.88 352 LEU A O 1
ATOM 2827 N N . ALA A 1 353 ? 33.313 11.118 -37.569 1.00 28.50 353 ALA A N 1
ATOM 2828 C CA . ALA A 1 353 ? 33.249 9.663 -37.499 1.00 28.50 353 ALA A CA 1
ATOM 2829 C C . ALA A 1 353 ? 33.839 9.046 -36.204 1.00 28.50 353 ALA A C 1
ATOM 2831 O O . ALA A 1 353 ? 34.647 9.679 -35.517 1.00 28.50 353 ALA A O 1
ATOM 2832 N N . PRO A 1 354 ? 33.482 7.787 -35.868 1.00 39.69 354 PRO A N 1
ATOM 2833 C CA . PRO A 1 354 ? 33.773 7.190 -34.573 1.00 39.69 354 PRO A CA 1
ATOM 2834 C C . PRO A 1 354 ? 35.196 6.628 -34.542 1.00 39.69 354 PRO A C 1
ATOM 2836 O O . PRO A 1 354 ? 35.413 5.451 -34.808 1.00 39.69 354 PRO A O 1
ATOM 2839 N N . THR A 1 355 ? 36.182 7.447 -34.184 1.00 37.44 355 THR A N 1
ATOM 2840 C CA . THR A 1 355 ? 37.515 6.939 -33.829 1.00 37.44 355 THR A CA 1
ATOM 2841 C C . THR A 1 355 ? 38.160 7.793 -32.742 1.00 37.44 355 THR A C 1
ATOM 2843 O O . THR A 1 355 ? 38.824 8.780 -33.052 1.00 37.44 355 THR A O 1
ATOM 2846 N N . ARG A 1 356 ? 37.990 7.405 -31.471 1.00 31.20 356 ARG A N 1
ATOM 2847 C CA . ARG A 1 356 ? 39.049 7.301 -30.440 1.00 31.20 356 ARG A CA 1
ATOM 2848 C C . ARG A 1 356 ? 38.449 7.027 -29.058 1.00 31.20 356 ARG A C 1
ATOM 2850 O O . ARG A 1 356 ? 37.323 7.401 -28.758 1.00 31.20 356 ARG A O 1
ATOM 2857 N N . THR A 1 357 ? 39.212 6.283 -28.270 1.00 32.31 357 THR A N 1
ATOM 2858 C CA . THR A 1 357 ? 38.837 5.595 -27.032 1.00 32.31 357 THR A CA 1
ATOM 2859 C C . THR A 1 357 ? 38.431 6.525 -25.878 1.00 32.31 357 THR A C 1
ATOM 2861 O O . THR A 1 357 ? 38.896 7.663 -25.804 1.00 32.31 357 THR A O 1
ATOM 2864 N N . PRO A 1 358 ? 37.612 6.044 -24.920 1.00 34.31 358 PRO A N 1
ATOM 2865 C CA . PRO A 1 358 ? 36.888 6.878 -23.965 1.00 34.31 358 PRO A CA 1
ATOM 2866 C C . PRO A 1 358 ? 37.671 7.183 -22.677 1.00 34.31 358 PRO A C 1
ATOM 2868 O O . PRO A 1 358 ? 37.055 7.338 -21.634 1.00 34.31 358 PRO A O 1
ATOM 2871 N N . SER A 1 359 ? 39.004 7.263 -22.692 1.00 32.66 359 SER A N 1
ATOM 2872 C CA . SER A 1 359 ? 39.795 7.503 -21.467 1.00 32.66 359 SER A CA 1
ATOM 2873 C C . SER A 1 359 ? 40.403 8.905 -21.365 1.00 32.66 359 SER A C 1
ATOM 2875 O O . SER A 1 359 ? 40.642 9.378 -20.259 1.00 32.66 359 SER A O 1
ATOM 2877 N N . GLU A 1 360 ? 40.601 9.624 -22.474 1.00 31.98 360 GLU A N 1
ATOM 2878 C CA . GLU A 1 360 ? 41.343 10.900 -22.448 1.00 31.98 360 GLU A CA 1
ATOM 2879 C C . GLU A 1 360 ? 40.456 12.159 -22.434 1.00 31.98 360 GLU A C 1
ATOM 2881 O O . GLU A 1 360 ? 40.925 13.235 -22.066 1.00 31.98 360 GLU A O 1
ATOM 2886 N N . SER A 1 361 ? 39.148 12.049 -22.708 1.00 42.75 361 SER A N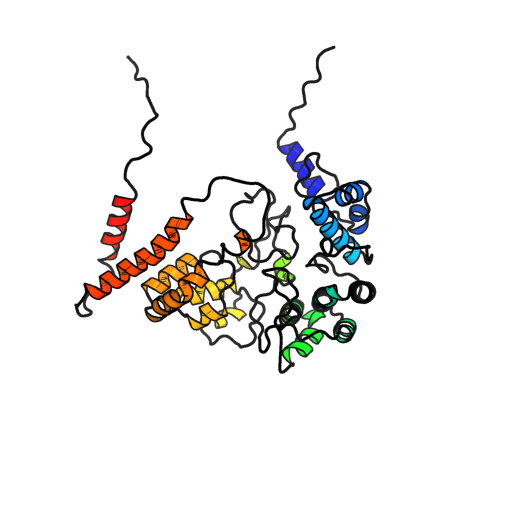 1
ATOM 2887 C CA . SER A 1 361 ? 38.215 13.188 -22.586 1.00 42.75 361 SER A CA 1
ATOM 2888 C C . SER A 1 361 ? 37.698 13.424 -21.156 1.00 42.75 361 SER A C 1
ATOM 2890 O O . SER A 1 361 ? 37.131 14.481 -20.869 1.00 42.75 361 SER A O 1
ATOM 2892 N N . TRP A 1 362 ? 37.911 12.476 -20.236 1.00 40.34 362 TRP A N 1
ATOM 2893 C CA . TRP A 1 362 ? 37.342 12.507 -18.880 1.00 40.34 362 TRP A CA 1
ATOM 2894 C C . TRP A 1 362 ? 38.114 13.406 -17.909 1.00 40.34 362 TRP A C 1
ATOM 2896 O O . TRP A 1 362 ? 37.508 14.077 -17.073 1.00 40.34 362 TRP A O 1
ATOM 2906 N N . HIS A 1 363 ? 39.438 13.520 -18.048 1.00 32.31 363 HIS A N 1
ATOM 2907 C CA . HIS A 1 363 ? 40.227 14.428 -17.207 1.00 32.31 363 HIS A CA 1
ATOM 2908 C C . HIS A 1 363 ? 40.029 15.909 -17.561 1.00 32.31 363 HIS A C 1
ATOM 2910 O O . HIS A 1 363 ? 40.135 16.762 -16.679 1.00 32.31 363 HIS A O 1
ATOM 2916 N N . GLY A 1 364 ? 39.676 16.225 -18.811 1.00 32.62 364 GLY A N 1
ATOM 2917 C CA . GLY A 1 364 ? 39.365 17.593 -19.234 1.00 32.62 364 GLY A CA 1
ATOM 2918 C C . GLY A 1 364 ? 38.065 18.119 -18.620 1.00 32.62 364 GLY A C 1
ATOM 2919 O O . GLY A 1 364 ? 38.043 19.217 -18.068 1.00 32.62 364 GLY A O 1
ATOM 2920 N N . ALA A 1 365 ? 36.999 17.313 -18.638 1.00 37.31 365 ALA A N 1
ATOM 2921 C CA . ALA A 1 365 ? 35.691 17.709 -18.115 1.00 37.31 365 ALA A CA 1
ATOM 2922 C C . ALA A 1 365 ? 35.682 17.871 -16.580 1.00 37.31 365 ALA A C 1
ATOM 2924 O O . ALA A 1 365 ? 35.120 18.839 -16.067 1.00 37.31 365 ALA A O 1
ATOM 2925 N N . VAL A 1 366 ? 36.379 16.991 -15.848 1.00 34.66 366 VAL A N 1
ATOM 2926 C CA . VAL A 1 366 ? 36.512 17.079 -14.380 1.00 34.66 366 VAL A CA 1
ATOM 2927 C C . VAL A 1 366 ? 37.405 18.256 -13.957 1.00 34.66 366 VAL A C 1
ATOM 2929 O O . VAL A 1 366 ? 37.095 18.937 -12.979 1.00 34.66 366 VAL A O 1
ATOM 2932 N N . ARG A 1 367 ? 38.465 18.578 -14.717 1.00 33.41 367 ARG A N 1
ATOM 2933 C CA . ARG A 1 367 ? 39.298 19.772 -14.462 1.00 33.41 367 ARG A CA 1
ATOM 2934 C C . ARG A 1 367 ? 38.560 21.082 -14.733 1.00 33.41 367 ARG A C 1
ATOM 2936 O O . ARG A 1 367 ? 38.718 22.025 -13.964 1.00 33.41 367 ARG A O 1
ATOM 2943 N N . ILE A 1 368 ? 37.728 21.140 -15.775 1.00 37.19 368 ILE A N 1
ATOM 2944 C CA . ILE A 1 368 ? 36.892 22.318 -16.068 1.00 37.19 368 ILE A CA 1
ATOM 2945 C C . ILE A 1 368 ? 35.832 22.526 -14.973 1.00 37.19 368 ILE A C 1
ATOM 2947 O O . ILE A 1 368 ? 35.497 23.669 -14.660 1.00 37.19 368 ILE A O 1
ATOM 2951 N N . TRP A 1 369 ? 35.341 21.449 -14.352 1.00 36.84 369 TRP A N 1
ATOM 2952 C CA . TRP A 1 369 ? 34.409 21.527 -13.226 1.00 36.84 369 TRP A CA 1
ATOM 2953 C C . TRP A 1 369 ? 35.093 21.976 -11.921 1.00 36.84 369 TRP A C 1
ATOM 2955 O O . TRP A 1 369 ? 34.629 22.939 -11.314 1.00 36.84 369 TRP A O 1
ATOM 2965 N N . LEU A 1 370 ? 36.248 21.400 -11.552 1.00 33.94 370 LEU A N 1
ATOM 2966 C CA . LEU A 1 370 ? 37.030 21.823 -10.372 1.00 33.94 370 LEU A CA 1
ATOM 2967 C C . LEU A 1 370 ? 37.525 23.279 -10.462 1.00 33.94 370 LEU A C 1
ATOM 2969 O O . LEU A 1 370 ? 37.573 23.980 -9.454 1.00 33.94 370 LEU A O 1
ATOM 2973 N N . ALA A 1 371 ? 37.848 23.757 -11.668 1.00 34.38 371 ALA A N 1
ATOM 2974 C CA . ALA A 1 371 ? 38.256 25.143 -11.901 1.00 34.38 371 ALA A CA 1
ATOM 2975 C C . ALA A 1 371 ? 37.086 26.146 -11.846 1.00 34.38 371 ALA A C 1
ATOM 2977 O O . ALA A 1 371 ? 37.312 27.332 -11.624 1.00 34.38 371 ALA A O 1
ATOM 2978 N N . LYS A 1 372 ? 35.836 25.693 -12.037 1.00 35.19 372 LYS A N 1
ATOM 2979 C CA . LYS A 1 372 ? 34.631 26.540 -11.952 1.00 35.19 372 LYS A CA 1
ATOM 2980 C C . LYS A 1 372 ? 33.922 26.468 -10.599 1.00 35.19 372 LYS A C 1
ATO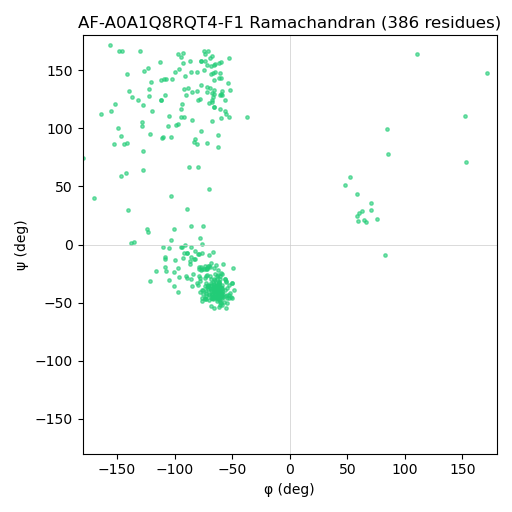M 2982 O O . LYS A 1 372 ? 33.190 27.395 -10.269 1.00 35.19 372 LYS A O 1
ATOM 2987 N N . SER A 1 373 ? 34.152 25.420 -9.804 1.00 32.72 373 SER A N 1
ATOM 2988 C CA . SER A 1 373 ? 33.642 25.305 -8.430 1.00 32.72 373 SER A CA 1
ATOM 2989 C C . SER A 1 373 ? 34.467 26.092 -7.402 1.00 32.72 373 SER A C 1
ATOM 2991 O O . SER A 1 373 ? 34.049 26.217 -6.255 1.00 32.72 373 SER A O 1
ATOM 2993 N N . GLN A 1 374 ? 35.621 26.641 -7.795 1.00 35.59 374 GLN A N 1
ATOM 2994 C CA . GLN A 1 374 ? 36.389 27.596 -6.997 1.00 35.59 374 GLN A CA 1
ATOM 2995 C C . GLN A 1 374 ? 36.349 28.980 -7.658 1.00 35.59 374 GLN A C 1
ATOM 2997 O O . GLN A 1 374 ? 37.188 29.329 -8.484 1.00 35.59 374 GLN A O 1
ATOM 3002 N N . SER A 1 375 ? 35.370 29.803 -7.279 1.00 30.25 375 SER A N 1
ATOM 3003 C CA . SER A 1 375 ? 35.503 31.257 -7.398 1.00 30.25 375 SER A CA 1
ATOM 3004 C C . SER A 1 375 ? 34.878 31.981 -6.204 1.00 30.25 375 SER A C 1
ATOM 3006 O O . SER A 1 375 ? 33.936 31.472 -5.595 1.00 30.25 375 SER A O 1
ATOM 3008 N N . PRO A 1 376 ? 35.457 33.125 -5.807 1.00 36.94 376 PRO A N 1
ATOM 3009 C CA . PRO A 1 376 ? 35.578 33.526 -4.417 1.00 36.94 376 PRO A CA 1
ATOM 3010 C C . PRO A 1 376 ? 34.476 34.511 -4.039 1.00 36.94 376 PRO A C 1
ATOM 3012 O O . PRO A 1 376 ? 34.544 35.697 -4.345 1.00 36.94 376 PRO A O 1
ATOM 3015 N N . ALA A 1 377 ? 33.469 34.028 -3.328 1.00 33.12 377 ALA A N 1
ATOM 3016 C CA . ALA A 1 377 ? 32.483 34.888 -2.689 1.00 33.12 377 ALA A CA 1
ATOM 3017 C C . ALA A 1 377 ? 32.091 34.299 -1.335 1.00 33.12 377 ALA A C 1
ATOM 3019 O O . ALA A 1 377 ? 30.951 33.906 -1.155 1.00 33.12 377 ALA A O 1
ATOM 3020 N N . LEU A 1 378 ? 33.064 34.170 -0.422 1.00 33.16 378 LEU A N 1
ATOM 3021 C CA . LEU A 1 378 ? 32.865 33.984 1.030 1.00 33.16 378 LEU A CA 1
ATOM 3022 C C . LEU A 1 378 ? 34.201 34.127 1.802 1.00 33.16 378 LEU A C 1
ATOM 3024 O O . LEU A 1 378 ? 34.495 33.387 2.734 1.00 33.16 378 LEU A O 1
ATOM 3028 N N . LEU A 1 379 ? 35.044 35.091 1.414 1.00 34.62 379 LEU A N 1
ATOM 3029 C CA . LEU A 1 379 ? 36.258 35.457 2.162 1.00 34.62 379 LEU A CA 1
ATOM 3030 C C . LEU A 1 379 ? 36.282 36.963 2.440 1.00 34.62 379 LEU A C 1
ATOM 3032 O O . LEU A 1 379 ? 37.158 37.687 1.984 1.00 34.62 379 LEU A O 1
ATOM 3036 N N . GLN A 1 380 ? 35.312 37.438 3.217 1.00 36.03 380 GLN A N 1
ATOM 3037 C CA . GLN A 1 380 ? 35.458 38.671 3.989 1.00 36.03 380 GLN A CA 1
ATOM 3038 C C . GLN A 1 380 ? 34.725 38.512 5.319 1.00 36.03 380 GLN A C 1
ATOM 3040 O O . GLN A 1 380 ? 33.566 38.875 5.414 1.00 36.03 380 GLN A O 1
ATOM 3045 N N . THR A 1 381 ? 35.411 37.950 6.317 1.00 36.56 381 THR A N 1
ATOM 3046 C CA . THR A 1 381 ? 35.408 38.408 7.723 1.00 36.56 381 THR A CA 1
ATOM 3047 C C . THR A 1 381 ? 36.322 37.503 8.551 1.00 36.56 381 THR A C 1
ATOM 3049 O O . THR A 1 381 ? 35.867 36.692 9.347 1.00 36.56 381 THR A O 1
ATOM 3052 N N . THR A 1 382 ? 37.634 37.661 8.402 1.00 30.34 382 THR A N 1
ATOM 3053 C CA . THR A 1 382 ? 38.582 37.326 9.475 1.00 30.34 382 THR A CA 1
ATOM 3054 C C . THR A 1 382 ? 39.682 38.382 9.478 1.00 30.34 382 THR A C 1
ATOM 3056 O O . THR A 1 382 ? 40.711 38.228 8.822 1.00 30.34 382 THR A O 1
ATOM 3059 N N . LYS A 1 383 ? 39.460 39.486 10.202 1.00 30.91 383 LYS A N 1
ATOM 3060 C CA . LYS A 1 383 ? 40.563 40.332 10.671 1.00 30.91 383 LYS A CA 1
ATOM 3061 C C . LYS A 1 383 ? 41.336 39.509 11.704 1.00 30.91 383 LYS A C 1
ATOM 3063 O O . LYS A 1 383 ? 40.844 39.297 12.807 1.00 30.91 383 LYS A O 1
ATOM 3068 N N . ARG A 1 384 ? 42.524 39.023 11.339 1.00 28.83 384 ARG A N 1
ATOM 3069 C CA . ARG A 1 384 ? 43.552 38.640 12.312 1.00 28.83 384 ARG A CA 1
ATOM 3070 C C . ARG A 1 384 ? 44.247 39.917 12.774 1.00 28.83 384 ARG A C 1
ATOM 3072 O O . ARG A 1 384 ? 44.757 40.664 11.944 1.00 28.83 384 ARG A O 1
ATOM 3079 N N . CYS A 1 385 ? 44.265 40.147 14.083 1.00 31.11 385 CYS A N 1
ATOM 3080 C CA . CYS A 1 385 ? 45.321 40.928 14.713 1.00 31.11 385 CYS A CA 1
ATOM 3081 C C . CYS A 1 385 ? 46.637 40.154 14.562 1.00 31.11 385 CYS A C 1
ATOM 3083 O O . CYS A 1 385 ? 46.675 38.952 14.830 1.00 31.11 385 CYS A O 1
ATOM 3085 N N . SER A 1 386 ? 47.691 40.844 14.137 1.00 32.22 386 SER A N 1
ATOM 3086 C CA . SER A 1 386 ? 49.070 40.356 14.208 1.00 32.22 386 SER A CA 1
ATOM 3087 C C . SER A 1 386 ? 49.739 40.904 15.474 1.00 32.22 386 SER A C 1
ATOM 3089 O O . SER A 1 386 ? 49.363 41.991 15.916 1.00 32.22 386 SER A O 1
ATOM 3091 N N . PRO A 1 387 ? 50.720 40.190 16.049 1.00 41.16 387 PRO A N 1
ATOM 3092 C CA . PRO A 1 387 ? 51.496 40.669 17.181 1.00 41.16 387 PRO A CA 1
ATOM 3093 C C . PRO A 1 387 ? 52.742 41.432 16.709 1.00 41.16 387 PRO A C 1
ATOM 3095 O O . PRO A 1 387 ? 53.519 40.907 15.912 1.00 41.16 387 PRO A O 1
ATOM 3098 N N . SER A 1 388 ? 52.926 42.638 17.245 1.00 32.34 388 SER A N 1
ATOM 3099 C CA . SER A 1 388 ? 54.209 43.286 17.563 1.00 32.34 388 SER A CA 1
ATOM 3100 C C . SER A 1 388 ? 53.921 44.609 18.251 1.00 32.34 388 SER A C 1
ATOM 3102 O O . SER A 1 388 ? 53.214 45.421 17.606 1.00 32.34 388 SER A O 1
#

Secondary structure (DSSP, 8-state):
----------HHHHHHHHHHHHTTSS--SS-S-----SSHHHHHT-HHHHHHHTSSSHHHHHHHHHHHHHHHHTT------GGG--S--SSSSPPPHHHHHHHHHH-GGGHHHHHHHHHHHT-HHHHHHTT---BHHHHHHHHHTHHHHHHHHHHHHT-SS-EE-EETTTTEE--SSPEES----S-S--GGGG--BEETTS-TTS---S--TTSSTTEESS-B--GGGSPPPGGGGGGGTSPPPSS--SS-HHHHHHHHHHTT-HHHHHHH--SSPPTTHHHHHHHHHHH-HHHHHHHHHHHHHHHTTTTTGGGSPPP------SSSHHHHHHHHHHHHHHHHHHHHH----S-S-TTSSHHHHHHHHHHHS---SS-----PPPP-

Solvent-accessible surface area (backbone atoms only — not comparable to full-atom values): 23037 Å² total; per-residue (Å²): 139,80,80,85,70,78,75,81,75,51,75,67,58,53,49,52,41,49,48,33,13,29,45,46,76,45,80,49,94,74,84,79,78,69,78,48,33,97,48,46,48,63,48,45,66,28,73,63,50,49,56,48,39,70,43,87,59,72,71,15,36,54,47,33,16,59,33,41,35,31,26,35,34,61,56,37,86,72,92,69,58,83,82,27,61,58,70,48,57,36,73,95,50,60,42,50,70,68,43,45,53,53,45,34,69,76,38,62,90,44,40,65,52,44,38,40,38,20,14,56,70,34,37,50,68,62,42,62,73,65,69,66,76,44,35,38,50,38,30,52,29,3,57,72,28,45,93,44,2,41,70,50,22,53,60,39,70,71,43,93,63,20,26,50,34,65,37,43,73,78,72,46,78,42,82,78,82,46,51,64,75,52,60,37,68,74,76,53,83,32,72,84,60,63,68,32,21,35,41,70,83,55,74,86,85,79,71,84,66,68,56,59,56,81,74,61,81,44,64,29,93,53,71,35,90,32,60,90,75,48,76,68,52,80,90,54,53,56,59,77,79,45,85,73,60,74,60,43,70,95,66,48,54,62,61,51,29,34,49,23,23,48,72,24,38,52,69,57,23,67,72,52,56,64,88,52,88,57,91,68,33,66,62,20,41,52,51,8,44,76,76,25,68,67,27,32,54,51,45,66,79,39,43,69,76,70,63,53,63,60,64,68,58,70,77,54,85,76,89,83,82,85,90,90,76,80,71,68,63,63,45,53,61,48,40,56,51,45,52,47,52,51,51,53,47,52,60,72,69,51,87,64,80,98,78,79,76,93,70,73,68,57,62,55,57,54,50,57,45,60,62,64,76,62,72,94,84,84,88,86,86,80,87,74,86,79,93,130

Sequence (388 aa):
MPSEKTRYQSPEDEEDILLAAFNGEKLPQSIRWLDKAKDYCIFATSPEVNKLCSKEGATSKLFARARNVRLIMSNIIPDMADDEKSYCIWYPDTATEVTYRALAQRYPGMRYHVGRACAVAGYSDLYNELQLLPDISIAEEAQDNAESGAVIFESLVGQDTRYAVIDDYTRIVSLTNPKSGVYLNGDTAIRSSLSVARDFKDNISNREHYFDIQEDRFISTEERPGIVRAALDDEHVHLLYSPLPKDLPTTNKDALVIMAAWEGNFERYMRLRRPRRVDGEISAVIRAAYNHTNFAKWLETCLDRVENFEEKERKSPPAGCLCTRHHEQRSLSHHLRHVWRSAACAFLVAGLAPTRTPSESWHGAVRIWLAKSQSPALLQTTKRCSPS

Organism: NCBI:txid708187